Protein AF-A0A1Y5EQ06-F1 (afdb_monomer_lite)

Radius of gyration: 48.81 Å; chains: 1; bounding box: 118×101×149 Å

Sequence (541 aa):
AAESRFKEKPVDKTNSYAGARTILDEEYASEPEFDPIKEAAKSNFEREAEKQRKQDERLRAEEARKLAQRKEQDDIVRAKERAEKELQAARDLAEKQRLKAAAKLQAEREKQEIEHYAAQAQLKMEQEQADQVLRESKLKAKGLERAGIEVVEDAQEMNVEVVKLMDDGVNQAAQFSADNVINATNAFRPEGFVFSKRLREQYASSNPAIPFEDDEYWQKIQTQLNGFDEAKVQLSIESFERQLLLSKESLLQKRQLRLEAEREELSERSERARIELSFEEAIERAFQARAKAYEAWEKQRSEIRVECLRSEQEAQHGFEELTQDLERVKVDYQQHSKRKEDFHAAKIMHELRCHLALAVSVGGEGKDSFNKVVDIMSEAGLTLKDLEFSDIKNKSLFIRLLERETALIEDVVARESHTEEMLSKFLSSTLTKREPAKTENPLQHIEKLLSAASAGSQFEAQKSIEQAFHLMELHGIGVRDIDLTKVTKYSVFVRLLNWEAEKISSLSEREKFTASILEEYVTSSIHGDVSSRDKAGKNKA

pLDDT: mean 71.01, std 18.66, range [27.75, 92.12]

Secondary structure (DSSP, 8-state):
-------PPPPPTT-TTTT---TT-----PPP---HHHHHHHHHHHHHHHHHHHHHHHHHHHHHHHHHHHHHHHHHHHHHHHHHHHHHHHHHHHHHHHHHHHHHHHHHHHHHHHHHHHHHHHHHHHHHHHHHHHHHHHHTS--------------------------------PPPP------GGGTTS-------HHHHHHHTT--TTS-GGG-HHHHHHHHHHHT--HHHHHHHHHHHHHHHHHHHHHHHHHHHHHHHHHHHHHHHHHHHTT---S-SSHHHHHHHHHHHHHHHHHHHHHHHHHHHHHHHHHHHHHHHHHHHHHHHHHHHHHHHHHHHHHHHHHHHHHHHHHHHHHTTSSSHHHHHHHHHHHHHHHHTT--TTTS-TTT---HHHHHHHHHHHHTT---HHHHHHHHHHHHHHHHHHHHS---------HHHHHHHHHHHHHHS-HHHHHHHHHHHHHHHHHHT--GGGS-GGG---HHHHHHHHHHHHHT---HHHHHHHHHHHHHHHHHHHHSTTTGGGTGGGSS--

Foldseek 3Di:
DDDDDDDDDPDDPPDPPPDDDDPPPPDDPDDPPPPVVVVVVVVVVVVVVVVVVVVVVVVVVVVVVVVVVVVVVVVVVVVVVVVVVVVVVVVVVVVVVVVVVVVVVVVVVVVVVVVVVVVVVVVVVVVVVVVVVVVVVCVVPDDDDDDDDDDDDDDDDDDDDDDDDDDDDDDDDDDDDDDDDDPCVVVPDDDQPPCDPVLLLQLLQDDLVDPCCPPPLLVVLVVVLVPDDPPVLVVVLVVLVVVLVVLVVVLVVLVVVVVVVVVVVVVVVVVVVVPPDDDDVVPVVCVVVVVVVVVVVVVVVVVVVVVSVVVNVVSVVVSVVSVVVSVVSVVVSVLSVVSVVSSVSSNLLSLLLNLLVQLVDPDPSVVVSLVVNVVSCVVSVHALVSDDLVSNPDPVSLVVRLVVVLVVDPDPVVSVVSSCVSVVNNVVSVVPPDPSPNSANLQRQLLVLLLCLLVDDPVSVVVSLVVSVVSCVSSVPAPVNHDLLSNNDPVSVVVSLVSVLVVDPDPVVSVVSSVVVVVVNVCPNVVPPDPPVPPVPPPPD

Structure (mmCIF, N/CA/C/O backbone):
data_AF-A0A1Y5EQ06-F1
#
_entry.id   AF-A0A1Y5EQ06-F1
#
loop_
_atom_site.group_PDB
_atom_site.id
_atom_site.type_symbol
_atom_site.label_atom_id
_atom_site.label_alt_id
_atom_site.label_comp_id
_atom_site.label_asym_id
_atom_site.label_entity_id
_atom_site.label_seq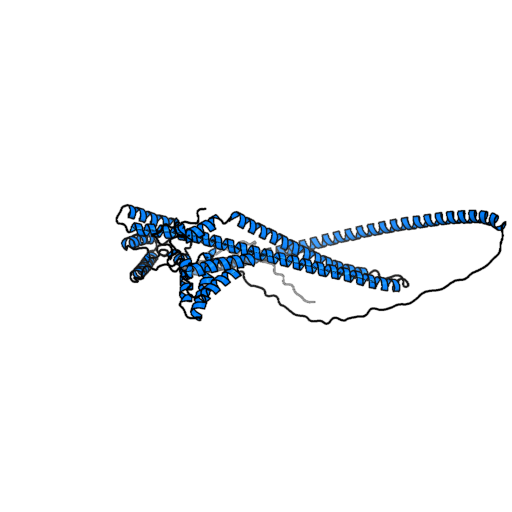_id
_atom_site.pdbx_PDB_ins_code
_atom_site.Cartn_x
_atom_site.Cartn_y
_atom_site.Cartn_z
_atom_site.occupancy
_atom_site.B_iso_or_equiv
_atom_site.auth_seq_id
_atom_site.auth_comp_id
_atom_site.auth_asym_id
_atom_site.auth_atom_id
_atom_site.pdbx_PDB_model_num
ATOM 1 N N . ALA A 1 1 ? 75.876 -43.554 8.278 1.00 37.09 1 ALA A N 1
ATOM 2 C CA . ALA A 1 1 ? 76.495 -44.449 9.280 1.00 37.09 1 ALA A CA 1
ATOM 3 C C . ALA A 1 1 ? 75.724 -44.296 10.586 1.00 37.09 1 ALA A C 1
ATOM 5 O O . ALA A 1 1 ? 75.260 -43.185 10.796 1.00 37.09 1 ALA A O 1
ATOM 6 N N . ALA A 1 2 ? 75.608 -45.363 11.395 1.00 40.09 2 ALA A N 1
ATOM 7 C CA . ALA A 1 2 ? 74.812 -45.458 12.639 1.00 40.09 2 ALA A CA 1
ATOM 8 C C . ALA A 1 2 ? 73.286 -45.222 12.434 1.00 40.09 2 ALA A C 1
ATOM 10 O O . ALA A 1 2 ? 72.877 -44.190 11.922 1.00 40.09 2 ALA A O 1
ATOM 11 N N . GLU A 1 3 ? 72.411 -46.231 12.545 1.00 41.50 3 GLU A N 1
ATOM 12 C CA . GLU A 1 3 ? 71.909 -46.901 13.773 1.00 41.50 3 GLU A CA 1
ATOM 13 C C . GLU A 1 3 ? 70.741 -46.138 14.441 1.00 41.50 3 GLU A C 1
ATOM 15 O O . GLU A 1 3 ? 70.708 -44.918 14.406 1.00 41.50 3 GLU A O 1
ATOM 20 N N . SER A 1 4 ? 69.723 -46.772 15.040 1.00 37.25 4 SER A N 1
ATOM 21 C CA . SER A 1 4 ? 69.375 -48.203 15.108 1.00 37.25 4 SER A CA 1
ATOM 22 C C . SER A 1 4 ? 67.848 -48.392 15.159 1.00 37.25 4 SER A C 1
ATOM 24 O O . SER A 1 4 ? 67.077 -47.450 15.325 1.00 37.25 4 SER A O 1
ATOM 26 N N . ARG A 1 5 ? 67.408 -49.640 14.992 1.00 48.16 5 ARG A N 1
ATOM 27 C CA . ARG A 1 5 ? 66.007 -50.074 15.019 1.00 48.16 5 ARG A CA 1
ATOM 28 C C . ARG A 1 5 ? 65.476 -50.103 16.455 1.00 48.16 5 ARG A C 1
ATOM 30 O O . ARG A 1 5 ? 66.120 -50.707 17.301 1.00 48.16 5 ARG A O 1
ATOM 37 N N . PHE A 1 6 ? 64.223 -49.701 16.656 1.00 39.47 6 PHE A N 1
ATOM 38 C CA . PHE A 1 6 ? 63.317 -50.473 17.513 1.00 39.47 6 PHE A CA 1
ATOM 39 C C . PHE A 1 6 ? 61.925 -50.537 16.873 1.00 39.47 6 PHE A C 1
ATOM 41 O O . PHE A 1 6 ? 61.282 -49.521 16.626 1.00 39.47 6 PHE A O 1
ATOM 48 N N . LYS A 1 7 ? 61.494 -51.757 16.540 1.00 49.03 7 LYS A N 1
ATOM 49 C CA . LYS A 1 7 ? 60.123 -52.087 16.138 1.00 49.03 7 LYS A CA 1
ATOM 50 C C . LYS A 1 7 ? 59.586 -53.035 17.196 1.00 49.03 7 LYS A C 1
ATOM 52 O O . LYS A 1 7 ? 59.949 -54.209 17.169 1.00 49.03 7 LYS A O 1
ATOM 57 N N . GLU A 1 8 ? 58.716 -52.553 18.070 1.00 46.09 8 GLU A N 1
ATOM 58 C CA . GLU A 1 8 ? 57.883 -53.433 18.885 1.00 46.09 8 GLU A CA 1
ATOM 59 C C . GLU A 1 8 ? 56.505 -53.577 18.237 1.00 46.09 8 GLU A C 1
ATOM 61 O O . GLU A 1 8 ? 55.966 -52.637 17.650 1.00 46.09 8 GLU A O 1
ATOM 66 N N . LYS A 1 9 ? 55.992 -54.809 18.228 1.00 51.00 9 LYS A N 1
ATOM 67 C CA . LYS A 1 9 ? 54.737 -55.162 17.556 1.00 51.00 9 LYS A CA 1
ATOM 68 C C . LYS A 1 9 ? 53.554 -54.877 18.489 1.00 51.00 9 LYS A C 1
ATOM 70 O O . LYS A 1 9 ? 53.713 -55.016 19.700 1.00 51.00 9 LYS A O 1
ATOM 75 N N . PRO A 1 10 ? 52.364 -54.541 17.959 1.00 51.38 10 PRO A N 1
ATOM 76 C CA . PRO A 1 10 ? 51.168 -54.446 18.786 1.00 51.38 10 PRO A CA 1
ATOM 77 C C . PRO A 1 10 ? 50.862 -55.800 19.439 1.00 51.38 10 PRO A C 1
ATOM 79 O O . PRO A 1 10 ? 50.955 -56.843 18.790 1.00 51.38 10 PRO A O 1
ATOM 82 N N . VAL A 1 11 ? 50.490 -55.758 20.719 1.00 48.72 11 VAL A N 1
ATOM 83 C CA . VAL A 1 11 ? 50.075 -56.928 21.502 1.00 48.72 11 VAL A CA 1
ATOM 84 C C . VAL A 1 11 ? 48.862 -57.587 20.849 1.00 48.72 11 VAL A C 1
ATOM 86 O O . VAL A 1 11 ? 47.869 -56.925 20.538 1.00 48.72 11 VAL A O 1
ATOM 89 N N . ASP A 1 12 ? 48.961 -58.898 20.652 1.00 44.56 12 ASP A N 1
ATOM 90 C CA . ASP A 1 12 ? 47.939 -59.705 20.000 1.00 44.56 12 ASP A CA 1
ATOM 91 C C . ASP A 1 12 ? 46.685 -59.812 20.887 1.00 44.56 12 ASP A C 1
ATOM 93 O O . ASP A 1 12 ? 46.735 -60.330 22.005 1.00 44.56 12 ASP A O 1
ATOM 97 N N . LYS A 1 13 ? 45.547 -59.300 20.404 1.00 55.31 13 LYS A N 1
ATOM 98 C CA . LYS A 1 13 ? 44.285 -59.228 21.168 1.00 55.31 13 LYS A CA 1
ATOM 99 C C . LYS A 1 13 ? 43.498 -60.546 21.190 1.00 55.31 13 LYS A C 1
ATOM 101 O O . LYS A 1 13 ? 42.339 -60.555 21.593 1.00 55.31 13 LYS A O 1
ATOM 106 N N . THR A 1 14 ? 44.100 -61.647 20.745 1.00 55.97 14 THR A N 1
ATOM 107 C CA . THR A 1 14 ? 43.434 -62.950 20.581 1.00 55.97 14 THR A CA 1
ATOM 108 C C . THR A 1 14 ? 43.653 -63.934 21.741 1.00 55.97 14 THR A C 1
ATOM 110 O O . THR A 1 14 ? 42.996 -64.971 21.787 1.00 55.97 14 THR A O 1
ATOM 113 N N . ASN A 1 15 ? 44.497 -63.607 22.729 1.00 46.38 15 ASN A N 1
ATOM 114 C CA . ASN A 1 15 ? 44.713 -64.449 23.913 1.00 46.38 15 ASN A CA 1
ATOM 115 C C . ASN A 1 15 ? 43.708 -64.156 25.044 1.00 46.38 15 ASN A C 1
ATOM 117 O O . ASN A 1 15 ? 43.951 -63.329 25.925 1.00 46.38 15 ASN A O 1
ATOM 121 N N . SER A 1 16 ? 42.601 -64.903 25.064 1.00 52.66 16 SER A N 1
ATOM 122 C CA . SER A 1 16 ? 41.522 -64.841 26.069 1.00 52.66 16 SER A CA 1
ATOM 123 C C . SER A 1 16 ? 41.881 -65.398 27.464 1.00 52.66 16 SER A C 1
ATOM 125 O O . SER A 1 16 ? 41.074 -66.094 28.070 1.00 52.66 16 SER A O 1
ATOM 127 N N . TYR A 1 17 ? 43.075 -65.099 27.992 1.00 51.91 17 TYR A N 1
ATOM 128 C CA . TYR A 1 17 ? 43.533 -65.583 29.310 1.00 51.91 17 TYR A CA 1
ATOM 129 C C . TYR A 1 17 ? 44.137 -64.507 30.233 1.00 51.91 17 TYR A C 1
ATOM 131 O O . TYR A 1 17 ? 44.446 -64.797 31.384 1.00 51.91 17 TYR A O 1
ATOM 139 N N . ALA A 1 18 ? 44.239 -63.249 29.793 1.00 52.47 18 ALA A N 1
ATOM 140 C CA . ALA A 1 18 ? 44.753 -62.130 30.599 1.00 52.47 18 ALA A CA 1
ATOM 141 C C . ALA A 1 18 ? 43.647 -61.372 31.376 1.00 52.47 18 ALA A C 1
ATOM 143 O O . ALA A 1 18 ? 43.647 -60.145 31.431 1.00 52.47 18 ALA A O 1
ATOM 144 N N . GLY A 1 19 ? 42.666 -62.096 31.927 1.00 48.06 19 GLY A N 1
ATOM 145 C CA . GLY A 1 19 ? 41.501 -61.500 32.602 1.00 48.06 19 GLY A CA 1
ATOM 146 C C . GLY A 1 19 ? 40.722 -62.446 33.520 1.00 48.06 19 GLY A C 1
ATOM 147 O O . GLY A 1 19 ? 39.569 -62.169 33.847 1.00 48.06 19 GLY A O 1
ATOM 148 N N . ALA A 1 20 ? 41.317 -63.573 33.917 1.00 51.72 20 ALA A N 1
ATOM 149 C CA . ALA A 1 20 ? 40.712 -64.471 34.892 1.00 51.72 20 ALA A CA 1
ATOM 150 C C . ALA A 1 20 ? 40.834 -63.859 36.297 1.00 51.72 20 ALA A C 1
ATOM 152 O O . ALA A 1 20 ? 41.915 -63.872 36.880 1.00 51.72 20 ALA A O 1
ATOM 153 N N . ARG A 1 21 ? 39.723 -63.330 36.830 1.00 50.22 21 ARG A N 1
ATOM 154 C CA . ARG A 1 21 ? 39.610 -62.966 38.251 1.00 50.22 21 ARG A CA 1
ATOM 155 C C . ARG A 1 21 ? 39.927 -64.188 39.105 1.00 50.22 21 ARG A C 1
ATOM 157 O O . ARG A 1 21 ? 39.302 -65.235 38.931 1.00 50.22 21 ARG A O 1
ATOM 164 N N . THR A 1 22 ? 40.873 -64.044 40.022 1.00 53.62 22 THR A N 1
ATOM 165 C CA . THR A 1 22 ? 41.192 -65.087 40.996 1.00 53.62 22 THR A CA 1
ATOM 166 C C . THR A 1 22 ? 40.359 -64.915 42.263 1.00 53.62 22 THR A C 1
ATOM 168 O O . THR A 1 22 ? 39.937 -63.812 42.596 1.00 53.62 22 THR A O 1
ATOM 171 N N . ILE A 1 23 ? 40.137 -66.009 43.000 1.00 52.41 23 ILE A N 1
ATOM 172 C CA . ILE A 1 23 ? 39.303 -66.071 44.224 1.00 52.41 23 ILE A CA 1
ATOM 173 C C . ILE A 1 23 ? 39.994 -65.407 45.445 1.00 52.41 23 ILE A C 1
ATOM 175 O O . ILE A 1 23 ? 39.822 -65.820 46.587 1.00 52.41 23 ILE A O 1
ATOM 179 N N . LEU A 1 24 ? 40.858 -64.426 45.185 1.00 48.91 24 LEU A N 1
ATOM 180 C CA . LEU A 1 24 ? 41.627 -63.642 46.152 1.00 48.91 24 LEU A CA 1
ATOM 181 C C . LEU A 1 24 ? 41.511 -62.130 45.891 1.00 48.91 24 LEU A C 1
ATOM 183 O O . LEU A 1 24 ? 41.949 -61.350 46.727 1.00 48.91 24 LEU A O 1
ATOM 187 N N . ASP A 1 25 ? 40.873 -61.721 44.785 1.00 47.41 25 ASP A N 1
ATOM 188 C CA . ASP A 1 25 ? 40.603 -60.315 44.449 1.00 47.41 25 ASP A CA 1
ATOM 189 C C . ASP A 1 25 ? 39.242 -59.828 45.010 1.00 47.41 25 ASP A C 1
ATOM 191 O O . ASP A 1 25 ? 38.722 -58.792 44.594 1.00 47.41 25 ASP A O 1
ATOM 195 N N . GLU A 1 26 ? 38.635 -60.576 45.944 1.00 48.31 26 GLU A N 1
ATOM 196 C CA . GLU A 1 26 ? 37.442 -60.165 46.703 1.00 48.31 26 GLU A CA 1
ATOM 197 C C . GLU A 1 26 ? 37.820 -59.208 47.848 1.00 48.31 26 GLU A C 1
ATOM 199 O O . GLU A 1 26 ? 37.580 -59.470 49.028 1.00 48.31 26 GLU A O 1
ATOM 204 N N . GLU A 1 27 ? 38.401 -58.059 47.499 1.00 51.31 27 GLU A N 1
ATOM 205 C CA . GLU A 1 27 ? 38.400 -56.919 48.413 1.00 51.31 27 GLU A CA 1
ATOM 206 C C . GLU A 1 27 ? 36.970 -56.379 48.549 1.00 51.31 27 GLU A C 1
ATOM 208 O O . GLU A 1 27 ? 36.253 -56.198 47.563 1.00 51.31 27 GLU A O 1
ATOM 213 N N . TYR A 1 28 ? 36.566 -56.140 49.800 1.00 46.31 28 TYR A N 1
ATOM 214 C CA . TYR A 1 28 ? 35.251 -55.654 50.222 1.00 46.31 28 TYR A CA 1
ATOM 215 C C . TYR A 1 28 ? 34.716 -54.525 49.320 1.00 46.31 28 TYR A C 1
ATOM 217 O O . TYR A 1 28 ? 35.035 -53.348 49.503 1.00 46.31 28 TYR A O 1
ATOM 225 N N . ALA A 1 29 ? 33.828 -54.869 48.386 1.00 45.78 29 ALA A N 1
ATOM 226 C CA . ALA A 1 29 ? 33.012 -53.889 47.688 1.00 45.78 29 ALA A CA 1
ATOM 227 C C . ALA A 1 29 ? 31.946 -53.368 48.662 1.00 45.78 29 ALA A C 1
ATOM 229 O O . ALA A 1 29 ? 30.847 -53.912 48.751 1.00 45.78 29 ALA A O 1
ATOM 230 N N . SER A 1 30 ? 32.294 -52.327 49.423 1.00 53.38 30 SER A N 1
ATOM 231 C CA . SER A 1 30 ? 31.327 -51.543 50.191 1.00 53.38 30 SER A CA 1
ATOM 232 C C . SER A 1 30 ? 30.185 -51.119 49.272 1.00 53.38 30 SER A C 1
ATOM 234 O O . SER A 1 30 ? 30.447 -50.505 48.231 1.00 53.38 30 SER A O 1
ATOM 236 N N . GLU A 1 31 ? 28.945 -51.435 49.652 1.00 52.47 31 GLU A N 1
ATOM 237 C CA . GLU A 1 31 ? 27.764 -50.979 48.920 1.00 52.47 31 GLU A CA 1
ATOM 238 C C . GLU A 1 31 ? 27.867 -49.460 48.715 1.00 52.47 31 GLU A C 1
ATOM 240 O O . GLU A 1 31 ? 28.155 -48.737 49.676 1.00 52.47 31 GLU A O 1
ATOM 245 N N . PRO A 1 32 ? 27.698 -48.946 47.484 1.00 55.38 32 PRO A N 1
ATOM 246 C CA . PRO A 1 32 ? 27.709 -47.511 47.281 1.00 55.38 32 PRO A CA 1
ATOM 247 C C . PRO A 1 32 ? 26.505 -46.930 48.020 1.00 55.38 32 PRO A C 1
ATOM 249 O O . PRO A 1 32 ? 25.368 -47.245 47.669 1.00 55.38 32 PRO A O 1
ATOM 252 N N . GLU A 1 33 ? 26.749 -46.082 49.026 1.00 58.56 33 GLU A N 1
ATOM 253 C CA . GLU A 1 33 ? 25.686 -45.307 49.669 1.00 58.56 33 GLU A CA 1
ATOM 254 C C . GLU A 1 33 ? 24.875 -44.602 48.578 1.00 58.56 33 GLU A C 1
ATOM 256 O O . GLU A 1 33 ? 25.375 -43.720 47.868 1.00 58.56 33 GLU A O 1
ATOM 261 N N . PHE A 1 34 ? 23.627 -45.042 48.420 1.00 51.16 34 PHE A N 1
ATOM 262 C CA . PHE A 1 34 ? 22.710 -44.547 47.408 1.00 51.16 34 PHE A CA 1
ATOM 263 C C . PHE A 1 34 ? 22.220 -43.159 47.829 1.00 51.16 34 PHE A C 1
ATOM 265 O O . PHE A 1 34 ? 21.152 -43.006 48.414 1.00 51.16 34 PHE A O 1
ATOM 272 N N . ASP A 1 35 ? 23.060 -42.153 47.592 1.00 60.53 35 ASP A N 1
ATOM 273 C CA . ASP A 1 35 ? 22.795 -40.747 47.875 1.00 60.53 35 ASP A CA 1
ATOM 274 C C . ASP A 1 35 ? 22.017 -40.132 46.693 1.00 60.53 35 ASP A C 1
ATOM 276 O O . ASP A 1 35 ? 22.628 -39.772 45.673 1.00 60.53 35 ASP A O 1
ATOM 280 N N . PRO A 1 36 ? 20.674 -40.002 46.782 1.00 64.38 36 PRO A N 1
ATOM 281 C CA . PRO A 1 36 ? 19.835 -39.723 45.613 1.00 64.38 36 PRO A CA 1
ATOM 282 C C . PRO A 1 36 ? 20.111 -38.339 45.015 1.00 64.38 36 PRO A C 1
ATOM 284 O O . PRO A 1 36 ? 19.853 -38.089 43.837 1.00 64.38 36 PRO A O 1
ATOM 287 N N . ILE A 1 37 ? 20.674 -37.434 45.821 1.00 63.88 37 ILE A N 1
ATOM 288 C CA . ILE A 1 37 ? 21.031 -36.071 45.429 1.00 63.88 37 ILE A CA 1
ATOM 289 C C . ILE A 1 37 ? 22.239 -36.092 44.479 1.00 63.88 37 ILE A C 1
ATOM 291 O O . ILE A 1 37 ? 22.254 -35.374 43.476 1.00 63.88 37 ILE A O 1
ATOM 295 N N . LYS A 1 38 ? 23.236 -36.949 44.744 1.00 69.00 38 LYS A N 1
ATOM 296 C CA . LYS A 1 38 ? 24.431 -37.085 43.893 1.00 69.00 38 LYS A CA 1
ATOM 297 C C . LYS A 1 38 ? 24.116 -37.773 42.565 1.00 69.00 38 LYS A C 1
ATOM 299 O O . LYS A 1 38 ? 24.705 -37.415 41.546 1.00 69.00 38 LYS A O 1
ATOM 304 N N . GLU A 1 39 ? 23.193 -38.732 42.553 1.00 71.88 39 GLU A N 1
ATOM 305 C CA . GLU A 1 39 ? 22.766 -39.396 41.316 1.00 71.88 39 GLU A CA 1
ATOM 306 C C . GLU A 1 39 ? 21.889 -38.481 40.447 1.00 71.88 39 GLU A C 1
ATOM 308 O O . GLU A 1 39 ? 22.140 -38.355 39.248 1.00 71.88 39 GLU A O 1
ATOM 313 N N . ALA A 1 40 ? 20.952 -37.735 41.045 1.00 68.44 40 ALA A N 1
ATOM 314 C CA . ALA A 1 40 ? 20.180 -36.714 40.335 1.00 68.44 40 ALA A CA 1
ATOM 315 C C . ALA A 1 40 ? 21.081 -35.625 39.715 1.00 68.44 40 ALA A C 1
ATOM 317 O O . ALA A 1 40 ? 20.862 -35.212 38.573 1.00 68.44 40 ALA A O 1
ATOM 318 N N . ALA A 1 41 ? 22.132 -35.196 40.426 1.00 72.00 41 ALA A N 1
ATOM 319 C CA . ALA A 1 41 ? 23.119 -34.253 39.900 1.00 72.00 41 ALA A CA 1
ATOM 320 C C . ALA A 1 41 ? 23.895 -34.823 38.694 1.00 72.00 41 ALA A C 1
ATOM 322 O O . ALA A 1 41 ? 24.027 -34.139 37.677 1.00 72.00 41 ALA A O 1
ATOM 323 N N . LYS A 1 42 ? 24.346 -36.086 38.763 1.00 72.81 42 LYS A N 1
ATOM 324 C CA . LYS A 1 42 ? 25.000 -36.774 37.633 1.00 72.81 42 LYS A CA 1
ATOM 325 C C . LYS A 1 42 ? 24.061 -36.926 36.433 1.00 72.81 42 LYS A C 1
ATOM 327 O O . LYS A 1 42 ? 24.450 -36.579 35.324 1.00 72.81 42 LYS A O 1
ATOM 332 N N . SER A 1 43 ? 22.817 -37.354 36.654 1.00 74.62 43 SER A N 1
ATOM 333 C CA . SER A 1 43 ? 21.816 -37.532 35.592 1.00 74.62 43 SER A CA 1
ATOM 334 C C . SER A 1 43 ? 21.485 -36.219 34.866 1.00 74.62 43 SER A C 1
ATOM 336 O O . SER A 1 43 ? 21.337 -36.197 33.642 1.00 74.62 43 SER A O 1
ATOM 338 N N . ASN A 1 44 ? 21.421 -35.097 35.591 1.00 75.62 44 ASN A N 1
ATOM 339 C CA . ASN A 1 44 ? 21.240 -33.782 34.975 1.00 75.62 44 ASN A CA 1
ATOM 340 C C . ASN A 1 44 ? 22.469 -33.353 34.158 1.00 75.62 44 ASN A C 1
ATOM 342 O O . ASN A 1 44 ? 22.305 -32.901 33.025 1.00 75.62 44 ASN A O 1
ATOM 346 N N . PHE A 1 45 ? 23.685 -33.569 34.671 1.00 76.88 45 PHE A N 1
ATOM 347 C CA . PHE A 1 45 ? 24.921 -33.266 33.942 1.00 76.88 45 PHE A CA 1
ATOM 348 C C . PHE A 1 45 ? 25.071 -34.116 32.666 1.00 76.88 45 PHE A C 1
ATOM 350 O O . PHE A 1 45 ? 25.446 -33.604 31.612 1.00 76.88 45 PHE A O 1
ATOM 357 N N . GLU A 1 46 ? 24.699 -35.398 32.715 1.00 79.56 46 GLU A N 1
ATOM 358 C CA . GLU A 1 46 ? 24.670 -36.278 31.539 1.00 79.56 46 GLU A CA 1
ATOM 359 C C . GLU A 1 46 ? 23.631 -35.827 30.503 1.00 79.56 46 GLU A C 1
ATOM 361 O O . GLU A 1 46 ? 23.942 -35.783 29.312 1.00 79.56 46 GLU A O 1
ATOM 366 N N . ARG A 1 47 ? 22.433 -35.398 30.929 1.00 78.12 47 ARG A N 1
ATOM 367 C CA . ARG A 1 47 ? 21.423 -34.807 30.028 1.00 78.12 47 ARG A CA 1
ATOM 368 C C . ARG A 1 47 ? 21.896 -33.510 29.374 1.00 78.12 47 ARG A C 1
ATOM 370 O O . ARG A 1 47 ? 21.546 -33.251 28.222 1.00 78.12 47 ARG A O 1
ATOM 377 N N . GLU A 1 48 ? 22.653 -32.676 30.079 1.00 81.31 48 GLU A N 1
ATOM 378 C CA . GLU A 1 48 ? 23.233 -31.453 29.511 1.00 81.31 48 GLU A CA 1
ATOM 379 C C . GLU A 1 48 ? 24.351 -31.770 28.512 1.00 81.31 48 GLU A C 1
ATOM 381 O O . GLU A 1 48 ? 24.338 -31.241 27.398 1.00 81.31 48 GLU A O 1
ATOM 386 N N . ALA A 1 49 ? 25.238 -32.714 28.836 1.00 82.38 49 ALA A N 1
ATOM 387 C CA . ALA A 1 49 ? 26.262 -33.202 27.915 1.00 82.38 49 ALA A CA 1
ATOM 388 C C . ALA A 1 49 ? 25.659 -33.865 26.657 1.00 82.38 49 ALA A C 1
ATOM 390 O O . ALA A 1 49 ? 26.168 -33.684 25.550 1.00 82.38 49 ALA A O 1
ATOM 391 N N . GLU A 1 50 ? 24.549 -34.599 26.786 1.00 83.94 50 GLU A N 1
ATOM 392 C CA . GLU A 1 50 ? 23.840 -35.191 25.647 1.00 83.94 50 GLU A CA 1
ATOM 393 C C . GLU A 1 50 ? 23.170 -34.122 24.764 1.00 83.94 50 GLU A C 1
ATOM 395 O O . GLU A 1 50 ? 23.220 -34.212 23.533 1.00 83.94 50 GLU A O 1
ATOM 400 N N . LYS A 1 51 ? 22.593 -33.070 25.367 1.00 84.81 51 LYS A N 1
ATOM 401 C CA . LYS A 1 51 ? 22.060 -31.909 24.631 1.00 84.81 51 LYS A CA 1
ATOM 402 C C . LYS A 1 51 ? 23.156 -31.181 23.852 1.00 84.81 51 LYS A C 1
ATOM 404 O O . LYS A 1 51 ? 22.935 -30.881 22.681 1.00 84.81 51 LYS A O 1
ATOM 409 N N . GLN A 1 52 ? 24.322 -30.950 24.460 1.00 83.62 52 GLN A N 1
ATOM 410 C CA . GLN A 1 52 ? 25.471 -30.329 23.789 1.00 83.62 52 GLN A CA 1
ATOM 411 C C . GLN A 1 52 ? 25.953 -31.180 22.607 1.00 83.62 52 GLN A C 1
ATOM 413 O O . GLN A 1 52 ? 26.034 -30.677 21.490 1.00 83.62 52 GLN A O 1
ATOM 418 N N . ARG A 1 53 ? 26.131 -32.497 22.789 1.00 85.56 53 ARG A N 1
ATOM 419 C CA . ARG A 1 53 ? 26.497 -33.412 21.688 1.00 85.56 53 ARG A CA 1
ATOM 420 C C . ARG A 1 53 ? 25.496 -33.375 20.528 1.00 85.56 53 ARG A C 1
ATOM 422 O O . ARG A 1 53 ? 25.908 -33.334 19.373 1.00 85.56 53 ARG A O 1
ATOM 429 N N . LYS A 1 54 ? 24.190 -33.333 20.822 1.00 88.38 54 LYS A N 1
ATOM 430 C CA . LYS A 1 54 ? 23.128 -33.202 19.806 1.00 88.38 54 LYS A CA 1
ATOM 431 C C . LYS A 1 54 ? 23.111 -31.831 19.119 1.00 88.38 54 LYS A C 1
ATOM 433 O O . LYS A 1 54 ? 22.646 -31.740 17.984 1.00 88.38 54 LYS A O 1
ATOM 438 N N . GLN A 1 55 ? 23.590 -30.770 19.769 1.00 83.62 55 GLN A N 1
ATOM 439 C CA . GLN A 1 55 ? 23.778 -29.456 19.143 1.00 83.62 55 GLN A CA 1
ATOM 440 C C . GLN A 1 55 ? 25.016 -29.449 18.233 1.00 83.62 55 GLN A C 1
ATOM 442 O O . GLN A 1 55 ? 24.894 -29.064 17.072 1.00 83.62 55 GLN A O 1
ATOM 447 N N . ASP A 1 56 ? 26.152 -29.972 18.696 1.00 87.12 56 ASP A N 1
ATOM 448 C CA . ASP A 1 56 ? 27.384 -30.094 17.902 1.00 87.12 56 ASP A CA 1
ATOM 449 C C . ASP A 1 56 ? 27.190 -30.963 16.649 1.00 87.12 56 ASP A C 1
ATOM 451 O O . ASP A 1 56 ? 27.671 -30.631 15.564 1.00 87.12 56 ASP A O 1
ATOM 455 N N . GLU A 1 57 ? 26.456 -32.072 16.770 1.00 90.00 57 GLU A N 1
ATOM 456 C CA . GLU A 1 57 ? 26.122 -32.947 15.643 1.00 90.00 57 GLU A CA 1
ATOM 457 C C . GLU A 1 57 ? 25.231 -32.236 14.611 1.00 90.00 57 GLU A C 1
ATOM 459 O O . GLU A 1 57 ? 25.465 -32.356 13.406 1.00 90.00 57 GLU A O 1
ATOM 464 N N . ARG A 1 58 ? 24.260 -31.427 15.063 1.00 89.44 58 ARG A N 1
ATOM 465 C CA . ARG A 1 58 ? 23.423 -30.599 14.178 1.00 89.44 58 ARG A CA 1
ATOM 466 C C . ARG A 1 58 ? 24.235 -29.529 13.456 1.00 89.44 58 ARG A C 1
ATOM 468 O O . ARG A 1 58 ? 24.061 -29.380 12.249 1.00 89.44 58 ARG A O 1
ATOM 475 N N . LEU A 1 59 ? 25.136 -28.836 14.156 1.00 89.06 59 LEU A N 1
ATOM 476 C CA . LEU A 1 59 ? 26.016 -27.829 13.556 1.00 89.06 59 LEU A CA 1
ATOM 477 C C . LEU A 1 59 ? 26.918 -28.454 12.482 1.00 89.06 59 LEU A C 1
ATOM 479 O O . LEU A 1 59 ? 26.942 -27.975 11.350 1.00 89.06 59 LEU A O 1
ATOM 483 N N . ARG A 1 60 ? 27.557 -29.596 12.773 1.00 91.25 60 ARG A N 1
ATOM 484 C CA . ARG A 1 60 ? 28.368 -30.335 11.785 1.00 91.25 60 ARG A CA 1
ATOM 485 C C . ARG A 1 60 ? 27.548 -30.827 10.590 1.00 91.25 60 ARG A C 1
ATOM 487 O O . ARG A 1 60 ? 28.029 -30.783 9.459 1.00 91.25 60 ARG A O 1
ATOM 494 N N . ALA 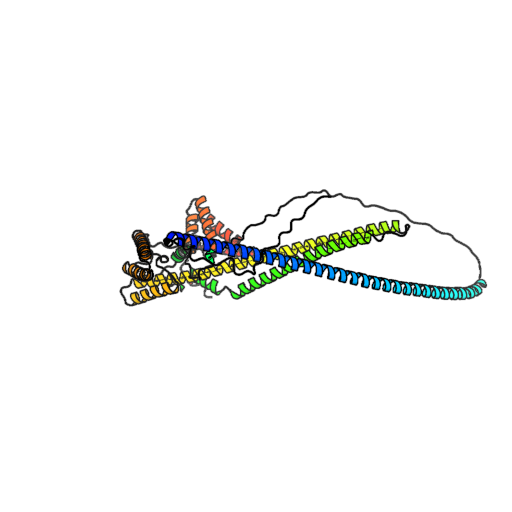A 1 61 ? 26.313 -31.281 10.809 1.00 88.06 61 ALA A N 1
ATOM 495 C CA . ALA A 1 61 ? 25.416 -31.685 9.727 1.00 88.06 61 ALA A CA 1
ATOM 496 C C . ALA A 1 61 ? 24.986 -30.494 8.847 1.00 88.06 61 ALA A C 1
ATOM 498 O O . ALA A 1 61 ? 24.850 -30.640 7.630 1.00 88.06 61 ALA A O 1
ATOM 499 N N . GLU A 1 62 ? 24.801 -29.309 9.432 1.00 88.12 62 GLU A N 1
ATOM 500 C CA . GLU A 1 62 ? 24.490 -28.079 8.700 1.00 88.12 62 GLU A CA 1
ATOM 501 C C . GLU A 1 62 ? 25.699 -27.567 7.897 1.00 88.12 62 GLU A C 1
ATOM 503 O O . GLU A 1 62 ? 25.559 -27.231 6.720 1.00 88.12 62 GLU A O 1
ATOM 508 N N . GLU A 1 63 ? 26.899 -27.583 8.482 1.00 90.06 63 GLU A N 1
ATOM 509 C CA . GLU A 1 63 ? 28.155 -27.269 7.786 1.00 90.06 63 GLU A CA 1
ATOM 510 C C . GLU A 1 63 ? 28.407 -28.220 6.609 1.00 90.06 63 GLU A C 1
ATOM 512 O O . GLU A 1 63 ? 28.726 -27.769 5.507 1.00 90.06 63 GLU A O 1
ATOM 517 N N . ALA A 1 64 ? 28.185 -29.526 6.796 1.00 91.38 64 ALA A N 1
ATOM 518 C CA . ALA A 1 64 ? 28.298 -30.518 5.728 1.00 91.38 64 ALA A CA 1
ATOM 519 C C . ALA A 1 64 ? 27.303 -30.258 4.579 1.00 91.38 64 ALA A C 1
ATOM 521 O O . ALA A 1 64 ? 27.675 -30.369 3.409 1.00 91.38 64 ALA A O 1
ATOM 522 N N . ARG A 1 65 ? 26.062 -29.850 4.889 1.00 88.88 65 ARG A N 1
ATOM 523 C CA . ARG A 1 65 ? 25.062 -29.451 3.879 1.00 88.88 65 ARG A CA 1
ATOM 524 C C . ARG A 1 65 ? 25.478 -28.188 3.124 1.00 88.88 65 ARG A C 1
ATOM 526 O O . ARG A 1 65 ? 25.406 -28.178 1.898 1.00 88.88 65 ARG A O 1
ATOM 533 N N . LYS A 1 66 ? 25.976 -27.159 3.819 1.00 90.00 66 LYS A N 1
ATOM 534 C CA . LYS A 1 66 ? 26.490 -25.927 3.187 1.00 90.00 66 LYS A CA 1
ATOM 535 C C . LYS A 1 66 ? 27.707 -26.206 2.296 1.00 90.00 66 LYS A C 1
ATOM 537 O O . LYS A 1 66 ? 27.824 -25.623 1.221 1.00 90.00 66 LYS A O 1
ATOM 542 N N . LEU A 1 67 ? 28.588 -27.126 2.698 1.00 91.56 67 LEU A N 1
ATOM 543 C CA . LEU A 1 67 ? 29.725 -27.560 1.880 1.00 91.56 67 LEU A CA 1
ATOM 544 C C . LEU A 1 67 ? 29.274 -28.324 0.623 1.00 91.56 67 LEU A C 1
ATOM 546 O O . LEU A 1 67 ? 29.843 -28.118 -0.447 1.00 91.56 67 LEU A O 1
ATOM 550 N N . ALA A 1 68 ? 28.256 -29.184 0.735 1.00 88.06 68 ALA A N 1
ATOM 551 C CA . ALA A 1 68 ? 27.686 -29.903 -0.405 1.00 88.06 68 ALA A CA 1
ATOM 552 C C . ALA A 1 68 ? 27.033 -28.944 -1.416 1.00 88.06 68 ALA A C 1
ATOM 554 O O . ALA A 1 68 ? 27.355 -29.007 -2.599 1.00 88.06 68 ALA A O 1
ATOM 555 N N . GLN A 1 69 ? 26.216 -27.995 -0.942 1.00 88.06 69 GLN A N 1
ATOM 556 C CA . GLN A 1 69 ? 25.580 -26.973 -1.786 1.00 88.06 69 GLN A CA 1
ATOM 557 C C . GLN A 1 69 ? 26.600 -26.105 -2.535 1.00 88.06 69 GLN A C 1
ATOM 559 O O . GLN A 1 69 ? 26.400 -25.805 -3.709 1.00 88.06 69 GLN A O 1
ATOM 564 N N . ARG A 1 70 ? 27.722 -25.736 -1.897 1.00 87.06 70 ARG A N 1
ATOM 565 C CA . ARG A 1 70 ? 28.808 -25.005 -2.576 1.00 87.06 70 ARG A CA 1
ATOM 566 C C . ARG A 1 70 ? 29.445 -25.821 -3.701 1.00 87.06 70 ARG A C 1
ATOM 568 O O . ARG A 1 70 ? 29.634 -25.288 -4.785 1.00 87.06 70 ARG A O 1
ATOM 575 N N . LYS A 1 71 ? 29.720 -27.111 -3.479 1.00 90.31 71 LYS A N 1
ATOM 576 C CA . LYS A 1 71 ? 30.269 -27.992 -4.528 1.00 90.31 71 LYS A CA 1
ATOM 577 C C . LYS A 1 71 ? 29.310 -28.152 -5.708 1.00 90.31 71 LYS A C 1
ATOM 579 O O . LYS A 1 71 ? 29.743 -28.091 -6.850 1.00 90.31 71 LYS A O 1
ATOM 584 N N . GLU A 1 72 ? 28.018 -28.311 -5.431 1.00 88.56 72 GLU A N 1
ATOM 585 C CA . GLU A 1 72 ? 26.983 -28.392 -6.465 1.00 88.56 72 GLU A CA 1
ATOM 586 C C . GLU A 1 72 ? 26.894 -27.089 -7.280 1.00 88.56 72 GLU A C 1
ATOM 588 O O . GLU A 1 72 ? 26.844 -27.132 -8.508 1.00 88.56 72 GLU A O 1
ATOM 593 N N . GLN A 1 73 ? 26.977 -25.925 -6.625 1.00 84.56 73 GLN A N 1
ATOM 594 C CA . GLN A 1 73 ? 27.061 -24.628 -7.306 1.00 84.56 73 GLN A CA 1
ATOM 595 C C . GLN A 1 73 ? 28.335 -24.490 -8.158 1.00 84.56 73 GLN A C 1
ATOM 597 O O . GLN A 1 73 ? 28.235 -24.084 -9.316 1.00 84.56 73 GLN A O 1
ATOM 602 N N . ASP A 1 74 ? 29.505 -24.873 -7.638 1.00 85.25 74 ASP A N 1
ATOM 603 C CA . ASP A 1 74 ? 30.776 -24.840 -8.378 1.00 85.25 74 ASP A CA 1
ATOM 604 C C . ASP A 1 74 ? 30.733 -25.733 -9.633 1.00 85.25 74 ASP A C 1
ATOM 606 O O . ASP A 1 74 ? 31.205 -25.340 -10.703 1.00 85.25 74 ASP A O 1
ATOM 610 N N . ASP A 1 75 ? 30.141 -26.927 -9.535 1.00 89.38 75 ASP A N 1
ATOM 611 C CA . ASP A 1 75 ? 30.011 -27.846 -10.667 1.00 89.38 75 ASP A CA 1
ATOM 612 C C . ASP A 1 75 ? 28.964 -27.364 -11.693 1.00 89.38 75 ASP A C 1
ATOM 614 O O . ASP A 1 75 ? 29.190 -27.499 -12.899 1.00 89.38 75 ASP A O 1
ATOM 618 N N . ILE A 1 76 ? 27.884 -26.694 -11.261 1.00 87.19 76 ILE A N 1
ATOM 619 C CA . ILE A 1 76 ? 26.942 -25.997 -12.160 1.00 87.19 76 ILE A CA 1
ATOM 620 C C . ILE A 1 76 ? 27.636 -24.845 -12.906 1.00 87.19 76 ILE A C 1
ATOM 622 O O . ILE A 1 76 ? 27.422 -24.683 -14.110 1.00 87.19 76 ILE A O 1
ATOM 626 N N . VAL A 1 77 ? 28.484 -24.055 -12.236 1.00 88.69 77 VAL A N 1
ATOM 627 C CA . VAL A 1 77 ? 29.255 -22.973 -12.880 1.00 88.69 77 VAL A CA 1
ATOM 628 C C . VAL A 1 77 ? 30.218 -23.548 -13.923 1.00 88.69 77 VAL A C 1
ATOM 630 O O . VAL A 1 77 ? 30.204 -23.113 -15.074 1.00 88.69 77 VAL A O 1
ATOM 633 N N . ARG A 1 78 ? 30.972 -24.600 -13.581 1.00 89.06 78 ARG A N 1
ATOM 634 C CA . ARG A 1 78 ? 31.869 -25.294 -14.527 1.00 89.06 78 ARG A CA 1
ATOM 635 C C . ARG A 1 78 ? 31.132 -25.906 -15.719 1.00 89.06 78 ARG A C 1
ATOM 637 O O . ARG A 1 78 ? 31.688 -25.945 -16.816 1.00 89.06 78 ARG A O 1
ATOM 644 N N . ALA A 1 79 ? 29.909 -26.400 -15.525 1.00 89.62 79 ALA A N 1
ATOM 645 C CA . ALA A 1 79 ? 29.078 -26.904 -16.615 1.00 89.62 79 ALA A CA 1
ATOM 646 C C . ALA A 1 79 ? 28.636 -25.771 -17.558 1.00 89.62 79 ALA A C 1
ATOM 648 O O . ALA A 1 79 ? 28.737 -25.921 -18.776 1.00 89.62 79 ALA A O 1
ATOM 649 N N . LYS A 1 80 ? 28.227 -24.617 -17.009 1.00 88.88 80 LYS A N 1
ATOM 650 C CA . LYS A 1 80 ? 27.873 -23.424 -17.797 1.00 88.88 80 LYS A CA 1
ATOM 651 C C . LYS A 1 80 ? 29.056 -22.889 -18.606 1.00 88.88 80 LYS A C 1
ATOM 653 O O . LYS A 1 80 ? 28.903 -22.689 -19.805 1.00 88.88 80 LYS A O 1
ATOM 658 N N . GLU A 1 81 ? 30.240 -22.761 -18.004 1.00 87.62 81 GLU A N 1
ATOM 659 C CA . GLU A 1 81 ? 31.448 -22.317 -18.721 1.00 87.62 81 GLU A CA 1
ATOM 660 C C . GLU A 1 81 ? 31.824 -23.226 -19.904 1.00 87.62 81 GLU A C 1
ATOM 662 O O . GLU A 1 81 ? 32.376 -22.755 -20.898 1.00 87.62 81 GLU A O 1
ATOM 667 N N . ARG A 1 82 ? 31.571 -24.539 -19.805 1.00 90.00 82 ARG A N 1
ATOM 668 C CA . ARG A 1 82 ? 31.808 -25.478 -20.915 1.00 90.00 82 ARG A CA 1
ATOM 669 C C . ARG A 1 82 ? 30.794 -25.272 -22.036 1.00 90.00 82 ARG A C 1
ATOM 671 O O . ARG A 1 82 ? 31.203 -25.131 -23.184 1.00 90.00 82 ARG A O 1
ATOM 678 N N . ALA A 1 83 ? 29.508 -25.179 -21.696 1.00 87.50 83 ALA A N 1
ATOM 679 C CA . ALA A 1 83 ? 28.444 -24.927 -22.666 1.00 87.50 83 ALA A CA 1
ATOM 680 C C . ALA A 1 83 ? 28.622 -23.580 -23.394 1.00 87.50 83 ALA A C 1
ATOM 682 O O . ALA A 1 83 ? 28.394 -23.493 -24.598 1.00 87.50 83 ALA A O 1
ATOM 683 N N . GLU A 1 84 ? 29.084 -22.542 -22.694 1.00 88.44 84 GLU A N 1
ATOM 684 C CA . GLU A 1 84 ? 29.383 -21.230 -23.279 1.00 88.44 84 GLU A CA 1
ATOM 685 C C . GLU A 1 84 ? 30.569 -21.291 -24.258 1.00 88.44 84 GLU A C 1
ATOM 687 O O . GLU A 1 84 ? 30.470 -20.791 -25.379 1.00 88.44 84 GLU A O 1
ATOM 692 N N . LYS A 1 85 ? 31.653 -21.995 -23.898 1.00 88.75 85 LYS A N 1
ATOM 693 C CA . LYS A 1 85 ? 32.806 -22.226 -24.792 1.00 88.75 85 LYS A CA 1
ATOM 694 C C . LYS A 1 85 ? 32.430 -23.041 -26.034 1.00 88.75 85 LYS A C 1
ATOM 696 O O . LYS A 1 85 ? 32.916 -22.743 -27.124 1.00 88.75 85 LYS A O 1
ATOM 701 N N . GLU A 1 86 ? 31.553 -24.035 -25.899 1.00 90.44 86 GLU A N 1
ATOM 702 C CA . GLU A 1 86 ? 31.024 -24.811 -27.031 1.00 90.44 86 GLU A CA 1
ATOM 703 C C . GLU A 1 86 ? 30.120 -23.959 -27.939 1.00 90.44 86 GLU A C 1
ATOM 705 O O . GLU A 1 86 ? 30.267 -23.998 -29.164 1.00 90.44 86 GLU A O 1
ATOM 710 N N . LEU A 1 87 ? 29.246 -23.125 -27.361 1.00 88.69 87 LEU A N 1
ATOM 711 C CA . LEU A 1 87 ? 28.413 -22.177 -28.107 1.00 88.69 87 LEU A CA 1
ATOM 712 C C . LEU A 1 87 ? 29.268 -21.165 -28.884 1.00 88.69 87 LEU A C 1
ATOM 714 O O . LEU A 1 87 ? 28.977 -20.876 -30.046 1.00 88.69 87 LEU A O 1
ATOM 718 N N . GLN A 1 88 ? 30.329 -20.641 -28.267 1.00 87.88 88 GLN A N 1
ATOM 719 C CA . GLN A 1 88 ? 31.225 -19.685 -28.913 1.00 87.88 88 GLN A CA 1
ATOM 720 C C . GLN A 1 88 ? 32.023 -20.339 -30.049 1.00 87.88 88 GLN A C 1
ATOM 722 O O . GLN A 1 88 ? 32.028 -19.818 -31.160 1.00 87.88 88 GLN A O 1
ATOM 727 N N . ALA A 1 89 ? 32.565 -21.545 -29.845 1.00 90.06 89 ALA A N 1
ATOM 728 C CA . ALA A 1 89 ? 33.213 -22.305 -30.917 1.00 90.06 89 ALA A CA 1
ATOM 729 C C . ALA A 1 89 ? 32.265 -22.600 -32.103 1.00 90.06 89 ALA A C 1
ATOM 731 O O . ALA A 1 89 ? 32.693 -22.584 -33.261 1.00 90.06 89 ALA A O 1
ATOM 732 N N . ALA A 1 90 ? 30.972 -22.830 -31.840 1.00 88.00 90 ALA A N 1
ATOM 733 C CA . ALA A 1 90 ? 29.960 -22.993 -32.882 1.00 88.00 90 ALA A CA 1
ATOM 734 C C . ALA A 1 90 ? 29.659 -21.680 -33.636 1.00 88.00 90 ALA A C 1
ATOM 736 O O . ALA A 1 90 ? 29.509 -21.705 -34.861 1.00 88.00 90 ALA A O 1
ATOM 737 N N . ARG A 1 91 ? 29.620 -20.534 -32.937 1.00 86.75 91 ARG A N 1
ATOM 738 C CA . ARG A 1 91 ? 29.475 -19.198 -33.549 1.00 86.75 91 ARG A CA 1
ATOM 739 C C . ARG A 1 91 ? 30.662 -18.871 -34.459 1.00 86.75 91 ARG A C 1
ATOM 741 O O . ARG A 1 91 ? 30.440 -18.570 -35.630 1.00 86.75 91 ARG A O 1
ATOM 748 N N . ASP A 1 92 ? 31.893 -19.054 -33.982 1.00 87.94 92 ASP A N 1
ATOM 749 C CA . ASP A 1 92 ? 33.125 -18.849 -34.760 1.00 87.94 92 ASP A CA 1
ATOM 750 C C . ASP A 1 92 ? 33.157 -19.703 -36.041 1.00 87.94 92 ASP A C 1
ATOM 752 O O . ASP A 1 92 ? 33.640 -19.274 -37.094 1.00 87.94 92 ASP A O 1
ATOM 756 N N . LEU A 1 93 ? 32.665 -20.946 -35.966 1.00 91.88 93 LEU A N 1
ATOM 757 C CA . LEU A 1 93 ? 32.582 -21.845 -37.117 1.00 91.88 93 LEU A CA 1
ATOM 758 C C . LEU A 1 93 ? 31.528 -21.369 -38.129 1.00 91.88 93 LEU A C 1
ATOM 760 O O . LEU A 1 93 ? 31.791 -21.372 -39.334 1.00 91.88 93 LEU A O 1
ATOM 764 N N . ALA A 1 94 ? 30.358 -20.935 -37.652 1.00 87.62 94 ALA A N 1
ATOM 765 C CA . ALA A 1 94 ? 29.298 -20.390 -38.495 1.00 87.62 94 ALA A CA 1
ATOM 766 C C . ALA A 1 94 ? 29.730 -19.083 -39.182 1.00 87.62 94 ALA A C 1
ATOM 768 O O . ALA A 1 94 ? 29.489 -18.905 -40.376 1.00 87.62 94 ALA A O 1
ATOM 769 N N . GLU A 1 95 ? 30.429 -18.193 -38.478 1.00 86.56 95 GLU A N 1
ATOM 770 C CA . GLU A 1 95 ? 30.947 -16.949 -39.051 1.00 86.56 95 GLU A CA 1
ATOM 771 C C . GLU A 1 95 ? 31.996 -17.216 -40.139 1.00 86.56 95 GLU A C 1
ATOM 773 O O . GLU A 1 95 ? 31.876 -16.696 -41.250 1.00 86.56 95 GLU A O 1
ATOM 778 N N . LYS A 1 96 ? 32.954 -18.123 -39.895 1.00 90.19 96 LYS A N 1
ATOM 779 C CA . LYS A 1 96 ? 33.919 -18.568 -40.921 1.00 90.19 96 LYS A CA 1
ATOM 780 C C . LYS A 1 96 ? 33.228 -19.127 -42.169 1.00 90.19 96 LYS A C 1
ATOM 782 O O . LYS A 1 96 ? 33.707 -18.904 -43.283 1.00 90.19 96 LYS A O 1
ATOM 787 N N . GLN A 1 97 ? 32.096 -19.819 -42.017 1.00 90.50 97 GLN A N 1
ATOM 788 C CA . GLN A 1 97 ? 31.290 -20.273 -43.154 1.00 90.50 97 GLN A CA 1
ATOM 789 C C . GLN A 1 97 ? 30.594 -19.110 -43.881 1.00 90.50 97 GLN A C 1
ATOM 791 O O . GLN A 1 97 ? 30.619 -19.081 -45.113 1.00 90.50 97 GLN A O 1
ATOM 796 N N . ARG A 1 98 ? 30.038 -18.124 -43.159 1.00 87.25 98 ARG A N 1
ATOM 797 C CA . ARG A 1 98 ? 29.427 -16.922 -43.764 1.00 87.25 98 ARG A CA 1
ATOM 798 C C . ARG A 1 98 ? 30.452 -16.079 -44.524 1.00 87.25 98 ARG A C 1
ATOM 800 O O . ARG A 1 98 ? 30.177 -15.704 -45.659 1.00 87.25 98 ARG A O 1
ATOM 807 N N . LEU A 1 99 ? 31.642 -15.857 -43.963 1.00 86.56 99 LEU A N 1
ATOM 808 C CA . LEU A 1 99 ? 32.739 -15.146 -44.632 1.00 86.56 99 LEU A CA 1
ATOM 809 C C . LEU A 1 99 ? 33.200 -15.881 -45.899 1.00 86.56 99 LEU A C 1
ATOM 811 O O . LEU A 1 99 ? 33.352 -15.263 -46.951 1.00 86.56 99 LEU A O 1
ATOM 815 N N . LYS A 1 100 ? 33.337 -17.213 -45.846 1.00 90.88 100 LYS A N 1
ATOM 816 C CA . LYS A 1 100 ? 33.680 -18.026 -47.025 1.00 90.88 100 LYS A CA 1
ATOM 817 C C . LYS A 1 100 ? 32.597 -17.976 -48.113 1.00 90.88 100 LYS A C 1
ATOM 819 O O . LYS A 1 100 ? 32.928 -17.969 -49.297 1.00 90.88 100 LYS A O 1
ATOM 824 N N . ALA A 1 101 ? 31.320 -17.924 -47.731 1.00 88.19 101 ALA A N 1
ATOM 825 C CA . ALA A 1 101 ? 30.211 -17.756 -48.669 1.00 88.19 101 ALA A CA 1
ATOM 826 C C . ALA A 1 101 ? 30.182 -16.344 -49.285 1.00 88.19 101 ALA A C 1
ATOM 828 O O . ALA A 1 101 ? 30.021 -16.218 -50.497 1.00 88.19 101 ALA A O 1
ATOM 829 N N . ALA A 1 102 ? 30.404 -15.299 -48.481 1.00 87.00 102 ALA A N 1
ATOM 830 C CA . ALA A 1 102 ? 30.470 -13.913 -48.941 1.00 87.00 102 ALA A CA 1
ATOM 831 C C . ALA A 1 102 ? 31.627 -13.691 -49.929 1.00 87.00 102 ALA A C 1
ATOM 833 O O . ALA A 1 102 ? 31.404 -13.152 -51.010 1.00 87.00 102 ALA A O 1
ATOM 834 N N . ALA A 1 103 ? 32.826 -14.198 -49.618 1.00 90.12 103 ALA A N 1
ATOM 835 C CA . ALA A 1 103 ? 33.984 -14.136 -50.513 1.00 90.12 103 ALA A CA 1
ATOM 836 C C . ALA A 1 103 ? 33.727 -14.844 -51.857 1.00 90.12 103 ALA A C 1
ATOM 838 O O . ALA A 1 103 ? 34.131 -14.348 -52.907 1.00 90.12 103 ALA A O 1
ATOM 839 N N . LYS A 1 104 ? 33.003 -15.975 -51.852 1.00 90.31 104 LYS A N 1
ATOM 840 C CA . LYS A 1 104 ? 32.604 -16.655 -53.093 1.00 90.31 104 LYS A CA 1
ATOM 841 C C . LYS A 1 104 ? 31.625 -15.811 -53.919 1.00 90.31 104 LYS A C 1
ATOM 843 O O . LYS A 1 104 ? 31.786 -15.715 -55.130 1.00 90.31 104 LYS A O 1
ATOM 848 N N . LEU A 1 105 ? 30.637 -15.191 -53.272 1.00 88.88 105 LEU A N 1
ATOM 849 C CA . LEU A 1 105 ? 29.641 -14.340 -53.931 1.00 88.88 105 LEU A CA 1
ATOM 850 C C . LEU A 1 105 ? 30.297 -13.076 -54.517 1.00 88.88 105 LEU A C 1
ATOM 852 O O . LEU A 1 105 ? 29.963 -12.665 -55.624 1.00 88.88 105 LEU A O 1
ATOM 856 N N . GLN A 1 106 ? 31.281 -12.499 -53.822 1.00 85.62 106 GLN A N 1
ATOM 857 C CA . GLN A 1 106 ? 32.077 -11.388 -54.344 1.00 85.62 106 GLN A CA 1
ATOM 858 C C . GLN A 1 106 ? 32.897 -11.801 -55.578 1.00 85.62 106 GLN A C 1
ATOM 860 O O . GLN A 1 106 ? 32.806 -11.131 -56.601 1.00 85.62 106 GLN A O 1
ATOM 865 N N . ALA A 1 107 ? 33.594 -12.942 -55.543 1.00 88.31 107 ALA A N 1
ATOM 866 C CA . ALA A 1 107 ? 34.322 -13.455 -56.709 1.00 88.31 107 ALA A CA 1
ATOM 867 C C . ALA A 1 107 ? 33.399 -13.774 -57.908 1.00 88.31 107 ALA A C 1
ATOM 869 O O . ALA A 1 107 ? 33.786 -13.600 -59.064 1.00 88.31 107 ALA A O 1
ATOM 870 N N . GLU A 1 108 ? 32.161 -14.219 -57.658 1.00 88.56 108 GLU A N 1
ATOM 871 C CA . GLU A 1 108 ? 31.146 -14.402 -58.706 1.00 88.56 108 GLU A CA 1
ATOM 872 C C . GLU A 1 108 ? 30.672 -13.058 -59.301 1.00 88.56 108 GLU A C 1
ATOM 874 O O . GLU A 1 108 ? 30.470 -12.985 -60.514 1.00 88.56 108 GLU A O 1
ATOM 879 N N . ARG A 1 109 ? 30.568 -11.985 -58.500 1.00 87.12 109 ARG A N 1
ATOM 880 C CA . ARG A 1 109 ? 30.270 -10.622 -58.989 1.00 87.12 109 ARG A CA 1
ATOM 881 C C . ARG A 1 109 ? 31.415 -10.026 -59.798 1.00 87.12 109 ARG A C 1
ATOM 883 O O . ARG A 1 109 ? 31.177 -9.569 -60.907 1.00 87.12 109 ARG A O 1
ATOM 890 N N . GLU A 1 110 ? 32.646 -10.095 -59.296 1.00 87.94 110 GLU A N 1
ATOM 891 C CA . GLU A 1 110 ? 33.838 -9.611 -60.007 1.00 87.94 110 GLU A CA 1
ATOM 892 C C . GLU A 1 110 ? 33.978 -10.304 -61.376 1.00 87.94 110 GLU A C 1
ATOM 894 O O . GLU A 1 110 ? 34.264 -9.656 -62.382 1.00 87.94 110 GLU A O 1
ATOM 899 N N . LYS A 1 111 ? 33.665 -11.607 -61.462 1.00 89.94 111 LYS A N 1
ATOM 900 C CA . LYS A 1 111 ? 33.604 -12.328 -62.743 1.00 89.94 111 LYS A CA 1
ATOM 901 C C . LYS A 1 111 ? 32.511 -11.794 -63.678 1.00 89.94 111 LYS A C 1
ATOM 903 O O . LYS A 1 111 ? 32.777 -11.628 -64.865 1.00 89.94 111 LYS A O 1
ATOM 908 N N . GLN A 1 112 ? 31.309 -11.521 -63.167 1.00 87.88 112 GLN A N 1
ATOM 909 C CA . GLN A 1 112 ? 30.211 -10.943 -63.958 1.00 87.88 112 GLN A CA 1
ATOM 910 C C . GLN A 1 112 ? 30.523 -9.518 -64.433 1.00 87.88 112 GLN A C 1
ATOM 912 O O . GLN A 1 112 ? 30.196 -9.171 -65.565 1.00 87.88 112 GLN A O 1
ATOM 917 N N . GLU A 1 113 ? 31.195 -8.708 -63.615 1.00 87.81 113 GLU A N 1
ATOM 918 C CA . GLU A 1 113 ? 31.656 -7.371 -63.998 1.00 87.81 113 GLU A CA 1
ATOM 919 C C . GLU A 1 113 ? 32.723 -7.448 -65.096 1.00 87.81 113 GLU A C 1
ATOM 921 O O . GLU A 1 113 ? 32.616 -6.736 -66.092 1.00 87.81 113 GLU A O 1
ATOM 926 N N . ILE A 1 114 ? 33.694 -8.364 -64.993 1.00 83.75 114 ILE A N 1
ATOM 927 C CA . ILE A 1 114 ? 34.688 -8.612 -66.053 1.00 83.75 114 ILE A CA 1
ATOM 928 C C . ILE A 1 114 ? 34.012 -9.081 -67.354 1.00 83.75 114 ILE A C 1
ATOM 930 O O . ILE A 1 114 ? 34.362 -8.598 -68.431 1.00 83.75 114 ILE A O 1
ATOM 934 N N . GLU A 1 115 ? 33.023 -9.977 -67.279 1.00 86.62 115 GLU A N 1
ATOM 935 C CA . GLU A 1 115 ? 32.237 -10.420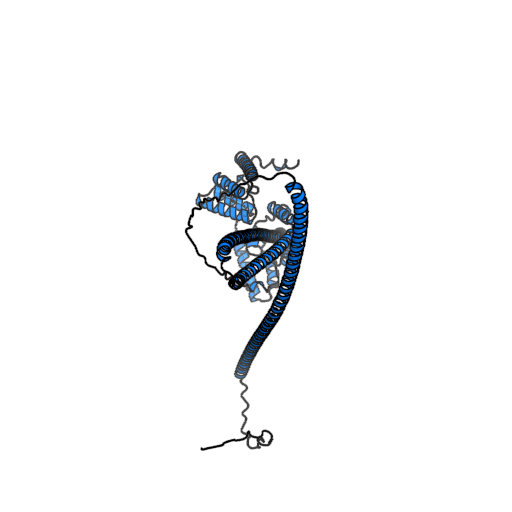 -68.442 1.00 86.62 115 GLU A CA 1
ATOM 936 C C . GLU A 1 115 ? 31.426 -9.265 -69.060 1.00 86.62 115 GLU A C 1
ATOM 938 O O . GLU A 1 115 ? 31.407 -9.112 -70.284 1.00 86.62 115 GLU A O 1
ATOM 943 N N . HIS A 1 116 ? 30.829 -8.397 -68.238 1.00 85.12 116 HIS A N 1
ATOM 944 C CA . HIS A 1 116 ? 30.108 -7.206 -68.691 1.00 85.12 116 HIS A CA 1
ATOM 945 C C 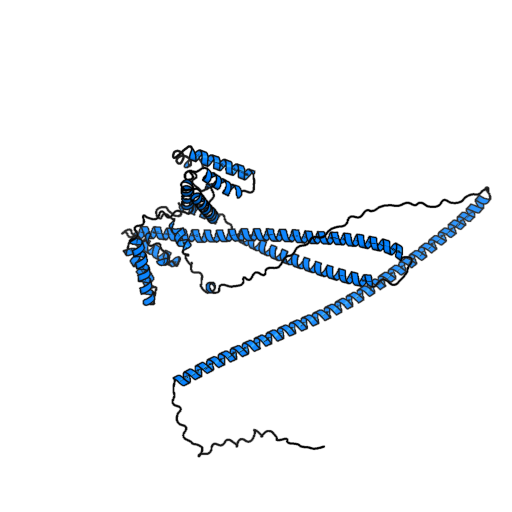. HIS A 1 116 ? 31.042 -6.174 -69.343 1.00 85.12 116 HIS A C 1
ATOM 947 O O . HIS A 1 116 ? 30.732 -5.661 -70.418 1.00 85.12 116 HIS A O 1
ATOM 953 N N . TYR A 1 117 ? 32.211 -5.903 -68.755 1.00 84.56 117 TYR A N 1
ATOM 954 C CA . TYR A 1 117 ? 33.234 -5.039 -69.354 1.00 84.56 117 TYR A CA 1
ATOM 955 C C . TYR A 1 117 ? 33.775 -5.613 -70.669 1.00 84.56 117 TYR A C 1
ATOM 957 O O . TYR A 1 117 ? 33.970 -4.859 -71.621 1.00 84.56 117 TYR A O 1
ATOM 965 N N . ALA A 1 118 ? 33.965 -6.932 -70.768 1.00 84.44 118 ALA A N 1
ATOM 966 C CA . ALA A 1 118 ? 34.372 -7.584 -72.011 1.00 84.44 118 ALA A CA 1
ATOM 967 C C . ALA A 1 118 ? 33.296 -7.455 -73.107 1.00 84.44 118 ALA A C 1
ATOM 969 O O . ALA A 1 118 ? 33.621 -7.107 -74.243 1.00 84.44 118 ALA A O 1
ATOM 970 N N . ALA A 1 119 ? 32.019 -7.658 -72.770 1.00 83.75 119 ALA A N 1
ATOM 971 C CA . ALA A 1 119 ? 30.900 -7.461 -73.694 1.00 83.75 119 ALA A CA 1
ATOM 972 C C . ALA A 1 119 ? 30.751 -5.987 -74.119 1.00 83.75 119 ALA A C 1
ATOM 974 O O . ALA A 1 119 ? 30.558 -5.692 -75.298 1.00 83.75 119 ALA A O 1
ATOM 975 N N . GLN A 1 120 ? 30.913 -5.043 -73.187 1.00 84.69 120 GLN A N 1
ATOM 976 C CA . GLN A 1 120 ? 30.881 -3.610 -73.485 1.00 84.69 120 GLN A CA 1
ATOM 977 C C . GLN A 1 120 ? 32.067 -3.180 -74.363 1.00 84.69 120 GLN A C 1
ATOM 979 O O . GLN A 1 12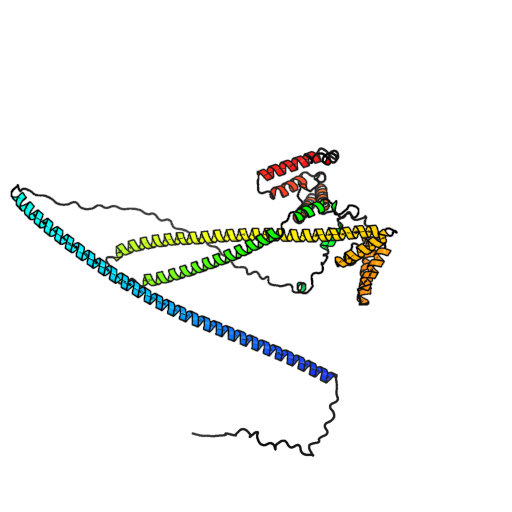0 ? 31.892 -2.362 -75.264 1.00 84.69 120 GLN A O 1
ATOM 984 N N . ALA A 1 121 ? 33.255 -3.757 -74.161 1.00 81.62 121 ALA A N 1
ATOM 985 C CA . ALA A 1 121 ? 34.415 -3.536 -75.022 1.00 81.62 121 ALA A CA 1
ATOM 986 C C . ALA A 1 121 ? 34.211 -4.115 -76.434 1.00 81.62 121 ALA A C 1
ATOM 988 O O . ALA A 1 121 ? 34.606 -3.477 -77.407 1.00 81.62 121 ALA A O 1
ATOM 989 N N . GLN A 1 122 ? 33.552 -5.273 -76.568 1.00 81.81 122 GLN A N 1
ATOM 990 C CA . GLN A 1 122 ? 33.166 -5.832 -77.871 1.00 81.81 122 GLN A CA 1
ATOM 991 C C . GLN A 1 122 ? 32.154 -4.937 -78.596 1.00 81.81 122 GLN A C 1
ATOM 993 O O . GLN A 1 122 ? 32.389 -4.582 -79.747 1.00 81.81 122 GLN A O 1
ATOM 998 N N . LEU A 1 123 ? 31.096 -4.488 -77.911 1.00 81.81 123 LEU A N 1
ATOM 999 C CA . LEU A 1 123 ? 30.134 -3.528 -78.467 1.00 81.81 123 LEU A CA 1
ATOM 1000 C C . LEU A 1 123 ? 30.802 -2.207 -78.859 1.00 81.81 123 LEU A C 1
ATOM 1002 O O . LEU A 1 123 ? 30.468 -1.637 -79.893 1.00 81.81 123 LEU A O 1
ATOM 1006 N N . LYS A 1 124 ? 31.769 -1.726 -78.071 1.00 85.12 124 LYS A N 1
ATOM 1007 C CA . LYS A 1 124 ? 32.528 -0.519 -78.406 1.00 85.12 124 LYS A CA 1
ATOM 1008 C C . LYS A 1 124 ? 33.430 -0.730 -79.623 1.00 85.12 124 LYS A C 1
ATOM 1010 O O . LYS A 1 124 ? 33.488 0.148 -80.469 1.00 85.12 124 LYS A O 1
ATOM 1015 N N . MET A 1 125 ? 34.080 -1.887 -79.756 1.00 77.06 125 MET A N 1
ATOM 1016 C CA . MET A 1 125 ? 34.847 -2.249 -80.956 1.00 77.06 125 MET A CA 1
ATOM 1017 C C . MET A 1 125 ? 33.951 -2.353 -82.198 1.00 77.06 125 MET A C 1
ATOM 1019 O O . MET A 1 125 ? 34.335 -1.887 -83.265 1.00 77.06 125 MET A O 1
ATOM 1023 N N . GLU A 1 126 ? 32.751 -2.922 -82.071 1.00 79.81 126 GLU A N 1
ATOM 1024 C CA . GLU A 1 126 ? 31.768 -3.015 -83.158 1.00 79.81 126 GLU A CA 1
ATOM 1025 C C . GLU A 1 126 ? 31.215 -1.630 -83.542 1.00 79.81 126 GLU A C 1
ATOM 1027 O O . GLU A 1 126 ? 31.117 -1.308 -84.725 1.00 79.81 126 GLU A O 1
ATOM 1032 N N . GLN A 1 127 ? 30.948 -0.764 -82.557 1.00 78.62 127 GLN A N 1
ATOM 1033 C CA . GLN A 1 127 ? 30.609 0.644 -82.783 1.00 78.62 127 GLN A CA 1
ATOM 1034 C C . GLN A 1 127 ? 31.762 1.416 -83.427 1.00 78.62 127 GLN A C 1
ATOM 1036 O O . GLN A 1 127 ? 31.521 2.147 -84.376 1.00 78.62 127 GLN A O 1
ATOM 1041 N N . GLU A 1 128 ? 33.008 1.235 -82.981 1.00 76.88 128 GLU A N 1
ATOM 1042 C CA . GLU A 1 128 ? 34.187 1.877 -83.573 1.00 76.88 128 GLU A CA 1
ATOM 1043 C C . GLU A 1 128 ? 34.453 1.376 -85.004 1.00 76.88 128 GLU A C 1
ATOM 1045 O O . GLU A 1 128 ? 34.872 2.169 -85.845 1.00 76.88 128 GLU A O 1
ATOM 1050 N N . GLN A 1 129 ? 34.134 0.114 -85.327 1.00 75.62 129 GLN A N 1
ATOM 1051 C CA . GLN A 1 129 ? 34.140 -0.418 -86.698 1.00 75.62 129 GLN A CA 1
ATOM 1052 C C . GLN A 1 129 ? 33.010 0.175 -87.553 1.00 75.62 129 GLN A C 1
ATOM 1054 O O . GLN A 1 129 ? 33.255 0.617 -88.677 1.00 75.62 129 GLN A O 1
ATOM 1059 N N . ALA A 1 130 ? 31.785 0.255 -87.025 1.00 72.88 130 ALA A N 1
ATOM 1060 C CA . ALA A 1 130 ? 30.660 0.901 -87.701 1.00 72.88 130 ALA A CA 1
ATOM 1061 C C . ALA A 1 130 ? 30.918 2.403 -87.931 1.00 72.88 130 ALA A C 1
ATOM 1063 O O . ALA A 1 130 ? 30.649 2.919 -89.016 1.00 72.88 130 ALA A O 1
ATOM 1064 N N . ASP A 1 131 ? 31.524 3.087 -86.958 1.00 70.44 131 ASP A N 1
ATOM 1065 C CA . ASP A 1 131 ? 31.983 4.471 -87.060 1.00 70.44 131 ASP A CA 1
ATOM 1066 C C . ASP A 1 131 ? 33.223 4.618 -87.944 1.00 70.44 131 ASP A C 1
ATOM 1068 O O . ASP A 1 131 ? 33.424 5.696 -88.499 1.00 70.44 131 ASP A O 1
ATOM 1072 N N . GLN A 1 132 ? 34.037 3.575 -88.143 1.00 68.88 132 GLN A N 1
ATOM 1073 C CA . GLN A 1 132 ? 35.084 3.555 -89.168 1.00 68.88 132 GLN A CA 1
ATOM 1074 C C . GLN A 1 132 ? 34.471 3.501 -90.564 1.00 68.88 132 GLN A C 1
ATOM 1076 O O . GLN A 1 132 ? 34.815 4.340 -91.389 1.00 68.88 132 GLN A O 1
ATOM 1081 N N . VAL A 1 133 ? 33.493 2.625 -90.811 1.00 67.94 133 VAL A N 1
ATOM 1082 C CA . VAL A 1 133 ? 32.731 2.593 -92.076 1.00 67.94 133 VAL A CA 1
ATOM 1083 C C . VAL A 1 133 ? 31.996 3.925 -92.300 1.00 67.94 133 VAL A C 1
ATOM 1085 O O . VAL A 1 133 ? 32.032 4.501 -93.394 1.00 67.94 133 VAL A O 1
ATOM 1088 N N . LEU A 1 134 ? 31.394 4.491 -91.249 1.00 61.47 134 LEU A N 1
ATOM 1089 C CA . LEU A 1 134 ? 30.758 5.805 -91.303 1.00 61.47 134 LEU A CA 1
ATOM 1090 C C . LEU A 1 134 ? 31.787 6.927 -91.518 1.00 61.47 134 LEU A C 1
ATOM 1092 O O . LEU A 1 134 ? 31.508 7.857 -92.274 1.00 61.47 134 LEU A O 1
ATOM 1096 N N . ARG A 1 135 ? 32.988 6.849 -90.933 1.00 59.91 135 ARG A N 1
ATOM 1097 C CA . ARG A 1 135 ? 34.093 7.789 -91.181 1.00 59.91 135 ARG A CA 1
ATOM 1098 C C . ARG A 1 135 ? 34.679 7.640 -92.573 1.00 59.91 135 ARG A C 1
ATOM 1100 O O . ARG A 1 135 ? 34.976 8.664 -93.160 1.00 59.91 135 ARG A O 1
ATOM 1107 N N . GLU A 1 136 ? 34.779 6.452 -93.154 1.00 60.28 136 GLU A N 1
ATOM 1108 C CA . GLU A 1 136 ? 35.184 6.274 -94.553 1.00 60.28 136 GLU A CA 1
ATOM 1109 C C . GLU A 1 136 ? 34.150 6.883 -95.514 1.00 60.28 136 GLU A C 1
ATOM 1111 O O . GLU A 1 136 ? 34.516 7.508 -96.513 1.00 60.28 136 GLU A O 1
ATOM 1116 N N . SER A 1 137 ? 32.855 6.801 -95.179 1.00 54.44 137 SER A N 1
ATOM 1117 C CA . SER A 1 137 ? 31.806 7.523 -95.914 1.00 54.44 137 SER A CA 1
ATOM 1118 C C . SER A 1 137 ? 31.853 9.047 -95.709 1.00 54.44 137 SER A C 1
ATOM 1120 O O . SER A 1 137 ? 31.639 9.795 -96.663 1.00 54.44 137 SER A O 1
ATOM 1122 N N . LYS A 1 138 ? 32.194 9.529 -94.503 1.00 47.41 138 LYS A N 1
ATOM 1123 C CA . LYS A 1 138 ? 32.265 10.964 -94.161 1.00 47.41 138 LYS A CA 1
ATOM 1124 C C . LYS A 1 138 ? 33.595 11.630 -94.539 1.00 47.41 138 LYS A C 1
ATOM 1126 O O . LYS A 1 138 ? 33.600 12.816 -94.832 1.00 47.41 138 LYS A O 1
ATOM 1131 N N . LEU A 1 139 ? 34.704 10.898 -94.640 1.00 47.88 139 LEU A N 1
ATOM 1132 C CA . LEU A 1 139 ? 36.005 11.397 -95.118 1.00 47.88 139 LEU A CA 1
ATOM 1133 C C . LEU A 1 139 ? 36.013 11.631 -96.637 1.00 47.88 139 LEU A C 1
ATOM 1135 O O . LEU A 1 139 ? 36.841 12.389 -97.137 1.00 47.88 139 LEU A O 1
ATOM 1139 N N . LYS A 1 140 ? 35.033 11.081 -97.367 1.00 49.53 140 LYS A N 1
ATOM 1140 C CA . LYS A 1 140 ? 34.681 11.524 -98.729 1.00 49.53 140 LYS A CA 1
ATOM 1141 C C . LYS A 1 140 ? 33.918 12.860 -98.752 1.00 49.53 140 LYS A C 1
ATOM 1143 O O . LYS A 1 140 ? 33.715 13.418 -99.827 1.00 49.53 140 LYS A O 1
ATOM 1148 N N . ALA A 1 141 ? 33.500 13.384 -97.598 1.00 45.19 141 ALA A N 1
ATOM 1149 C CA . ALA A 1 141 ? 32.626 14.545 -97.454 1.00 45.19 141 ALA A CA 1
ATOM 1150 C C . ALA A 1 141 ? 33.171 15.576 -96.440 1.00 45.19 141 ALA A C 1
ATOM 1152 O O . ALA A 1 141 ? 32.573 15.813 -95.394 1.00 45.19 141 ALA A O 1
ATOM 1153 N N . LYS A 1 142 ? 34.236 16.276 -96.865 1.00 38.72 142 LYS A N 1
ATOM 1154 C CA . LYS A 1 142 ? 34.844 17.489 -96.266 1.00 38.72 142 LYS A CA 1
ATOM 1155 C C . LYS A 1 142 ? 35.695 17.286 -95.002 1.00 38.72 142 LYS A C 1
ATOM 1157 O O . LYS A 1 142 ? 35.258 16.733 -94.002 1.00 38.72 142 LYS A O 1
ATOM 1162 N N . GLY A 1 143 ? 36.909 17.837 -95.056 1.00 31.78 143 GLY A N 1
ATOM 1163 C CA . GLY A 1 143 ? 37.747 18.120 -93.888 1.00 31.78 143 GLY A CA 1
ATOM 1164 C C . GLY A 1 143 ? 37.734 19.608 -93.506 1.00 31.78 143 GLY A C 1
ATOM 1165 O O . GLY A 1 143 ? 36.930 20.370 -94.043 1.00 31.78 143 GLY A O 1
ATOM 1166 N N . LEU A 1 144 ? 38.711 19.985 -92.666 1.00 33.19 144 LEU A N 1
ATOM 1167 C CA . LEU A 1 144 ? 38.936 21.296 -92.020 1.00 33.19 144 LEU A CA 1
ATOM 1168 C C . LEU A 1 144 ? 37.907 21.665 -90.918 1.00 33.19 144 LEU A C 1
ATOM 1170 O O . LEU A 1 144 ? 36.710 21.534 -91.134 1.00 33.19 144 LEU A O 1
ATOM 1174 N N . GLU A 1 145 ? 38.286 22.146 -89.722 1.00 31.44 145 GLU A N 1
ATOM 1175 C CA . GLU A 1 145 ? 39.612 22.217 -89.069 1.00 31.44 145 GLU A CA 1
ATOM 1176 C C . GLU A 1 145 ? 39.496 22.358 -87.518 1.00 31.44 145 GLU A C 1
ATOM 1178 O O . GLU A 1 145 ? 38.404 22.510 -86.980 1.00 31.44 145 GLU A O 1
ATOM 1183 N N . ARG A 1 146 ? 40.654 22.270 -86.837 1.00 32.69 146 ARG A N 1
ATOM 1184 C CA . ARG A 1 146 ? 41.042 22.595 -85.426 1.00 32.69 146 ARG A CA 1
ATOM 1185 C C . ARG A 1 146 ? 40.334 23.820 -84.775 1.00 32.69 146 ARG A C 1
ATOM 1187 O O . ARG A 1 146 ? 39.852 24.661 -85.515 1.00 32.69 146 ARG A O 1
ATOM 1194 N N . ALA A 1 147 ? 40.358 24.140 -83.464 1.00 29.94 147 ALA A N 1
ATOM 1195 C CA . ALA A 1 147 ? 40.697 23.553 -82.132 1.00 29.94 147 ALA A CA 1
ATOM 1196 C C . ALA A 1 147 ? 40.380 24.659 -81.053 1.00 29.94 147 ALA A C 1
ATOM 1198 O O . ALA A 1 147 ? 40.034 25.763 -81.463 1.00 29.94 147 ALA A O 1
ATOM 1199 N N . GLY A 1 148 ? 40.479 24.546 -79.711 1.00 28.61 148 GLY A N 1
ATOM 1200 C CA . GLY A 1 148 ? 40.785 23.468 -78.743 1.00 28.61 148 GLY A CA 1
ATOM 1201 C C . GLY A 1 148 ? 41.253 24.031 -77.363 1.00 28.61 148 GLY A C 1
ATOM 1202 O O . GLY A 1 148 ? 41.564 25.212 -77.285 1.00 28.61 148 GLY A O 1
ATOM 1203 N N . ILE A 1 149 ? 41.379 23.164 -76.337 1.00 29.41 149 ILE A N 1
ATOM 1204 C CA . ILE A 1 149 ? 42.018 23.353 -74.993 1.00 29.41 149 ILE A CA 1
ATOM 1205 C C . ILE A 1 149 ? 41.236 24.112 -73.874 1.00 29.41 149 ILE A C 1
ATOM 1207 O O . ILE A 1 149 ? 41.162 25.333 -73.858 1.00 29.41 149 ILE A O 1
ATOM 1211 N N . GLU A 1 150 ? 40.717 23.298 -72.937 1.00 30.38 150 GLU A N 1
ATOM 1212 C CA . GLU A 1 150 ? 40.668 23.332 -71.443 1.00 30.38 150 GLU A CA 1
ATOM 1213 C C . GLU A 1 150 ? 40.459 24.604 -70.576 1.00 30.38 150 GLU A C 1
ATOM 1215 O O . GLU A 1 150 ? 40.960 25.693 -70.837 1.00 30.38 150 GLU A O 1
ATOM 1220 N N . VAL A 1 151 ? 39.771 24.381 -69.439 1.00 29.66 151 VAL A N 1
ATOM 1221 C CA . VAL A 1 151 ? 39.549 25.282 -68.283 1.00 29.66 151 VAL A CA 1
ATOM 1222 C C . VAL A 1 151 ? 39.721 24.466 -66.984 1.00 29.66 151 VAL A C 1
ATOM 1224 O O . VAL A 1 151 ? 39.395 23.280 -66.977 1.00 29.66 151 VAL A O 1
ATOM 1227 N N . VAL A 1 152 ? 40.214 25.087 -65.902 1.00 30.62 152 VAL A N 1
ATOM 1228 C CA . VAL A 1 152 ? 40.579 24.443 -64.619 1.00 30.62 152 VAL A CA 1
ATOM 1229 C C . VAL A 1 152 ? 39.926 25.140 -63.406 1.00 30.62 152 VAL A C 1
ATOM 1231 O O . VAL A 1 152 ? 39.977 26.361 -63.316 1.00 30.62 152 VAL A O 1
ATOM 1234 N N . GLU A 1 153 ? 39.362 24.303 -62.522 1.00 32.00 153 GLU A N 1
ATOM 1235 C CA . GLU A 1 153 ? 39.080 24.376 -61.061 1.00 32.00 153 GLU A CA 1
ATOM 1236 C C . GLU A 1 153 ? 38.442 25.591 -60.333 1.00 32.00 153 GLU A C 1
ATOM 1238 O O . GLU A 1 153 ? 38.735 26.761 -60.564 1.00 32.00 153 GLU A O 1
ATOM 1243 N N . ASP A 1 154 ? 37.615 25.224 -59.338 1.00 32.50 154 ASP A N 1
ATOM 1244 C CA . ASP A 1 154 ? 37.017 26.032 -58.262 1.00 32.50 154 ASP A CA 1
ATOM 1245 C C . ASP A 1 154 ? 37.824 25.936 -56.949 1.00 32.50 154 ASP A C 1
ATOM 1247 O O . ASP A 1 154 ? 38.422 24.897 -56.671 1.00 32.50 154 ASP A O 1
ATOM 1251 N N . ALA A 1 155 ? 37.688 26.933 -56.061 1.00 32.97 155 ALA A N 1
ATOM 1252 C CA . ALA A 1 155 ? 37.746 26.745 -54.600 1.00 32.97 155 ALA A CA 1
ATOM 1253 C C . ALA A 1 155 ? 37.220 27.976 -53.830 1.00 32.97 155 ALA A C 1
ATOM 1255 O O . ALA A 1 155 ? 37.622 29.091 -54.156 1.00 32.97 155 ALA A O 1
ATOM 1256 N N . GLN A 1 156 ? 36.431 27.777 -52.757 1.00 30.12 156 GLN A N 1
ATOM 1257 C CA . GLN A 1 156 ? 36.647 28.428 -51.444 1.00 30.12 156 GLN A CA 1
ATOM 1258 C C . GLN A 1 156 ? 35.711 27.928 -50.320 1.00 30.12 156 GLN A C 1
ATOM 1260 O O . GLN A 1 156 ? 34.651 27.354 -50.560 1.00 30.12 156 GLN A O 1
ATOM 1265 N N . GLU A 1 157 ? 36.161 28.130 -49.079 1.00 29.86 157 GLU A N 1
ATOM 1266 C CA . GLU A 1 157 ? 35.639 27.576 -47.818 1.00 29.86 157 GLU A CA 1
ATOM 1267 C C . GLU A 1 157 ? 34.920 28.643 -46.955 1.00 29.86 157 GLU A C 1
ATOM 1269 O O . GLU A 1 157 ? 35.121 29.836 -47.173 1.00 29.86 157 GLU A O 1
ATOM 1274 N N . MET A 1 158 ? 34.180 28.237 -45.904 1.00 30.14 158 MET A N 1
ATOM 1275 C CA . MET A 1 158 ? 34.591 28.442 -44.487 1.00 30.14 158 MET A CA 1
ATOM 1276 C C . MET A 1 158 ? 33.464 28.420 -43.424 1.00 30.14 158 MET A C 1
ATOM 1278 O O . MET A 1 158 ? 32.332 28.836 -43.655 1.00 30.14 158 MET A O 1
ATOM 1282 N N . ASN A 1 159 ? 33.920 28.079 -42.207 1.00 27.81 159 ASN A N 1
ATOM 1283 C CA . ASN A 1 159 ? 33.465 28.463 -40.858 1.00 27.81 159 ASN A CA 1
ATOM 1284 C C . ASN A 1 159 ? 32.513 27.566 -40.038 1.00 27.81 159 ASN A C 1
ATOM 1286 O O . ASN A 1 159 ? 31.368 27.294 -40.383 1.00 27.81 159 ASN A O 1
ATOM 1290 N N . VAL A 1 160 ? 33.028 27.234 -38.847 1.00 28.95 160 VAL A N 1
ATOM 1291 C CA . VAL A 1 160 ? 32.374 26.694 -37.647 1.00 28.95 160 VAL A CA 1
ATOM 1292 C C . VAL A 1 160 ? 32.961 27.468 -36.460 1.00 28.95 160 VAL A C 1
ATOM 1294 O O . VAL A 1 160 ? 34.164 27.727 -36.448 1.00 28.95 160 VAL A O 1
ATOM 1297 N N . GLU A 1 161 ? 32.150 27.814 -35.460 1.00 28.05 161 GLU A N 1
ATOM 1298 C CA . GLU A 1 161 ? 32.610 28.461 -34.223 1.00 28.05 161 GLU A CA 1
ATOM 1299 C C . GLU A 1 161 ? 32.193 27.636 -32.991 1.00 28.05 161 GLU A C 1
ATOM 1301 O O . GLU A 1 161 ? 31.197 26.913 -33.016 1.00 28.05 161 GLU A O 1
ATOM 1306 N N . VAL A 1 162 ? 33.007 27.685 -31.932 1.00 32.47 162 VAL A N 1
ATOM 1307 C CA . VAL A 1 162 ? 33.003 26.730 -30.808 1.00 32.47 162 VAL A CA 1
ATOM 1308 C C . VAL A 1 162 ? 32.565 27.407 -29.510 1.00 32.47 162 VAL A C 1
ATOM 1310 O O . VAL A 1 162 ? 33.051 28.486 -29.184 1.00 32.47 162 VAL A O 1
ATOM 1313 N N . VAL A 1 163 ? 31.753 26.721 -28.697 1.00 28.75 163 VAL A N 1
ATOM 1314 C CA . VAL A 1 163 ? 31.476 27.108 -27.300 1.00 28.75 163 VAL A CA 1
ATOM 1315 C C . VAL A 1 163 ? 31.777 25.937 -26.358 1.00 28.75 163 VAL A C 1
ATOM 1317 O O . VAL A 1 163 ? 31.416 24.795 -26.632 1.00 28.75 163 VAL A O 1
ATOM 1320 N N . LYS A 1 164 ? 32.469 26.226 -25.248 1.00 29.00 164 LYS A N 1
ATOM 1321 C CA . LYS A 1 164 ? 32.822 25.265 -24.188 1.00 29.00 164 LYS A CA 1
ATOM 1322 C C . LYS A 1 164 ? 31.764 25.221 -23.084 1.00 29.00 164 LYS A C 1
ATOM 1324 O O . LYS A 1 164 ? 31.202 26.250 -22.723 1.00 29.00 164 LYS A O 1
ATOM 1329 N N . LEU A 1 165 ? 31.593 24.039 -22.497 1.00 30.61 165 LEU A N 1
ATOM 1330 C CA . LEU A 1 165 ? 30.828 23.809 -21.269 1.00 30.61 165 LEU A CA 1
ATOM 1331 C C . LEU A 1 165 ? 31.689 24.048 -20.016 1.00 30.61 165 LEU A C 1
ATOM 1333 O O . LEU A 1 165 ? 32.912 23.890 -20.055 1.00 30.61 165 LEU A O 1
ATOM 1337 N N . MET A 1 166 ? 31.026 24.381 -18.907 1.00 31.47 166 MET A N 1
ATOM 1338 C CA . MET A 1 166 ? 31.565 24.290 -17.547 1.00 31.47 166 MET A CA 1
ATOM 1339 C C . MET A 1 166 ? 30.794 23.235 -16.744 1.00 31.47 166 MET A C 1
ATOM 1341 O O . MET A 1 166 ? 29.672 22.874 -17.092 1.00 31.47 166 MET A O 1
ATOM 1345 N N . ASP A 1 167 ? 31.468 22.731 -15.717 1.00 31.22 167 ASP A N 1
ATOM 1346 C CA . ASP A 1 167 ? 31.123 21.584 -14.876 1.00 31.22 167 ASP A CA 1
ATOM 1347 C C . ASP A 1 167 ? 30.508 22.042 -13.541 1.00 31.22 167 ASP A C 1
ATOM 1349 O O . ASP A 1 167 ? 30.880 23.102 -13.039 1.00 31.22 167 ASP A O 1
ATOM 1353 N N . ASP A 1 168 ? 29.604 21.239 -12.974 1.00 27.75 168 ASP A N 1
ATOM 1354 C CA . ASP A 1 168 ? 29.166 21.328 -11.573 1.00 27.75 168 ASP A CA 1
ATOM 1355 C C . ASP A 1 168 ? 28.517 19.989 -11.150 1.00 27.75 168 ASP A C 1
ATOM 1357 O O . ASP A 1 168 ? 27.723 19.405 -11.892 1.00 27.75 168 ASP A O 1
ATOM 1361 N N . GLY A 1 169 ? 28.880 19.464 -9.973 1.00 30.12 169 GLY A N 1
ATOM 1362 C CA . GLY A 1 169 ? 28.499 18.110 -9.517 1.00 30.12 169 GLY A CA 1
ATOM 1363 C C . GLY A 1 169 ? 27.399 18.074 -8.444 1.00 30.12 169 GLY A C 1
ATOM 1364 O O . GLY A 1 169 ? 26.752 19.084 -8.203 1.00 30.12 169 GLY A O 1
ATOM 1365 N N . VAL A 1 170 ? 27.211 16.916 -7.772 1.00 30.31 170 VAL A N 1
ATOM 1366 C CA . VAL A 1 170 ? 26.866 16.741 -6.326 1.00 30.31 170 VAL A CA 1
ATOM 1367 C C . VAL A 1 170 ? 26.558 15.263 -5.961 1.00 30.31 170 VAL A C 1
ATOM 1369 O O . VAL A 1 170 ? 26.155 14.456 -6.792 1.00 30.31 170 VAL A O 1
ATOM 1372 N N . ASN A 1 171 ? 26.801 14.916 -4.688 1.00 29.97 171 ASN A N 1
ATOM 1373 C CA . ASN A 1 171 ? 26.638 13.604 -4.027 1.00 29.97 171 ASN A CA 1
ATOM 1374 C C . ASN A 1 171 ? 25.181 13.136 -3.789 1.00 29.97 171 ASN A C 1
ATOM 1376 O O . ASN A 1 171 ? 24.311 13.980 -3.599 1.00 29.97 171 ASN A O 1
ATOM 1380 N N . GLN A 1 172 ? 24.986 11.823 -3.544 1.00 33.28 172 GLN A N 1
ATOM 1381 C CA . GLN A 1 172 ? 24.490 11.216 -2.269 1.00 33.28 172 GLN A CA 1
ATOM 1382 C C . GLN A 1 172 ? 24.314 9.680 -2.433 1.00 33.28 172 GLN A C 1
ATOM 1384 O O . GLN A 1 172 ? 23.842 9.217 -3.461 1.00 33.28 172 GLN A O 1
ATOM 1389 N N . ALA A 1 173 ? 24.913 8.816 -1.601 1.00 29.34 173 ALA A N 1
ATOM 1390 C CA . ALA A 1 173 ? 24.582 8.451 -0.209 1.00 29.34 173 ALA A CA 1
ATOM 1391 C C . ALA A 1 173 ? 23.345 7.528 -0.084 1.00 29.34 173 ALA A C 1
ATOM 1393 O O . ALA A 1 173 ? 22.208 7.980 -0.141 1.00 29.34 173 ALA A O 1
ATOM 1394 N N . ALA A 1 174 ? 23.578 6.224 0.128 1.00 31.19 174 ALA A N 1
ATOM 1395 C CA . ALA A 1 174 ? 22.528 5.218 0.307 1.00 31.19 174 ALA A CA 1
ATOM 1396 C C . ALA A 1 174 ? 22.266 4.925 1.796 1.00 31.19 174 ALA A C 1
ATOM 1398 O O . ALA A 1 174 ? 23.168 4.493 2.517 1.00 31.19 174 ALA A O 1
ATOM 1399 N N . GLN A 1 175 ? 21.022 5.109 2.246 1.00 31.78 175 GLN A N 1
ATOM 1400 C CA . GLN A 1 175 ? 20.553 4.665 3.562 1.00 31.78 175 GLN A CA 1
ATOM 1401 C C . GLN A 1 175 ? 19.962 3.255 3.460 1.00 31.78 175 GLN A C 1
ATOM 1403 O O . GLN A 1 175 ? 19.008 3.027 2.721 1.00 31.78 175 GLN A O 1
ATOM 1408 N N . PHE A 1 176 ? 20.494 2.312 4.239 1.00 31.28 176 PHE A N 1
ATOM 1409 C CA . PHE A 1 176 ? 19.864 1.007 4.436 1.00 31.2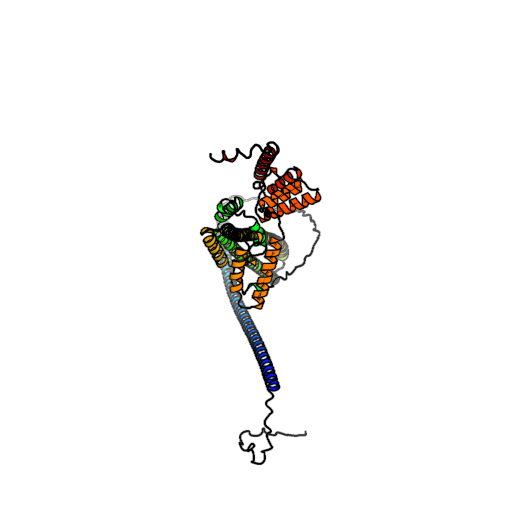8 176 PHE A CA 1
ATOM 1410 C C . PHE A 1 176 ? 18.894 1.081 5.617 1.00 31.28 176 PHE A C 1
ATOM 1412 O O . PHE A 1 176 ? 19.313 1.315 6.751 1.00 31.28 176 PHE A O 1
ATOM 1419 N N . SER A 1 177 ? 17.605 0.867 5.348 1.00 31.89 177 SER A N 1
ATOM 1420 C CA . SER A 1 177 ? 16.599 0.683 6.396 1.00 31.89 177 SER A CA 1
ATOM 1421 C C . SER A 1 177 ? 16.756 -0.695 7.042 1.00 31.89 177 SER A C 1
ATOM 1423 O O . SER A 1 177 ? 16.919 -1.700 6.347 1.00 31.89 177 SER A O 1
ATOM 1425 N N . ALA A 1 178 ? 16.696 -0.738 8.370 1.00 37.72 178 ALA A N 1
ATOM 1426 C CA . ALA A 1 178 ? 16.714 -1.963 9.153 1.00 37.72 178 ALA A CA 1
ATOM 1427 C C . ALA A 1 178 ? 15.344 -2.156 9.808 1.00 37.72 178 ALA A C 1
ATOM 1429 O O . ALA A 1 178 ? 15.118 -1.664 10.910 1.00 37.72 178 ALA A O 1
ATOM 1430 N N . ASP A 1 179 ? 14.445 -2.877 9.136 1.00 38.09 179 ASP A N 1
ATOM 1431 C CA . ASP A 1 179 ? 13.144 -3.234 9.704 1.00 38.09 179 ASP A CA 1
ATOM 1432 C C . ASP A 1 179 ? 12.746 -4.662 9.297 1.00 38.09 179 ASP A C 1
ATOM 1434 O O . ASP A 1 179 ? 12.308 -4.924 8.180 1.00 38.09 179 ASP A O 1
ATOM 1438 N N . ASN A 1 180 ? 13.032 -5.617 10.185 1.00 42.53 180 ASN A N 1
ATOM 1439 C CA . ASN A 1 180 ? 12.751 -7.051 10.027 1.00 42.53 180 ASN A CA 1
ATOM 1440 C C . ASN A 1 180 ? 12.634 -7.717 11.414 1.00 42.53 180 ASN A C 1
ATOM 1442 O O . ASN A 1 180 ? 13.309 -8.702 11.718 1.00 42.53 180 ASN A O 1
ATOM 1446 N N . VAL A 1 181 ? 11.792 -7.159 12.291 1.00 43.03 181 VAL A N 1
ATOM 1447 C CA . VAL A 1 181 ? 11.471 -7.761 13.597 1.00 43.03 181 VAL A CA 1
ATOM 1448 C C . VAL A 1 181 ? 10.036 -8.283 13.576 1.00 43.03 181 VAL A C 1
ATOM 1450 O O . VAL A 1 181 ? 9.079 -7.559 13.837 1.00 43.03 181 VAL A O 1
ATOM 1453 N N . ILE A 1 182 ? 9.886 -9.574 13.277 1.00 39.19 182 ILE A N 1
ATOM 1454 C CA . ILE A 1 182 ? 8.593 -10.264 13.353 1.00 39.19 182 ILE A CA 1
ATOM 1455 C C . ILE A 1 182 ? 8.198 -10.391 14.830 1.00 39.19 182 ILE A C 1
ATOM 1457 O O . ILE A 1 182 ? 8.848 -11.097 15.604 1.00 39.19 182 ILE A O 1
ATOM 1461 N N . ASN A 1 183 ? 7.122 -9.709 15.224 1.00 40.06 183 ASN A N 1
ATOM 1462 C CA . ASN A 1 183 ? 6.639 -9.686 16.602 1.00 40.06 183 ASN A CA 1
ATOM 1463 C C . ASN A 1 183 ? 5.923 -11.004 16.967 1.00 40.06 183 ASN A C 1
ATOM 1465 O O . ASN A 1 183 ? 4.710 -11.150 16.808 1.00 40.06 183 ASN A O 1
ATOM 1469 N N . ALA A 1 184 ? 6.697 -11.990 17.429 1.00 42.34 184 ALA A N 1
ATOM 1470 C CA . ALA A 1 184 ? 6.263 -13.379 17.611 1.00 42.34 184 ALA A CA 1
ATOM 1471 C C . ALA A 1 184 ? 5.135 -13.601 18.645 1.00 42.34 184 ALA A C 1
ATOM 1473 O O . ALA A 1 184 ? 4.545 -14.680 18.682 1.00 42.34 184 ALA A O 1
ATOM 1474 N N . THR A 1 185 ? 4.798 -12.606 19.471 1.00 43.41 185 THR A N 1
ATOM 1475 C CA . THR A 1 185 ? 3.707 -12.686 20.461 1.00 43.41 185 THR A CA 1
ATOM 1476 C C . THR A 1 185 ? 2.307 -12.741 19.847 1.00 43.41 185 THR A C 1
ATOM 1478 O O . THR A 1 185 ? 1.400 -13.253 20.500 1.00 43.41 185 THR A O 1
ATOM 1481 N N . ASN A 1 186 ? 2.126 -12.298 18.597 1.00 43.81 186 ASN A N 1
ATOM 1482 C CA . ASN A 1 186 ? 0.830 -12.366 17.907 1.00 43.81 186 ASN A CA 1
ATOM 1483 C C . ASN A 1 186 ? 0.578 -13.707 17.187 1.00 43.81 186 ASN A C 1
ATOM 1485 O O . ASN A 1 186 ? -0.538 -13.957 16.751 1.00 43.81 186 ASN A O 1
ATOM 1489 N N . ALA A 1 187 ? 1.577 -14.589 17.065 1.00 41.59 187 ALA A N 1
ATOM 1490 C CA . ALA A 1 187 ? 1.492 -15.777 16.203 1.00 41.59 187 ALA A CA 1
ATOM 1491 C C . ALA A 1 187 ? 0.786 -17.005 16.825 1.00 41.59 187 ALA A C 1
ATOM 1493 O O . ALA A 1 187 ? 0.602 -18.010 16.141 1.00 41.59 187 ALA A O 1
ATOM 1494 N N . PHE A 1 188 ? 0.428 -16.965 18.116 1.00 33.16 188 PHE A N 1
ATOM 1495 C CA . PHE A 1 188 ? 0.018 -18.155 18.886 1.00 33.16 188 PHE A CA 1
ATOM 1496 C C . PHE A 1 188 ? -1.271 -17.989 19.707 1.00 33.16 188 PHE A C 1
ATOM 1498 O O . PHE A 1 188 ? -1.461 -18.674 20.714 1.00 33.16 188 PHE A O 1
ATOM 1505 N N . ARG A 1 189 ? -2.186 -17.109 19.287 1.00 39.69 189 ARG A N 1
ATOM 1506 C CA . ARG A 1 189 ? -3.571 -17.120 19.783 1.00 39.69 189 ARG A CA 1
ATOM 1507 C C . ARG A 1 189 ? -4.529 -17.315 18.608 1.00 39.69 189 ARG A C 1
ATOM 1509 O O . ARG A 1 189 ? -4.376 -16.598 17.625 1.00 39.69 189 ARG A O 1
ATOM 1516 N N . PRO A 1 190 ? -5.505 -18.241 18.683 1.00 37.81 190 PRO A N 1
ATOM 1517 C CA . PRO A 1 190 ? -6.649 -18.176 17.783 1.00 37.81 190 PRO A CA 1
ATOM 1518 C C . PRO A 1 190 ? -7.375 -16.850 18.039 1.00 37.81 190 PRO A C 1
ATOM 1520 O O . PRO A 1 190 ? -7.474 -16.421 19.193 1.00 37.81 190 PRO A O 1
ATOM 1523 N N . GLU A 1 191 ? -7.849 -16.194 16.981 1.00 34.50 191 GLU A N 1
ATOM 1524 C CA . GLU A 1 191 ? -8.498 -14.883 17.071 1.00 34.50 191 GLU A CA 1
ATOM 1525 C C . GLU A 1 191 ? -9.886 -14.981 17.722 1.00 34.50 191 GLU A C 1
ATOM 1527 O O . GLU A 1 191 ? -10.922 -14.978 17.065 1.00 34.50 191 GLU A O 1
ATOM 1532 N N . GLY A 1 192 ? -9.907 -15.049 19.053 1.00 36.88 192 GLY A N 1
ATOM 1533 C CA . GLY A 1 192 ? -11.020 -14.505 19.819 1.00 36.88 192 GLY A CA 1
ATOM 1534 C C . GLY A 1 192 ? -10.949 -12.981 19.753 1.00 36.88 192 GLY A C 1
ATOM 1535 O O . GLY A 1 192 ? -9.871 -12.420 19.965 1.00 36.88 192 GLY A O 1
ATOM 1536 N N . PHE A 1 193 ? -12.077 -12.327 19.461 1.00 45.50 193 PHE A N 1
ATOM 1537 C CA . PHE A 1 193 ? -12.208 -10.869 19.394 1.00 45.50 193 PHE A CA 1
ATOM 1538 C C . PHE A 1 193 ? -11.579 -10.198 20.627 1.00 45.50 193 PHE A C 1
ATOM 1540 O O . PHE A 1 193 ? -12.153 -10.191 21.716 1.00 45.50 193 PHE A O 1
ATOM 1547 N N . VAL A 1 194 ? -10.394 -9.599 20.471 1.00 43.78 194 VAL A N 1
ATOM 1548 C CA . VAL A 1 194 ? -9.782 -8.806 21.543 1.00 43.78 194 VAL A CA 1
ATOM 1549 C C . VAL A 1 194 ? -10.427 -7.429 21.520 1.00 43.78 194 VAL A C 1
ATOM 1551 O O . VAL A 1 194 ? -9.973 -6.528 20.814 1.00 43.78 194 VAL A O 1
ATOM 1554 N N . PHE A 1 195 ? -11.495 -7.271 22.302 1.00 46.50 195 PHE A N 1
ATOM 1555 C CA . PHE A 1 195 ? -12.220 -6.013 22.443 1.00 46.50 195 PHE A CA 1
ATOM 1556 C C . PHE A 1 195 ? -11.290 -4.923 23.003 1.00 46.50 195 PHE A C 1
ATOM 1558 O O . PHE A 1 195 ? -11.040 -4.818 24.206 1.00 46.50 195 PHE A O 1
ATOM 1565 N N . SER A 1 196 ? -10.681 -4.142 22.108 1.00 51.00 196 SER A N 1
ATOM 1566 C CA . SER A 1 196 ? -9.651 -3.180 22.488 1.00 51.00 196 SER A CA 1
ATOM 1567 C C . SER A 1 196 ? -10.229 -2.075 23.382 1.00 51.00 196 SER A C 1
ATOM 1569 O O . SER A 1 196 ? -11.397 -1.704 23.283 1.00 51.00 196 SER A O 1
ATOM 1571 N N . LYS A 1 197 ? -9.406 -1.478 24.253 1.00 48.09 197 LYS A N 1
ATOM 1572 C CA . LYS A 1 197 ? -9.880 -0.378 25.116 1.00 48.09 197 LYS A CA 1
ATOM 1573 C C . LYS A 1 197 ? -10.415 0.830 24.328 1.00 48.09 197 LYS A C 1
ATOM 1575 O O . LYS A 1 197 ? -11.282 1.521 24.844 1.00 48.09 197 LYS A O 1
ATOM 1580 N N . ARG A 1 198 ? -9.949 1.048 23.087 1.00 45.66 198 ARG A N 1
ATOM 1581 C CA . ARG A 1 198 ? -10.465 2.103 22.192 1.00 45.66 198 ARG A CA 1
ATOM 1582 C C . ARG A 1 198 ? -11.906 1.836 21.761 1.00 45.66 198 ARG A C 1
ATOM 1584 O O . ARG A 1 198 ? -12.731 2.734 21.868 1.00 45.66 198 ARG A O 1
ATOM 1591 N N . LEU A 1 199 ? -12.202 0.591 21.379 1.00 47.00 199 LEU A N 1
ATOM 1592 C CA . LEU A 1 199 ? -13.553 0.133 21.040 1.00 47.00 199 LEU A CA 1
ATOM 1593 C C . LEU A 1 199 ? -14.522 0.446 22.194 1.00 47.00 199 LEU A C 1
ATOM 1595 O O . LEU A 1 199 ? -15.559 1.073 21.999 1.00 47.00 199 LEU A O 1
ATOM 1599 N N . ARG A 1 200 ? -14.129 0.121 23.431 1.00 49.38 200 ARG A N 1
ATOM 1600 C CA . ARG A 1 200 ? -14.929 0.394 24.637 1.00 49.38 200 ARG A CA 1
ATOM 1601 C C . ARG A 1 200 ? -15.291 1.872 24.821 1.00 49.38 200 ARG A C 1
ATOM 1603 O O . ARG A 1 200 ? -16.442 2.177 25.108 1.00 49.38 200 ARG A O 1
ATOM 1610 N N . GLU A 1 201 ? -14.332 2.775 24.628 1.00 49.72 201 GLU A N 1
ATOM 1611 C CA . GLU A 1 201 ? -14.546 4.225 24.753 1.00 49.72 201 GLU A CA 1
ATOM 1612 C C . GLU A 1 201 ? -15.392 4.794 23.597 1.00 49.72 201 GLU A C 1
ATOM 1614 O O . GLU A 1 201 ? -16.173 5.721 23.805 1.00 49.72 201 GLU A O 1
ATOM 1619 N N . GLN A 1 202 ? -15.292 4.223 22.392 1.00 48.19 202 GLN A N 1
ATOM 1620 C CA . GLN A 1 202 ? -16.059 4.655 21.217 1.00 48.19 202 GLN A CA 1
ATOM 1621 C C . GLN A 1 202 ? -17.523 4.180 21.259 1.00 48.19 202 GLN A C 1
ATOM 1623 O O . GLN A 1 202 ? -18.427 4.948 20.914 1.00 48.19 202 GLN A O 1
ATOM 1628 N N . TYR A 1 203 ? -17.795 2.963 21.748 1.00 50.50 203 TYR A N 1
ATOM 1629 C CA . TYR A 1 203 ? -19.169 2.443 21.860 1.00 50.50 203 TYR A CA 1
ATOM 1630 C C . TYR A 1 203 ? -19.948 2.958 23.046 1.00 50.50 203 TYR A C 1
ATOM 1632 O O . TYR A 1 203 ? -21.163 2.787 23.065 1.00 50.50 203 TYR A O 1
ATOM 1640 N N . ALA A 1 204 ? -19.315 3.686 23.963 1.00 48.38 204 ALA A N 1
ATOM 1641 C CA . ALA A 1 204 ? -20.004 4.468 24.980 1.00 48.38 204 ALA A CA 1
ATOM 1642 C C . ALA A 1 204 ? -21.125 5.363 24.393 1.00 48.38 204 ALA A C 1
ATOM 1644 O O . ALA A 1 204 ? -22.098 5.649 25.082 1.00 48.38 204 ALA A O 1
ATOM 1645 N N . SER A 1 205 ? -21.029 5.747 23.114 1.00 45.84 205 SER A N 1
ATOM 1646 C CA . SER A 1 205 ? -21.870 6.739 22.427 1.00 45.84 205 SER A CA 1
ATOM 1647 C C . SER A 1 205 ? -23.306 6.348 22.029 1.00 45.84 205 SER A C 1
ATOM 1649 O O . SER A 1 205 ? -24.115 7.248 21.797 1.00 45.84 205 SER A O 1
ATOM 1651 N N . SER A 1 206 ? -23.675 5.062 21.939 1.00 48.56 206 SER A N 1
ATOM 1652 C CA . SER A 1 206 ? -25.031 4.690 21.488 1.00 48.56 206 SER A CA 1
ATOM 1653 C C . SER A 1 206 ? -26.066 4.803 22.619 1.00 48.56 206 SER A C 1
ATOM 1655 O O . SER A 1 206 ? -25.955 4.153 23.662 1.00 48.56 206 SER A O 1
ATOM 1657 N N . ASN A 1 207 ? -27.095 5.636 22.420 1.00 56.28 207 ASN A N 1
ATOM 1658 C CA . ASN A 1 207 ? -28.160 5.861 23.403 1.00 56.28 207 ASN A CA 1
ATOM 1659 C C . ASN A 1 207 ? -29.101 4.637 23.479 1.00 56.28 207 ASN A C 1
ATOM 1661 O O . ASN A 1 207 ? -29.829 4.404 22.517 1.00 56.28 207 ASN A O 1
ATOM 1665 N N . PRO A 1 208 ? -29.199 3.905 24.609 1.00 59.31 208 PRO A N 1
ATOM 1666 C CA . PRO A 1 208 ? -30.001 2.673 24.698 1.00 59.31 208 PRO A CA 1
ATOM 1667 C C . PRO A 1 208 ? -31.521 2.865 24.580 1.00 59.31 208 PRO A C 1
ATOM 1669 O O . PRO A 1 208 ? -32.266 1.889 24.642 1.00 59.31 208 PRO A O 1
ATOM 1672 N N . ALA A 1 209 ? -31.992 4.115 24.508 1.00 59.94 209 ALA A N 1
ATOM 1673 C CA . ALA A 1 209 ? -33.404 4.469 24.366 1.00 59.94 209 ALA A CA 1
ATOM 1674 C C . ALA A 1 209 ? -33.860 4.655 22.904 1.00 59.94 209 ALA A C 1
ATOM 1676 O O . ALA A 1 209 ? -35.058 4.803 22.672 1.00 59.94 209 ALA A O 1
ATOM 1677 N N . ILE A 1 210 ? -32.931 4.679 21.944 1.00 63.34 210 ILE A N 1
ATOM 1678 C CA . ILE A 1 210 ? -33.201 4.792 20.503 1.00 63.34 210 ILE A CA 1
ATOM 1679 C C . ILE A 1 210 ? -32.743 3.472 19.869 1.00 63.34 210 ILE A C 1
ATOM 1681 O O . ILE A 1 210 ? -31.624 3.067 20.169 1.00 63.34 210 ILE A O 1
ATOM 1685 N N . PRO A 1 211 ? -33.544 2.783 19.036 1.00 68.56 211 PRO A N 1
ATOM 1686 C CA . PRO A 1 211 ? -33.089 1.577 18.345 1.00 68.56 211 PRO A CA 1
ATOM 1687 C C . PRO A 1 211 ? -31.821 1.840 17.523 1.00 68.56 211 PRO A C 1
ATOM 1689 O O . PRO A 1 211 ? -31.726 2.865 16.854 1.00 68.56 211 PRO A O 1
ATOM 1692 N N . PHE A 1 212 ? -30.865 0.905 17.519 1.00 66.88 212 PHE A N 1
ATOM 1693 C CA . PHE A 1 212 ? -29.616 1.033 16.745 1.00 66.88 212 PHE A CA 1
ATOM 1694 C C . PHE A 1 212 ? -29.844 1.352 15.259 1.00 66.88 212 PHE A C 1
ATOM 1696 O O . PHE A 1 212 ? -29.065 2.074 14.645 1.00 66.88 212 PHE A O 1
ATOM 1703 N N . GLU A 1 213 ? -30.927 0.815 14.693 1.00 68.00 213 GLU A N 1
ATOM 1704 C CA . GLU A 1 213 ? -31.321 1.015 13.297 1.00 68.00 213 GLU A CA 1
ATOM 1705 C C . GLU A 1 213 ? -31.830 2.438 13.009 1.00 68.00 213 GLU A C 1
ATOM 1707 O O . GLU A 1 213 ? -31.840 2.829 11.848 1.00 68.00 213 GLU A O 1
ATOM 1712 N N . ASP A 1 214 ? -32.197 3.221 14.032 1.00 70.06 214 ASP A N 1
ATOM 1713 C CA . ASP A 1 214 ? -32.677 4.609 13.929 1.00 70.06 214 ASP A CA 1
ATOM 1714 C C . ASP A 1 214 ? -31.574 5.659 14.215 1.00 70.06 214 ASP A C 1
ATOM 1716 O O . ASP A 1 214 ? -31.832 6.862 14.157 1.00 70.06 214 ASP A O 1
ATOM 1720 N N . ASP A 1 215 ? -30.340 5.242 14.529 1.00 70.81 215 ASP A N 1
ATOM 1721 C CA . ASP A 1 215 ? -29.208 6.159 14.733 1.00 70.81 215 ASP A CA 1
ATOM 1722 C C . ASP A 1 215 ? -28.643 6.629 13.378 1.00 70.81 215 ASP A C 1
ATOM 1724 O O . ASP A 1 215 ? -28.052 5.850 12.625 1.00 70.81 215 ASP A O 1
ATOM 1728 N N . GLU A 1 216 ? -28.801 7.921 13.071 1.00 71.44 216 GLU A N 1
ATOM 1729 C CA . GLU A 1 216 ? -28.377 8.541 11.804 1.00 71.44 216 GLU A CA 1
ATOM 1730 C C . GLU A 1 216 ? -26.894 8.297 11.462 1.00 71.44 216 GLU A C 1
ATOM 1732 O O . GLU A 1 216 ? -26.531 8.209 10.285 1.00 71.44 216 GLU A O 1
ATOM 1737 N N . TYR A 1 217 ? -26.021 8.166 12.468 1.00 71.31 217 TYR A N 1
ATOM 1738 C CA . TYR A 1 217 ? -24.597 7.898 12.259 1.00 71.31 217 TYR A CA 1
ATOM 1739 C C . TYR A 1 217 ? -24.356 6.440 11.852 1.00 71.31 217 TYR A C 1
ATOM 1741 O O . TYR A 1 217 ? -23.651 6.172 10.873 1.00 71.31 217 TYR A O 1
ATOM 1749 N N . TRP A 1 218 ? -24.986 5.490 12.548 1.00 74.69 218 TRP A N 1
ATOM 1750 C CA . TRP A 1 218 ? -24.843 4.068 12.229 1.00 74.69 218 TRP A CA 1
ATOM 1751 C C . TRP A 1 218 ? -25.569 3.686 10.933 1.00 74.69 218 TRP A C 1
ATOM 1753 O O . TRP A 1 218 ? -25.025 2.887 10.171 1.00 74.69 218 TRP A O 1
ATOM 1763 N N . GLN A 1 219 ? -26.692 4.331 10.592 1.00 77.56 219 GLN A N 1
ATOM 1764 C CA . GLN A 1 219 ? -27.314 4.224 9.263 1.00 77.56 219 GLN A CA 1
ATOM 1765 C C . GLN A 1 219 ? -26.369 4.683 8.137 1.00 77.56 219 GLN A C 1
ATOM 1767 O O . GLN A 1 219 ? -26.221 3.993 7.121 1.00 77.56 219 GLN A O 1
ATOM 1772 N N . LYS A 1 220 ? -25.687 5.829 8.298 1.00 76.50 220 LYS A N 1
ATOM 1773 C CA . LYS A 1 220 ? -24.695 6.309 7.317 1.00 76.50 220 LYS A CA 1
ATOM 1774 C C . LYS A 1 220 ? -23.539 5.318 7.163 1.00 76.50 220 LYS A C 1
ATOM 1776 O O . LYS A 1 220 ? -23.187 4.976 6.037 1.00 76.50 220 LYS A O 1
ATOM 1781 N N . ILE A 1 221 ? -22.997 4.788 8.261 1.00 74.88 221 ILE A N 1
ATOM 1782 C CA . ILE A 1 221 ? -21.953 3.753 8.192 1.00 74.88 221 ILE A CA 1
ATOM 1783 C C . ILE A 1 221 ? -22.478 2.492 7.498 1.00 74.88 221 ILE A C 1
ATOM 1785 O O . ILE A 1 221 ? -21.814 1.981 6.603 1.00 74.88 221 ILE A O 1
ATOM 1789 N N . GLN A 1 222 ? -23.685 2.025 7.816 1.00 78.56 222 GLN A N 1
ATOM 1790 C CA . GLN A 1 222 ? -24.263 0.837 7.185 1.00 78.56 222 GLN A CA 1
ATOM 1791 C C . GLN A 1 222 ? -24.479 1.014 5.674 1.00 78.56 222 GLN A C 1
ATOM 1793 O O . GLN A 1 222 ? -24.230 0.085 4.908 1.00 78.56 222 GLN A O 1
ATOM 1798 N N . THR A 1 223 ? -24.886 2.202 5.216 1.00 80.19 223 THR A N 1
ATOM 1799 C CA . THR A 1 223 ? -24.996 2.490 3.774 1.00 80.19 223 THR A CA 1
ATOM 1800 C C . THR A 1 223 ? -23.628 2.584 3.088 1.00 80.19 223 THR A C 1
ATOM 1802 O O . THR A 1 223 ? -23.497 2.097 1.967 1.00 80.19 223 THR A O 1
ATOM 1805 N N . GLN A 1 224 ? -22.595 3.111 3.759 1.00 76.19 224 GLN A N 1
ATOM 1806 C CA . GLN A 1 224 ? -21.213 3.093 3.254 1.00 76.19 224 GLN A CA 1
ATOM 1807 C C . GLN A 1 224 ? -20.638 1.669 3.167 1.00 76.19 224 GLN A C 1
ATOM 1809 O O . GLN A 1 224 ? -20.056 1.324 2.142 1.00 76.19 224 GLN A O 1
ATOM 1814 N N . LEU A 1 225 ? -20.844 0.833 4.194 1.00 77.56 225 LEU A N 1
ATOM 1815 C CA . LEU A 1 225 ? -20.417 -0.573 4.213 1.00 77.56 225 LEU A CA 1
ATOM 1816 C C . LEU A 1 225 ? -21.107 -1.381 3.102 1.00 77.56 225 LEU A C 1
ATOM 1818 O O . LEU A 1 225 ? -20.453 -2.091 2.346 1.00 77.56 225 LEU A O 1
ATOM 1822 N N . ASN A 1 226 ? -22.426 -1.229 2.947 1.00 79.31 226 ASN A N 1
ATOM 1823 C CA . ASN A 1 226 ? -23.189 -1.912 1.896 1.00 79.31 226 ASN A CA 1
ATOM 1824 C C . ASN A 1 226 ? -22.840 -1.424 0.476 1.00 79.31 226 ASN A C 1
ATOM 1826 O O . ASN A 1 226 ? -23.086 -2.140 -0.493 1.00 79.31 226 ASN A O 1
ATOM 1830 N N . GLY A 1 227 ? -22.310 -0.204 0.340 1.00 77.00 227 GLY A N 1
ATOM 1831 C CA . GLY A 1 227 ? -21.864 0.367 -0.933 1.00 77.00 227 GLY A CA 1
ATOM 1832 C C . GLY A 1 227 ? -20.436 -0.017 -1.340 1.00 77.00 227 GLY A C 1
ATOM 1833 O O . GLY A 1 227 ? -20.035 0.283 -2.465 1.00 77.00 227 GLY A O 1
ATOM 1834 N N . PHE A 1 228 ? -19.664 -0.657 -0.456 1.00 76.44 228 PHE A N 1
ATOM 1835 C CA . PHE A 1 228 ? -18.267 -1.005 -0.700 1.00 76.44 228 PHE A CA 1
ATOM 1836 C C . PHE A 1 228 ? -18.125 -2.441 -1.224 1.00 76.44 228 PHE A C 1
ATOM 1838 O O . PHE A 1 228 ? -18.388 -3.423 -0.533 1.00 76.44 228 PHE A O 1
ATOM 1845 N N . ASP A 1 229 ? -17.671 -2.570 -2.469 1.00 80.75 229 ASP A N 1
ATOM 1846 C CA . ASP A 1 229 ? -17.458 -3.862 -3.124 1.00 80.75 229 ASP A CA 1
ATOM 1847 C C . ASP A 1 229 ? -16.086 -4.449 -2.739 1.00 80.75 229 ASP A C 1
ATOM 1849 O O . ASP A 1 229 ? -15.080 -4.248 -3.428 1.00 80.75 229 ASP A O 1
ATOM 1853 N N . GLU A 1 230 ? -16.049 -5.170 -1.610 1.00 79.44 230 GLU A N 1
ATOM 1854 C CA . GLU A 1 230 ? -14.843 -5.839 -1.092 1.00 79.44 230 GLU A CA 1
ATOM 1855 C C . GLU A 1 230 ? -14.179 -6.741 -2.145 1.00 79.44 230 GLU A C 1
ATOM 1857 O O . GLU A 1 230 ? -12.952 -6.755 -2.255 1.00 79.44 230 GLU A O 1
ATOM 1862 N N . ALA A 1 231 ? -14.970 -7.452 -2.956 1.00 76.81 231 ALA A N 1
ATOM 1863 C CA . ALA A 1 231 ? -14.461 -8.374 -3.967 1.00 76.81 231 ALA A CA 1
ATOM 1864 C C . ALA A 1 231 ? -13.784 -7.627 -5.125 1.00 76.81 231 ALA A C 1
ATOM 1866 O O . ALA A 1 231 ? -12.687 -7.993 -5.548 1.00 76.81 231 ALA A O 1
ATOM 1867 N N . LYS A 1 232 ? -14.389 -6.540 -5.615 1.00 82.38 232 LYS A N 1
ATOM 1868 C CA . LYS A 1 232 ? -13.789 -5.687 -6.651 1.00 82.38 232 LYS A CA 1
ATOM 1869 C C . LYS A 1 232 ? -12.521 -4.984 -6.167 1.00 82.38 232 LYS A C 1
ATOM 1871 O O . LYS A 1 232 ? -11.591 -4.830 -6.957 1.00 82.38 232 LYS A O 1
ATOM 1876 N N . VAL A 1 233 ? -12.465 -4.581 -4.896 1.00 74.75 233 VAL A N 1
ATOM 1877 C CA . VAL A 1 233 ? -11.273 -3.957 -4.297 1.00 74.75 233 VAL A CA 1
ATOM 1878 C C . VAL A 1 233 ? -10.150 -4.975 -4.073 1.00 74.75 233 VAL A C 1
ATOM 1880 O O . VAL A 1 233 ? -8.995 -4.683 -4.367 1.00 74.75 233 VAL A O 1
ATOM 1883 N N . GLN A 1 234 ? -10.456 -6.201 -3.645 1.00 76.25 234 GLN A N 1
ATOM 1884 C CA . GLN A 1 234 ? -9.453 -7.273 -3.579 1.00 76.25 234 GLN A CA 1
ATOM 1885 C C . GLN A 1 234 ? -8.922 -7.631 -4.978 1.00 76.25 234 GLN A C 1
ATOM 1887 O O . GLN A 1 234 ? -7.710 -7.719 -5.173 1.00 76.25 234 GLN A O 1
ATOM 1892 N N . LEU A 1 235 ? -9.801 -7.734 -5.982 1.00 81.56 235 LEU A N 1
ATOM 1893 C CA . LEU A 1 235 ? -9.401 -7.964 -7.374 1.00 81.56 235 LEU A CA 1
ATOM 1894 C C . LEU A 1 235 ? -8.555 -6.819 -7.951 1.00 81.56 235 LEU A C 1
ATOM 1896 O O . LEU A 1 235 ? -7.643 -7.089 -8.737 1.00 81.56 235 LEU A O 1
ATOM 1900 N N . SER A 1 236 ? -8.810 -5.557 -7.577 1.00 77.88 236 SER A N 1
ATOM 1901 C CA . SER A 1 236 ? -7.964 -4.441 -8.012 1.00 77.88 236 SER A CA 1
ATOM 1902 C C . SER A 1 236 ? -6.590 -4.483 -7.339 1.00 77.88 236 SER A C 1
ATOM 1904 O O . SER A 1 236 ? -5.593 -4.374 -8.052 1.00 77.88 236 SER A O 1
ATOM 1906 N N . ILE A 1 237 ? -6.512 -4.758 -6.028 1.00 80.50 237 ILE A N 1
ATOM 1907 C CA . ILE A 1 237 ? -5.243 -4.979 -5.307 1.00 80.50 237 ILE A CA 1
ATOM 1908 C C . ILE A 1 237 ? -4.429 -6.092 -5.978 1.00 80.50 237 ILE A C 1
ATOM 1910 O O . ILE A 1 237 ? -3.274 -5.864 -6.333 1.00 80.50 237 ILE A O 1
ATOM 1914 N N . GLU A 1 238 ? -5.028 -7.258 -6.237 1.00 83.31 238 GLU A N 1
ATOM 1915 C CA . GLU A 1 238 ? -4.348 -8.349 -6.947 1.00 83.31 238 GLU A CA 1
ATOM 1916 C C . GLU A 1 238 ? -3.898 -7.944 -8.359 1.00 83.31 238 GLU A C 1
ATOM 1918 O O . GLU A 1 238 ? -2.838 -8.371 -8.821 1.00 83.31 238 GLU A O 1
ATOM 1923 N N . SER A 1 239 ? -4.690 -7.134 -9.071 1.00 87.06 239 SER A N 1
ATOM 1924 C CA . SER A 1 239 ? -4.324 -6.660 -10.408 1.00 87.06 239 SER A CA 1
ATOM 1925 C C . SER A 1 239 ? -3.126 -5.708 -10.371 1.00 87.06 239 SER A C 1
ATOM 1927 O O . SER A 1 239 ? -2.211 -5.867 -11.182 1.00 87.06 239 SER A O 1
ATOM 1929 N N . PHE A 1 240 ? -3.074 -4.798 -9.392 1.00 80.38 240 PHE A N 1
ATOM 1930 C CA . PHE A 1 240 ? -1.946 -3.895 -9.181 1.00 80.38 240 PHE A CA 1
ATOM 1931 C C . PHE A 1 240 ? -0.699 -4.658 -8.734 1.00 80.38 240 PHE A C 1
ATOM 1933 O O . PHE A 1 240 ? 0.375 -4.421 -9.274 1.00 80.38 240 PHE A O 1
ATOM 1940 N N . GLU A 1 241 ? -0.819 -5.632 -7.830 1.00 83.94 241 GLU A N 1
ATOM 1941 C CA . GLU A 1 241 ? 0.317 -6.460 -7.407 1.00 83.94 241 GLU A CA 1
ATOM 1942 C C . GLU A 1 241 ? 0.895 -7.285 -8.568 1.00 83.94 241 GLU A C 1
ATOM 1944 O O . GLU A 1 241 ? 2.116 -7.353 -8.725 1.00 83.94 241 GLU A O 1
ATOM 1949 N N . ARG A 1 242 ? 0.047 -7.827 -9.457 1.00 87.19 242 ARG A N 1
ATOM 1950 C CA . ARG A 1 242 ? 0.500 -8.478 -10.701 1.00 87.19 242 ARG A CA 1
ATOM 1951 C C . ARG A 1 242 ? 1.169 -7.492 -11.665 1.00 87.19 242 ARG A C 1
ATOM 1953 O O . ARG A 1 242 ? 2.220 -7.812 -12.213 1.00 87.19 242 ARG A O 1
ATOM 1960 N N . GLN A 1 243 ? 0.607 -6.298 -11.865 1.00 84.56 243 GLN A N 1
ATOM 1961 C CA . GLN A 1 243 ? 1.218 -5.258 -12.708 1.00 84.56 243 GLN A CA 1
ATOM 1962 C C . GLN A 1 243 ? 2.570 -4.782 -12.154 1.00 84.56 243 GLN A C 1
ATOM 1964 O O . GLN A 1 243 ? 3.506 -4.569 -12.921 1.00 84.56 243 GLN A O 1
ATOM 1969 N N . LEU A 1 244 ? 2.697 -4.681 -10.830 1.00 82.56 244 LEU A N 1
ATOM 1970 C CA . LEU A 1 244 ? 3.908 -4.264 -10.123 1.00 82.56 244 LEU A CA 1
ATOM 1971 C C . LEU A 1 244 ? 5.005 -5.345 -10.179 1.00 82.56 244 LEU A C 1
ATOM 1973 O O . LEU A 1 244 ? 6.191 -5.024 -10.266 1.00 82.56 244 LEU A O 1
ATOM 1977 N N . LEU A 1 245 ? 4.635 -6.630 -10.195 1.00 88.94 245 LEU A N 1
ATOM 1978 C CA . LEU A 1 245 ? 5.567 -7.721 -10.506 1.00 88.94 245 LEU A CA 1
ATOM 1979 C C . LEU A 1 245 ? 6.049 -7.651 -11.964 1.00 88.94 245 LEU A C 1
ATOM 1981 O O . LEU A 1 245 ? 7.255 -7.655 -12.202 1.00 88.94 245 LEU A O 1
ATOM 1985 N N . LEU A 1 246 ? 5.134 -7.496 -12.926 1.00 86.50 246 LEU A N 1
ATOM 1986 C CA . LEU A 1 246 ? 5.473 -7.388 -14.351 1.00 86.50 246 LEU A CA 1
ATOM 1987 C C . LEU A 1 246 ? 6.350 -6.161 -14.661 1.00 86.50 246 LEU A C 1
ATOM 1989 O O . LEU A 1 246 ? 7.270 -6.250 -15.476 1.00 86.50 246 LEU A O 1
ATOM 1993 N N . SER A 1 247 ? 6.119 -5.020 -14.001 1.00 80.00 247 SER A N 1
ATOM 1994 C CA . SER A 1 247 ? 6.953 -3.823 -14.171 1.00 80.00 247 SER A CA 1
ATOM 1995 C C . SER A 1 247 ? 8.346 -3.997 -13.558 1.00 80.00 247 SER A C 1
ATOM 1997 O O . SER A 1 247 ? 9.332 -3.611 -14.188 1.00 80.00 247 SER A O 1
ATOM 1999 N N . LYS A 1 248 ? 8.467 -4.665 -12.400 1.00 87.44 248 LYS A N 1
ATOM 2000 C CA . LYS A 1 248 ? 9.765 -5.063 -11.821 1.00 87.44 248 LYS A CA 1
ATOM 2001 C C . LYS A 1 248 ? 10.541 -6.013 -12.735 1.00 87.44 248 LYS A C 1
ATOM 2003 O O . LYS A 1 248 ? 11.739 -5.814 -12.931 1.00 87.44 248 LYS A O 1
ATOM 2008 N N . GLU A 1 249 ? 9.883 -7.016 -13.313 1.00 87.25 249 GLU A N 1
ATOM 2009 C CA . GLU A 1 249 ? 10.506 -7.944 -14.265 1.00 87.25 249 GLU A CA 1
ATOM 2010 C C . GLU A 1 249 ? 10.967 -7.223 -15.541 1.00 87.25 249 GLU A C 1
ATOM 2012 O O . GLU A 1 249 ? 12.113 -7.396 -15.960 1.00 87.25 249 GLU A O 1
ATOM 2017 N N . SER A 1 250 ? 10.128 -6.347 -16.103 1.00 84.38 250 SER A N 1
ATOM 2018 C CA . SER A 1 250 ? 10.476 -5.492 -17.246 1.00 84.38 250 SER A CA 1
ATOM 2019 C C . SER A 1 250 ? 11.691 -4.600 -16.949 1.00 84.38 250 SER A C 1
ATOM 2021 O O . SER A 1 250 ? 12.648 -4.566 -17.723 1.00 84.38 250 SER A O 1
ATOM 2023 N N . LEU A 1 251 ? 11.717 -3.939 -15.788 1.00 84.44 251 LEU A N 1
ATOM 2024 C CA . LEU A 1 251 ? 12.829 -3.089 -15.353 1.00 84.44 251 LEU A CA 1
ATOM 2025 C C . LEU A 1 251 ? 14.135 -3.886 -15.192 1.00 84.44 251 LEU A C 1
ATOM 2027 O O . LEU A 1 251 ? 15.198 -3.423 -15.613 1.00 84.44 251 LEU A O 1
ATOM 2031 N N . LEU A 1 252 ? 14.075 -5.102 -14.638 1.00 87.75 252 LEU A N 1
ATOM 2032 C CA . LEU A 1 252 ? 15.240 -5.990 -14.544 1.00 87.75 252 LEU A CA 1
ATOM 2033 C C . LEU A 1 252 ? 15.746 -6.423 -15.927 1.00 87.75 252 LEU A C 1
ATOM 2035 O O . LEU A 1 252 ? 16.953 -6.364 -16.165 1.00 87.75 252 LEU A O 1
ATOM 2039 N N . GLN A 1 253 ? 14.850 -6.777 -16.855 1.00 87.06 253 GLN A N 1
ATOM 2040 C CA . GLN A 1 253 ? 15.213 -7.104 -18.240 1.00 87.06 253 GLN A CA 1
ATOM 2041 C C . GLN A 1 253 ? 15.864 -5.908 -18.951 1.00 87.06 253 GLN A C 1
ATOM 2043 O O . GLN A 1 253 ? 16.901 -6.061 -19.590 1.00 87.06 253 GLN A O 1
ATOM 2048 N N . LYS A 1 254 ? 15.321 -4.692 -18.797 1.00 84.00 254 LYS A N 1
ATOM 2049 C CA . LYS A 1 254 ? 15.908 -3.466 -19.372 1.00 84.00 254 LYS A CA 1
ATOM 2050 C C . LYS A 1 254 ? 17.306 -3.179 -18.818 1.00 84.00 254 LYS A C 1
ATOM 2052 O O . LYS A 1 254 ? 18.199 -2.821 -19.584 1.00 84.00 254 LYS A O 1
ATOM 2057 N N . ARG A 1 255 ? 17.533 -3.399 -17.517 1.00 86.38 255 ARG A N 1
ATOM 2058 C CA . ARG A 1 255 ? 18.868 -3.279 -16.900 1.00 86.38 255 ARG A CA 1
ATOM 2059 C C . ARG A 1 255 ? 19.849 -4.341 -17.396 1.00 86.38 255 ARG A C 1
ATOM 2061 O O . ARG A 1 255 ? 21.012 -4.014 -17.613 1.00 86.38 255 ARG A O 1
ATOM 2068 N N . GLN A 1 256 ? 19.398 -5.577 -17.611 1.00 85.62 256 GLN A N 1
ATOM 2069 C CA . GLN A 1 256 ? 20.221 -6.636 -18.208 1.00 85.62 256 GLN A CA 1
ATOM 2070 C C . GLN A 1 256 ? 20.611 -6.293 -19.650 1.00 85.62 256 GLN A C 1
ATOM 2072 O O . GLN A 1 256 ? 21.800 -6.276 -19.952 1.00 85.62 256 GLN A O 1
ATOM 2077 N N . LEU A 1 257 ? 19.650 -5.886 -20.485 1.00 85.31 257 LEU A N 1
ATOM 2078 C CA . LEU A 1 257 ? 19.901 -5.442 -21.862 1.00 85.31 257 LEU A CA 1
ATOM 2079 C C . LEU A 1 257 ? 20.879 -4.257 -21.933 1.00 85.31 257 LEU A C 1
ATOM 2081 O O . LEU A 1 257 ? 21.706 -4.203 -22.839 1.00 85.31 257 LEU A O 1
ATOM 2085 N N . ARG A 1 258 ? 20.833 -3.324 -20.968 1.00 80.81 258 ARG A N 1
ATOM 2086 C CA . ARG A 1 258 ? 21.815 -2.230 -20.880 1.00 80.81 258 ARG A CA 1
ATOM 2087 C C . ARG A 1 258 ? 23.227 -2.755 -20.602 1.00 80.81 258 ARG A C 1
ATOM 2089 O O . ARG A 1 258 ? 24.158 -2.372 -21.299 1.00 80.81 258 ARG A O 1
ATOM 2096 N N . LEU A 1 259 ? 23.382 -3.660 -19.632 1.00 84.62 259 LEU A N 1
ATOM 2097 C CA . LEU A 1 259 ? 24.674 -4.274 -19.294 1.00 84.62 259 LEU A CA 1
ATOM 2098 C C . LEU A 1 259 ? 25.220 -5.169 -20.420 1.00 84.62 259 LEU A C 1
ATOM 2100 O O . LEU A 1 259 ? 26.433 -5.279 -20.582 1.00 84.62 259 LEU A O 1
ATOM 2104 N N . GLU A 1 260 ? 24.346 -5.815 -21.190 1.00 82.94 260 GLU A N 1
ATOM 2105 C CA . GLU A 1 260 ? 24.717 -6.587 -22.380 1.00 82.94 260 GLU A CA 1
ATOM 2106 C C . GLU A 1 260 ? 25.199 -5.656 -23.500 1.00 82.94 260 GLU A C 1
ATOM 2108 O O . GLU A 1 260 ? 26.303 -5.849 -24.005 1.00 82.94 260 GLU A O 1
ATOM 2113 N N . ALA A 1 261 ? 24.470 -4.574 -23.791 1.00 79.00 261 ALA A N 1
ATOM 2114 C CA . ALA A 1 261 ? 24.887 -3.563 -24.764 1.00 79.00 261 ALA A CA 1
ATOM 2115 C C . ALA A 1 261 ? 26.204 -2.855 -24.375 1.00 79.00 261 ALA A C 1
ATOM 2117 O O . ALA A 1 261 ? 27.053 -2.631 -25.234 1.00 79.00 261 ALA A O 1
ATOM 2118 N N . GLU A 1 262 ? 26.417 -2.549 -23.088 1.00 80.12 262 GLU A N 1
ATOM 2119 C CA . GLU A 1 262 ? 27.682 -1.998 -22.567 1.00 80.12 262 GLU A CA 1
ATOM 2120 C C . GLU A 1 262 ? 28.863 -2.977 -22.769 1.00 80.12 262 GLU A C 1
ATOM 2122 O O . GLU A 1 262 ? 29.991 -2.555 -23.033 1.00 80.12 262 GLU A O 1
ATOM 2127 N N . ARG A 1 263 ? 28.622 -4.294 -22.682 1.00 76.00 263 ARG A N 1
ATOM 2128 C CA . ARG A 1 263 ? 29.639 -5.330 -22.946 1.00 76.00 263 ARG A CA 1
ATOM 2129 C C . ARG A 1 263 ? 29.924 -5.490 -24.436 1.00 76.00 263 ARG A C 1
ATOM 2131 O O . ARG A 1 263 ? 31.093 -5.573 -24.804 1.00 76.00 263 ARG A O 1
ATOM 2138 N N . GLU A 1 264 ? 28.888 -5.482 -25.272 1.00 80.19 264 GLU A N 1
ATOM 2139 C CA . GLU A 1 264 ? 29.026 -5.511 -26.732 1.00 80.19 264 GLU A CA 1
ATOM 2140 C C . GLU A 1 264 ? 29.773 -4.267 -27.251 1.00 80.19 264 GLU A C 1
ATOM 2142 O O . GLU A 1 264 ? 30.661 -4.385 -28.095 1.00 80.19 264 GLU A O 1
ATOM 2147 N N . GLU A 1 265 ? 29.518 -3.084 -26.677 1.00 70.38 265 GLU A N 1
ATOM 2148 C CA . GLU A 1 265 ? 30.259 -1.847 -26.967 1.00 70.38 265 GLU A CA 1
ATOM 2149 C C . GLU A 1 265 ? 31.761 -1.983 -26.653 1.00 70.38 265 GLU A C 1
ATOM 2151 O O . GLU A 1 265 ? 32.609 -1.512 -27.418 1.00 70.38 265 GLU A O 1
ATOM 2156 N N . LEU A 1 266 ? 32.114 -2.647 -25.547 1.00 71.44 266 LEU A N 1
ATOM 2157 C CA . LEU A 1 266 ? 33.508 -2.907 -25.182 1.00 71.44 266 LEU A CA 1
ATOM 2158 C C . LEU A 1 266 ? 34.174 -3.936 -26.110 1.00 71.44 266 LEU A C 1
ATOM 2160 O O . LEU A 1 266 ? 35.332 -3.732 -26.490 1.00 71.44 266 LEU A O 1
ATOM 2164 N N . SER A 1 267 ? 33.469 -4.993 -26.533 1.00 70.50 267 SER A N 1
ATOM 2165 C CA . SER A 1 267 ? 34.011 -5.937 -27.521 1.00 70.50 267 SER A CA 1
ATOM 2166 C C . SER A 1 267 ? 34.178 -5.292 -28.897 1.00 70.50 267 SER A C 1
ATOM 2168 O O . SER A 1 267 ? 35.265 -5.396 -29.462 1.00 70.50 267 SER A O 1
ATOM 2170 N N . GLU A 1 268 ? 33.200 -4.523 -29.390 1.00 71.81 268 GLU A N 1
ATOM 2171 C CA . GLU A 1 268 ? 33.316 -3.803 -30.668 1.00 71.81 268 GLU A CA 1
ATOM 2172 C C . GLU A 1 268 ? 34.485 -2.804 -30.668 1.00 71.81 268 GLU A C 1
ATOM 2174 O O . GLU A 1 268 ? 35.190 -2.670 -31.671 1.00 71.81 268 GLU A O 1
ATOM 2179 N N . ARG A 1 269 ? 34.731 -2.113 -29.544 1.00 64.62 269 ARG A N 1
ATOM 2180 C CA . ARG A 1 269 ? 35.922 -1.259 -29.371 1.00 64.62 269 ARG A CA 1
ATOM 2181 C C . ARG A 1 269 ? 37.217 -2.061 -29.502 1.00 64.62 269 ARG A C 1
ATOM 2183 O O . ARG A 1 269 ? 38.146 -1.598 -30.162 1.00 64.62 269 ARG A O 1
ATOM 2190 N N . SER A 1 270 ? 37.272 -3.253 -28.908 1.00 56.88 270 SER A N 1
ATOM 2191 C CA . SER A 1 270 ? 38.450 -4.130 -28.963 1.00 56.88 270 SER A CA 1
ATOM 2192 C C . SER A 1 270 ? 38.679 -4.753 -30.349 1.00 56.88 270 SER A C 1
ATOM 2194 O O . SER A 1 270 ? 39.821 -4.926 -30.771 1.00 56.88 270 SER A O 1
ATOM 2196 N N . GLU A 1 271 ? 37.606 -5.032 -31.091 1.00 55.34 271 GLU A N 1
ATOM 2197 C CA . GLU A 1 271 ? 37.668 -5.622 -32.428 1.00 55.34 271 GLU A CA 1
ATOM 2198 C C . GLU A 1 271 ? 38.002 -4.581 -33.497 1.00 55.34 271 GLU A C 1
ATOM 2200 O O . GLU A 1 271 ? 38.834 -4.842 -34.364 1.00 55.34 271 GLU A O 1
ATOM 2205 N N . ARG A 1 272 ? 37.452 -3.362 -33.412 1.00 58.34 272 ARG A N 1
ATOM 2206 C CA . ARG A 1 272 ? 37.808 -2.276 -34.345 1.00 58.34 272 ARG A CA 1
ATOM 2207 C C . ARG A 1 272 ? 39.264 -1.825 -34.189 1.00 58.34 272 ARG A C 1
ATOM 2209 O O . ARG A 1 272 ? 39.883 -1.482 -35.188 1.00 58.34 272 ARG A O 1
ATOM 2216 N N . ALA A 1 273 ? 39.841 -1.927 -32.989 1.00 55.31 273 ALA A N 1
ATOM 2217 C CA . ALA A 1 273 ? 41.274 -1.715 -32.750 1.00 55.31 273 ALA A CA 1
ATOM 2218 C C . ALA A 1 273 ? 42.187 -2.817 -33.343 1.00 55.31 273 ALA A C 1
ATOM 2220 O O . ALA A 1 273 ? 43.409 -2.714 -33.268 1.00 55.31 273 ALA A O 1
ATOM 2221 N N . ARG A 1 274 ? 41.617 -3.889 -33.914 1.00 54.69 274 ARG A N 1
ATOM 2222 C CA . ARG A 1 274 ? 42.351 -5.033 -34.480 1.00 54.69 274 ARG A CA 1
ATOM 2223 C C . ARG A 1 274 ? 42.432 -5.018 -36.013 1.00 54.69 274 ARG A C 1
ATOM 2225 O O . ARG A 1 274 ? 43.246 -5.747 -36.576 1.00 54.69 274 ARG A O 1
ATOM 2232 N N . ILE A 1 275 ? 41.611 -4.213 -36.692 1.00 55.50 275 ILE A N 1
ATOM 2233 C CA . ILE A 1 275 ? 41.481 -4.182 -38.164 1.00 55.50 275 ILE A CA 1
ATOM 2234 C C . ILE A 1 275 ? 42.217 -2.951 -38.739 1.00 55.50 275 ILE A C 1
ATOM 2236 O O . ILE A 1 275 ? 41.665 -2.174 -39.511 1.00 55.50 275 ILE A O 1
ATOM 2240 N N . GLU A 1 276 ? 43.478 -2.749 -38.343 1.00 54.31 276 GLU A N 1
ATOM 2241 C CA . GLU A 1 276 ? 44.304 -1.592 -38.745 1.00 54.31 276 GLU A CA 1
ATOM 2242 C C . GLU A 1 276 ? 45.691 -2.029 -39.256 1.00 54.31 276 GLU A C 1
ATOM 2244 O O . GLU A 1 276 ? 46.711 -1.759 -38.627 1.00 54.31 276 GLU A O 1
ATOM 2249 N N . LEU A 1 277 ? 45.758 -2.735 -40.397 1.00 47.62 277 LEU A N 1
ATOM 2250 C CA . LEU A 1 277 ? 47.050 -3.092 -41.012 1.00 47.62 277 LEU A CA 1
ATOM 2251 C C . LEU A 1 277 ? 47.022 -3.259 -42.550 1.00 47.62 277 LEU A C 1
ATOM 2253 O O . LEU A 1 277 ? 47.549 -4.242 -43.065 1.00 47.62 277 LEU A O 1
ATOM 2257 N N . SER A 1 278 ? 46.457 -2.293 -43.298 1.00 51.12 278 SER A N 1
ATOM 2258 C CA . SER A 1 278 ? 46.855 -2.057 -44.708 1.00 51.12 278 SER A CA 1
ATOM 2259 C C . SER A 1 278 ? 46.330 -0.751 -45.353 1.00 51.12 278 SER A C 1
ATOM 2261 O O . SER A 1 278 ? 45.119 -0.554 -45.432 1.00 51.12 278 SER A O 1
ATOM 2263 N N . PHE A 1 279 ? 47.262 -0.002 -45.967 1.00 46.34 279 PHE A N 1
ATOM 2264 C CA . PHE A 1 279 ? 47.135 1.009 -47.048 1.00 46.34 279 PHE A CA 1
ATOM 2265 C C . PHE A 1 279 ? 46.869 2.492 -46.717 1.00 46.34 279 PHE A C 1
ATOM 2267 O O . PHE A 1 279 ? 45.874 2.862 -46.103 1.00 46.34 279 PHE A O 1
ATOM 2274 N N . GLU A 1 280 ? 47.777 3.348 -47.216 1.00 51.31 280 GLU A N 1
ATOM 2275 C CA . GLU A 1 280 ? 48.051 4.686 -46.668 1.00 51.31 280 GLU A CA 1
ATOM 2276 C C . GLU A 1 280 ? 47.428 5.880 -47.420 1.00 51.31 280 GLU A C 1
ATOM 2278 O O . GLU A 1 280 ? 47.212 6.914 -46.805 1.00 51.31 280 GLU A O 1
ATOM 2283 N N . GLU A 1 281 ? 47.022 5.770 -48.689 1.00 47.34 281 GLU A N 1
ATOM 2284 C CA . GLU A 1 281 ? 46.284 6.866 -49.369 1.00 47.34 281 GLU A CA 1
ATOM 2285 C C . GLU A 1 281 ? 44.772 6.838 -49.099 1.00 47.34 281 GLU A C 1
ATOM 2287 O O . GLU A 1 281 ? 44.065 7.833 -49.275 1.00 47.34 281 GLU A O 1
ATOM 2292 N N . ALA A 1 282 ? 44.262 5.713 -48.593 1.00 54.44 282 ALA A N 1
ATOM 2293 C CA . ALA A 1 282 ? 42.935 5.680 -47.998 1.00 54.44 282 ALA A CA 1
ATOM 2294 C C . ALA A 1 282 ? 42.883 6.519 -46.710 1.00 54.44 282 ALA A C 1
ATOM 2296 O O . ALA A 1 282 ? 41.805 6.980 -46.354 1.00 54.44 282 ALA A O 1
ATOM 2297 N N . ILE A 1 283 ? 44.015 6.741 -46.025 1.00 52.50 283 ILE A N 1
ATOM 2298 C CA . ILE A 1 283 ? 44.056 7.199 -44.631 1.00 52.50 283 ILE A CA 1
ATOM 2299 C C . ILE A 1 283 ? 43.470 8.597 -44.420 1.00 52.50 283 ILE A C 1
ATOM 2301 O O . ILE A 1 283 ? 42.730 8.763 -43.460 1.00 52.50 283 ILE A O 1
ATOM 2305 N N . GLU A 1 284 ? 43.691 9.592 -45.284 1.00 57.66 284 GLU A N 1
ATOM 2306 C CA . GLU A 1 284 ? 43.128 10.936 -45.040 1.00 57.66 284 GLU A CA 1
ATOM 2307 C C . GLU A 1 284 ? 41.615 11.009 -45.298 1.00 57.66 284 GLU A C 1
ATOM 2309 O O . GLU A 1 284 ? 40.865 11.510 -44.453 1.00 57.66 284 GLU A O 1
ATOM 2314 N N . ARG A 1 285 ? 41.123 10.431 -46.407 1.00 59.75 285 ARG A N 1
ATOM 2315 C CA . ARG A 1 285 ? 39.668 10.302 -46.621 1.00 59.75 285 ARG A CA 1
ATOM 2316 C C . ARG A 1 285 ? 39.034 9.381 -45.584 1.00 59.75 285 ARG A C 1
ATOM 2318 O O . ARG A 1 285 ? 37.924 9.663 -45.142 1.00 59.75 285 ARG A O 1
ATOM 2325 N N . ALA A 1 286 ? 39.726 8.324 -45.163 1.00 60.78 286 ALA A N 1
ATOM 2326 C CA . ALA A 1 286 ? 39.282 7.453 -44.088 1.00 60.78 286 ALA A CA 1
ATOM 2327 C C . ALA A 1 286 ? 39.301 8.171 -42.740 1.00 60.78 286 ALA A C 1
ATOM 2329 O O . ALA A 1 286 ? 38.382 7.939 -41.980 1.00 60.78 286 ALA A O 1
ATOM 2330 N N . PHE A 1 287 ? 40.237 9.076 -42.437 1.00 63.94 287 PHE A N 1
ATOM 2331 C CA . PHE A 1 287 ? 40.217 9.866 -41.202 1.00 63.94 287 PHE A CA 1
ATOM 2332 C C . PHE A 1 287 ? 39.060 10.864 -41.192 1.00 63.94 287 PHE A C 1
ATOM 2334 O O . PHE A 1 287 ? 38.359 10.953 -40.188 1.00 63.94 287 PHE A O 1
ATOM 2341 N N . GLN A 1 288 ? 38.785 11.552 -42.304 1.00 71.06 288 GLN A N 1
ATOM 2342 C CA . GLN A 1 288 ? 37.616 12.435 -42.400 1.00 71.06 288 GLN A CA 1
ATOM 2343 C C . GLN A 1 288 ? 36.292 11.652 -42.364 1.00 71.06 288 GLN A C 1
ATOM 2345 O O . GLN A 1 288 ? 35.348 12.062 -41.688 1.00 71.06 288 GLN A O 1
ATOM 2350 N N . ALA A 1 289 ? 36.218 10.500 -43.038 1.00 73.44 289 ALA A N 1
ATOM 2351 C CA . ALA A 1 289 ? 35.059 9.610 -42.977 1.00 73.44 289 ALA A CA 1
ATOM 2352 C C . ALA A 1 289 ? 34.902 8.957 -41.593 1.00 73.44 289 ALA A C 1
ATOM 2354 O O . ALA A 1 289 ? 33.780 8.816 -41.126 1.00 73.44 289 ALA A O 1
ATOM 2355 N N . ARG A 1 290 ? 36.002 8.621 -40.909 1.00 67.38 290 ARG A N 1
ATOM 2356 C CA . ARG A 1 290 ? 36.058 8.079 -39.540 1.00 67.38 290 ARG A CA 1
ATOM 2357 C C . ARG A 1 290 ? 35.636 9.125 -38.520 1.00 67.38 290 ARG A C 1
ATOM 2359 O O . ARG A 1 290 ? 34.855 8.792 -37.644 1.00 67.38 290 ARG A O 1
ATOM 2366 N N . ALA A 1 291 ? 36.067 10.378 -38.662 1.00 76.62 291 ALA A N 1
ATOM 2367 C CA . ALA A 1 291 ? 35.599 11.486 -37.833 1.00 76.62 291 ALA A CA 1
ATOM 2368 C C . ALA A 1 291 ? 34.082 11.685 -37.985 1.00 76.62 291 ALA A C 1
ATOM 2370 O O . ALA A 1 291 ? 33.367 11.658 -36.990 1.00 76.62 291 ALA A O 1
ATOM 2371 N N . LYS A 1 292 ? 33.572 11.759 -39.224 1.00 76.94 292 LYS A N 1
ATOM 2372 C CA . LYS A 1 292 ? 32.125 11.872 -39.494 1.00 76.94 292 LYS A CA 1
ATOM 2373 C C . LYS A 1 292 ? 31.331 10.636 -39.054 1.00 76.94 292 LYS A C 1
ATOM 2375 O O . LYS A 1 292 ? 30.209 10.769 -38.578 1.00 76.94 292 LYS A O 1
ATOM 2380 N N . ALA A 1 293 ? 31.898 9.437 -39.184 1.00 73.50 293 ALA A N 1
ATOM 2381 C CA . ALA A 1 293 ? 31.282 8.199 -38.711 1.00 73.50 293 ALA A CA 1
ATOM 2382 C C . ALA A 1 293 ? 31.270 8.114 -37.179 1.00 73.50 293 ALA A C 1
ATOM 2384 O O . ALA A 1 293 ? 30.277 7.655 -36.624 1.00 73.50 293 ALA A O 1
ATOM 2385 N N . TYR A 1 294 ? 32.318 8.584 -36.493 1.00 78.56 294 TYR A N 1
ATOM 2386 C CA . TYR A 1 294 ? 32.327 8.705 -35.035 1.00 78.56 294 TYR A CA 1
ATOM 2387 C C . TYR A 1 294 ? 31.340 9.763 -34.555 1.00 78.56 294 TYR A C 1
ATOM 2389 O O . TYR A 1 294 ? 30.590 9.468 -33.640 1.00 78.56 294 TYR A O 1
ATOM 2397 N N . GLU A 1 295 ? 31.270 10.935 -35.187 1.00 78.12 295 GLU A N 1
ATOM 2398 C CA . GLU A 1 295 ? 30.299 11.981 -34.843 1.00 78.12 295 GLU A CA 1
ATOM 2399 C C . GLU A 1 295 ? 28.854 11.485 -35.034 1.00 78.12 295 GLU A C 1
ATOM 2401 O O . GLU A 1 295 ? 28.014 11.634 -34.147 1.00 78.12 295 GLU A O 1
ATOM 2406 N N . ALA A 1 296 ? 28.566 10.806 -36.151 1.00 79.62 296 ALA A N 1
ATOM 2407 C CA . ALA A 1 296 ? 27.262 10.193 -36.398 1.00 79.62 296 ALA A CA 1
ATOM 2408 C C . ALA A 1 296 ? 26.943 9.056 -35.408 1.00 79.62 296 ALA A C 1
ATOM 2410 O O . ALA A 1 296 ? 25.815 8.967 -34.925 1.00 79.62 296 ALA A O 1
ATOM 2411 N N . TRP A 1 297 ? 27.921 8.207 -35.075 1.00 84.94 297 TRP A N 1
ATOM 2412 C CA . TRP A 1 297 ? 27.769 7.125 -34.097 1.00 84.94 297 TRP A CA 1
ATOM 2413 C C . TRP A 1 297 ? 27.589 7.657 -32.671 1.00 84.94 297 TRP A C 1
ATOM 2415 O O . TRP A 1 297 ? 26.731 7.175 -31.937 1.00 84.94 297 TRP A O 1
ATOM 2425 N N . GLU A 1 298 ? 28.350 8.677 -32.281 1.00 84.50 298 GLU A N 1
ATOM 2426 C CA . GLU A 1 298 ? 28.266 9.326 -30.975 1.00 84.50 298 GLU A CA 1
ATOM 2427 C C . GLU A 1 298 ? 26.943 10.075 -30.822 1.00 84.50 298 GLU A C 1
ATOM 2429 O O . GLU A 1 298 ? 26.323 9.985 -29.763 1.00 84.50 298 GLU A O 1
ATOM 2434 N N . LYS A 1 299 ? 26.449 10.711 -31.892 1.00 87.88 299 LYS A N 1
ATOM 2435 C CA . LYS A 1 299 ? 25.103 11.287 -31.941 1.00 87.88 299 LYS A CA 1
ATOM 2436 C C . LYS A 1 299 ? 24.018 10.215 -31.804 1.00 87.88 299 LYS A C 1
ATOM 2438 O O . LYS A 1 299 ? 23.179 10.317 -30.918 1.00 87.88 299 LYS A O 1
ATOM 2443 N N . GLN A 1 300 ? 24.073 9.135 -32.584 1.00 82.94 300 GLN A N 1
ATOM 2444 C CA . GLN A 1 300 ? 23.132 8.014 -32.436 1.00 82.94 300 GLN A CA 1
ATOM 2445 C C . GLN A 1 300 ? 23.196 7.384 -31.031 1.00 82.94 300 GLN A C 1
ATOM 2447 O O . GLN A 1 300 ? 22.177 6.965 -30.484 1.00 82.94 300 GLN A O 1
ATOM 2452 N N . ARG A 1 301 ? 24.376 7.337 -30.397 1.00 78.38 301 ARG A N 1
ATOM 2453 C CA . ARG A 1 301 ? 24.546 6.838 -29.022 1.00 78.38 301 ARG A CA 1
ATOM 2454 C C . ARG A 1 301 ? 24.219 7.854 -27.931 1.00 78.38 301 ARG A C 1
ATOM 2456 O O . ARG A 1 301 ? 23.959 7.429 -26.806 1.00 78.38 301 ARG A O 1
ATOM 2463 N N . SER A 1 302 ? 24.205 9.156 -28.201 1.00 84.56 302 SER A N 1
ATOM 2464 C CA . SER A 1 302 ? 23.636 10.146 -27.283 1.00 84.56 302 SER A CA 1
ATOM 2465 C C . SER A 1 302 ? 22.110 10.111 -27.353 1.00 84.56 302 SER A C 1
ATOM 2467 O O . SER A 1 302 ? 21.478 10.017 -26.307 1.00 84.56 302 SER A O 1
ATOM 2469 N N . GLU A 1 303 ? 21.534 10.027 -28.555 1.00 90.75 303 GLU A N 1
ATOM 2470 C CA . GLU A 1 303 ? 20.096 9.836 -28.788 1.00 90.75 303 GLU A CA 1
ATOM 2471 C C . GLU A 1 303 ? 19.584 8.564 -28.089 1.00 90.75 303 GLU A C 1
ATOM 2473 O O . GLU A 1 303 ? 18.660 8.642 -27.283 1.00 90.75 303 GLU A O 1
ATOM 2478 N N . ILE A 1 304 ? 20.245 7.412 -28.277 1.00 86.44 304 ILE A N 1
ATOM 2479 C CA . ILE A 1 304 ? 19.870 6.161 -27.591 1.00 86.44 304 ILE A CA 1
ATOM 2480 C C . ILE A 1 304 ? 20.050 6.259 -26.066 1.00 86.44 304 ILE A C 1
ATOM 2482 O O . ILE A 1 304 ? 19.210 5.744 -25.333 1.00 86.44 304 ILE A O 1
ATOM 2486 N N . ARG A 1 305 ? 21.094 6.928 -25.550 1.00 88.00 305 ARG A N 1
ATOM 2487 C CA . ARG A 1 305 ? 21.255 7.119 -24.092 1.00 88.00 305 ARG A CA 1
ATOM 2488 C C . ARG A 1 305 ? 20.156 7.995 -23.497 1.00 88.00 305 ARG A C 1
ATOM 2490 O O . ARG A 1 305 ? 19.652 7.663 -22.428 1.00 88.00 305 ARG A O 1
ATOM 2497 N N . VAL A 1 306 ? 19.787 9.082 -24.173 1.00 89.00 306 VAL A N 1
ATOM 2498 C CA . VAL A 1 306 ? 18.709 9.984 -23.742 1.00 89.00 306 VAL A CA 1
ATOM 2499 C C . VAL A 1 306 ? 17.359 9.274 -23.807 1.00 89.00 306 VAL A C 1
ATOM 2501 O O . VAL A 1 306 ? 16.598 9.361 -22.850 1.00 89.00 306 VAL A O 1
ATOM 2504 N N . GLU A 1 307 ? 17.088 8.508 -24.865 1.00 90.88 307 GLU A N 1
ATOM 2505 C CA . GLU A 1 307 ? 15.855 7.724 -24.988 1.00 90.88 307 GLU A CA 1
ATOM 2506 C C . GLU A 1 307 ? 15.773 6.617 -23.925 1.00 90.88 307 GLU A C 1
ATOM 2508 O O . GLU A 1 307 ? 14.741 6.445 -23.280 1.00 90.88 307 GLU A O 1
ATOM 2513 N N . CYS A 1 308 ? 16.878 5.913 -23.649 1.00 81.56 308 CYS A N 1
ATOM 2514 C CA . CYS A 1 308 ? 16.939 4.952 -22.548 1.00 81.56 308 CYS A CA 1
ATOM 2515 C C . CYS A 1 308 ? 16.680 5.621 -21.190 1.00 81.56 308 CYS A C 1
ATOM 2517 O O . CYS A 1 308 ? 15.840 5.124 -20.441 1.00 81.56 308 CYS A O 1
ATOM 2519 N N . LEU A 1 309 ? 17.339 6.748 -20.892 1.00 89.25 309 LEU A N 1
ATOM 2520 C CA . LEU A 1 309 ? 17.140 7.507 -19.650 1.00 89.25 309 LEU A CA 1
ATOM 2521 C C . LEU A 1 309 ? 15.685 7.970 -19.506 1.00 89.25 309 LEU A C 1
ATOM 2523 O O . LEU A 1 309 ? 15.086 7.795 -18.448 1.00 89.25 309 LEU A O 1
ATOM 2527 N N . ARG A 1 310 ? 15.105 8.509 -20.582 1.00 92.12 310 ARG A N 1
ATOM 2528 C CA . ARG A 1 310 ? 13.704 8.924 -20.638 1.00 92.12 310 ARG A CA 1
ATOM 2529 C C . ARG A 1 310 ? 12.769 7.745 -20.369 1.00 92.12 310 ARG A C 1
ATOM 2531 O O . ARG A 1 310 ? 11.882 7.862 -19.534 1.00 92.12 310 ARG A O 1
ATOM 2538 N N . SER A 1 311 ? 12.996 6.602 -21.016 1.00 84.56 311 SER A N 1
ATOM 2539 C CA . SER A 1 311 ? 12.182 5.401 -20.803 1.00 84.56 311 SER A CA 1
ATOM 2540 C C . SER A 1 311 ? 12.324 4.818 -19.387 1.00 84.56 311 SER A C 1
ATOM 2542 O O . SER A 1 311 ? 11.356 4.277 -18.859 1.00 84.56 311 SER A O 1
ATOM 2544 N N . GLU A 1 312 ? 13.494 4.954 -18.743 1.00 85.31 312 GLU A N 1
ATOM 2545 C CA . GLU A 1 312 ? 13.694 4.580 -17.333 1.00 85.31 312 GLU A CA 1
ATOM 2546 C C . GLU A 1 312 ? 12.936 5.543 -16.403 1.00 85.31 312 GLU A C 1
ATOM 2548 O O . GLU A 1 312 ? 12.278 5.082 -15.475 1.00 85.31 312 GLU A O 1
ATOM 2553 N N . GLN A 1 313 ? 12.934 6.850 -16.692 1.00 89.56 313 GLN A N 1
ATOM 2554 C CA . GLN A 1 313 ? 12.169 7.855 -15.940 1.00 89.56 313 GLN A CA 1
ATOM 2555 C C . GLN A 1 313 ? 10.649 7.692 -16.096 1.00 89.56 313 GLN A C 1
ATOM 2557 O O . GLN A 1 313 ? 9.937 7.719 -15.096 1.00 89.56 313 GLN A O 1
ATOM 2562 N N . GLU A 1 314 ? 10.141 7.473 -17.312 1.00 88.31 314 GLU A N 1
ATOM 2563 C CA . GLU A 1 314 ? 8.713 7.216 -17.559 1.00 88.31 314 GLU A CA 1
ATOM 2564 C C . GLU A 1 314 ? 8.253 5.914 -16.875 1.00 88.31 314 GLU A C 1
ATOM 2566 O O . GLU A 1 314 ? 7.194 5.879 -16.247 1.00 88.31 314 GLU A O 1
ATOM 2571 N N . ALA A 1 315 ? 9.075 4.856 -16.910 1.00 85.44 315 ALA A N 1
ATOM 2572 C CA . ALA A 1 315 ? 8.791 3.607 -16.202 1.00 85.44 315 ALA A CA 1
ATOM 2573 C C . ALA A 1 315 ? 8.866 3.751 -14.670 1.00 85.44 315 ALA A C 1
ATOM 2575 O O . ALA A 1 315 ? 8.072 3.129 -13.962 1.00 85.44 315 ALA A O 1
ATOM 2576 N N . GLN A 1 316 ? 9.793 4.563 -14.153 1.00 86.06 316 GLN A N 1
ATOM 2577 C CA . GLN A 1 316 ? 9.889 4.864 -12.725 1.00 86.06 316 GLN A CA 1
ATOM 2578 C C . GLN A 1 316 ? 8.677 5.675 -12.247 1.00 86.06 316 GLN A C 1
ATOM 2580 O O . GLN A 1 316 ? 8.077 5.309 -11.241 1.00 86.06 316 GLN A O 1
ATOM 2585 N N . HIS A 1 317 ? 8.262 6.705 -12.989 1.00 87.62 317 HIS A N 1
ATOM 2586 C CA . HIS A 1 317 ? 7.075 7.500 -12.663 1.00 87.62 317 HIS A CA 1
ATOM 2587 C C . HIS A 1 317 ? 5.812 6.630 -12.620 1.00 87.62 317 HIS A C 1
ATOM 2589 O O . HIS A 1 317 ? 5.093 6.637 -11.625 1.00 87.62 317 HIS A O 1
ATOM 2595 N N . GLY A 1 318 ? 5.594 5.790 -13.641 1.00 87.81 318 GLY A N 1
ATOM 2596 C CA . GLY A 1 318 ? 4.463 4.857 -13.657 1.00 87.81 318 GLY A CA 1
ATOM 2597 C C . GLY A 1 318 ? 4.510 3.816 -12.529 1.00 87.81 318 GLY A C 1
ATOM 2598 O O . GLY A 1 318 ? 3.468 3.396 -12.028 1.00 87.81 318 GLY A O 1
ATOM 2599 N N . PHE A 1 319 ? 5.703 3.409 -12.080 1.00 88.12 319 PHE A N 1
ATOM 2600 C CA . PHE A 1 319 ? 5.858 2.560 -10.895 1.00 88.12 319 PHE A CA 1
ATOM 2601 C C . PHE A 1 319 ? 5.498 3.303 -9.597 1.00 88.12 319 PHE A C 1
ATOM 2603 O O . PHE A 1 319 ? 4.846 2.727 -8.723 1.00 88.12 319 PHE A O 1
ATOM 2610 N N . GLU A 1 320 ? 5.903 4.566 -9.462 1.00 91.62 320 GLU A N 1
ATOM 2611 C CA . GLU A 1 320 ? 5.595 5.413 -8.305 1.00 91.62 320 GLU A CA 1
ATOM 2612 C C . GLU A 1 320 ? 4.092 5.730 -8.221 1.00 91.62 320 GLU A C 1
ATOM 2614 O O . GLU A 1 320 ? 3.511 5.590 -7.145 1.00 91.62 320 GLU A O 1
ATOM 2619 N N . GLU A 1 321 ? 3.434 6.040 -9.344 1.00 90.69 321 GLU A N 1
ATOM 2620 C CA . GLU A 1 321 ? 1.975 6.222 -9.432 1.00 90.69 321 GLU A CA 1
ATOM 2621 C C . GLU A 1 321 ? 1.213 4.955 -9.016 1.00 90.69 321 GLU A C 1
ATOM 2623 O O . GLU A 1 321 ? 0.378 5.005 -8.111 1.00 90.69 321 GLU A O 1
ATOM 2628 N N . LEU A 1 322 ? 1.551 3.795 -9.597 1.00 86.31 322 LEU A N 1
ATOM 2629 C CA . LEU A 1 322 ? 0.928 2.514 -9.237 1.00 86.31 322 LEU A CA 1
ATOM 2630 C C . LEU A 1 322 ? 1.162 2.135 -7.768 1.00 86.31 322 LEU A C 1
ATOM 2632 O O . LEU A 1 322 ? 0.307 1.495 -7.156 1.00 86.31 322 LEU A O 1
ATOM 2636 N N . THR A 1 323 ? 2.303 2.521 -7.192 1.00 86.69 323 THR A N 1
ATOM 2637 C CA . THR A 1 323 ? 2.591 2.296 -5.769 1.00 86.69 323 THR A CA 1
ATOM 2638 C C . THR A 1 323 ? 1.714 3.187 -4.889 1.00 86.69 323 THR A C 1
ATOM 2640 O O . THR A 1 323 ? 1.103 2.681 -3.951 1.00 86.69 323 THR A O 1
ATOM 2643 N N . GLN A 1 324 ? 1.572 4.476 -5.221 1.00 91.44 324 GLN A N 1
ATOM 2644 C CA . GLN A 1 324 ? 0.695 5.402 -4.494 1.00 91.44 324 GLN A CA 1
ATOM 2645 C C . GLN A 1 324 ? -0.780 4.987 -4.568 1.00 91.44 324 GLN A C 1
ATOM 2647 O O . GLN A 1 324 ? -1.478 5.026 -3.555 1.00 91.44 324 GLN A O 1
ATOM 2652 N N . ASP A 1 325 ? -1.266 4.560 -5.735 1.00 86.81 325 ASP A N 1
ATOM 2653 C CA . ASP A 1 325 ? -2.651 4.105 -5.886 1.00 86.81 325 ASP A CA 1
ATOM 2654 C C . ASP A 1 325 ? -2.905 2.776 -5.159 1.00 86.81 325 ASP A C 1
ATOM 2656 O O . ASP A 1 325 ? -3.932 2.626 -4.494 1.00 86.81 325 ASP A O 1
ATOM 2660 N N . LEU A 1 326 ? -1.947 1.843 -5.176 1.00 82.56 326 LEU A N 1
ATOM 2661 C CA . LEU A 1 326 ? -2.006 0.627 -4.360 1.00 82.56 326 LEU A CA 1
ATOM 2662 C C . LEU A 1 326 ? -2.019 0.950 -2.857 1.00 82.56 326 LEU A C 1
ATOM 2664 O O . LEU A 1 326 ? -2.777 0.329 -2.110 1.00 82.56 326 LEU A O 1
ATOM 2668 N N . GLU A 1 327 ? -1.212 1.909 -2.397 1.00 88.88 327 GLU A N 1
ATOM 2669 C CA . GLU A 1 327 ? -1.203 2.350 -0.998 1.00 88.88 327 GLU A CA 1
ATOM 2670 C C . GLU A 1 327 ? -2.533 2.994 -0.595 1.00 88.88 327 GLU A C 1
ATOM 2672 O O . GLU A 1 327 ? -3.087 2.615 0.438 1.00 88.88 327 GLU A O 1
ATOM 2677 N N . ARG A 1 328 ? -3.101 3.879 -1.428 1.00 89.06 328 ARG A N 1
ATOM 2678 C CA . ARG A 1 328 ? -4.441 4.462 -1.220 1.00 89.06 328 ARG A CA 1
ATOM 2679 C C . ARG A 1 328 ? -5.504 3.377 -1.081 1.00 89.06 328 ARG A C 1
ATOM 2681 O O . ARG A 1 328 ? -6.187 3.325 -0.063 1.00 89.06 328 ARG A O 1
ATOM 2688 N N . VAL A 1 329 ? -5.578 2.448 -2.037 1.00 81.88 329 VAL A N 1
ATOM 2689 C CA . VAL A 1 329 ? -6.566 1.356 -2.018 1.00 81.88 329 VAL A CA 1
ATOM 2690 C C . VAL A 1 329 ? -6.380 0.440 -0.799 1.00 81.88 329 VAL A C 1
ATOM 2692 O O . VAL A 1 329 ? -7.366 -0.003 -0.207 1.00 81.88 329 VAL A O 1
ATOM 2695 N N . LYS A 1 330 ? -5.138 0.185 -0.358 1.00 83.00 330 LYS A N 1
ATOM 2696 C CA . LYS A 1 330 ? -4.877 -0.570 0.881 1.00 83.00 330 LYS A CA 1
ATOM 2697 C C . LYS A 1 330 ? -5.289 0.197 2.137 1.00 83.00 330 LYS A C 1
ATOM 2699 O O . LYS A 1 330 ? -5.828 -0.423 3.053 1.00 83.00 330 LYS A O 1
ATOM 2704 N N . VAL A 1 331 ? -5.079 1.513 2.191 1.00 85.19 331 VAL A N 1
ATOM 2705 C CA . VAL A 1 331 ? -5.557 2.364 3.292 1.00 85.19 331 VAL A CA 1
ATOM 2706 C C . VAL A 1 331 ? -7.086 2.379 3.334 1.00 85.19 331 VAL A C 1
ATOM 2708 O O . VAL A 1 331 ? -7.649 2.139 4.401 1.00 85.19 331 VAL A O 1
ATOM 2711 N N . ASP A 1 332 ? -7.756 2.563 2.197 1.00 76.69 332 ASP A N 1
ATOM 2712 C CA . ASP A 1 332 ? -9.220 2.568 2.101 1.00 76.69 332 ASP A CA 1
ATOM 2713 C C . ASP A 1 332 ? -9.820 1.219 2.524 1.00 76.69 332 ASP A C 1
ATOM 2715 O O . ASP A 1 332 ? -10.750 1.175 3.330 1.00 76.69 332 ASP A O 1
ATOM 2719 N N . TYR A 1 333 ? -9.236 0.102 2.075 1.00 78.38 333 TYR A N 1
ATOM 2720 C CA . TYR A 1 333 ? -9.645 -1.241 2.496 1.00 78.38 333 TYR A CA 1
ATOM 2721 C C . TYR A 1 333 ? -9.439 -1.473 4.005 1.00 78.38 333 TYR A C 1
ATOM 2723 O O . TYR A 1 333 ? -10.314 -2.020 4.678 1.00 78.38 333 TYR A O 1
ATOM 2731 N N . GLN A 1 334 ? -8.318 -1.017 4.577 1.00 80.69 334 GLN A N 1
ATOM 2732 C CA . GLN A 1 334 ? -8.086 -1.095 6.026 1.00 80.69 334 GLN A CA 1
ATOM 2733 C C . GLN A 1 334 ? -9.051 -0.212 6.826 1.00 80.69 334 GLN A C 1
ATOM 2735 O O . GLN A 1 334 ? -9.466 -0.600 7.918 1.00 80.69 334 GLN A O 1
ATOM 2740 N N . GLN A 1 335 ? -9.408 0.970 6.316 1.00 77.88 335 GLN A N 1
ATOM 2741 C CA . GLN A 1 335 ? -10.440 1.809 6.922 1.00 77.88 335 GLN A CA 1
ATOM 2742 C C . GLN A 1 335 ? -11.813 1.137 6.843 1.00 77.88 335 GLN A C 1
ATOM 2744 O O . GLN A 1 335 ? -12.545 1.166 7.829 1.00 77.88 335 GLN A O 1
ATOM 2749 N N . HIS A 1 336 ? -12.147 0.495 5.721 1.00 76.25 336 HIS A N 1
ATOM 2750 C CA . HIS A 1 336 ? -13.387 -0.260 5.571 1.00 76.25 336 HIS A CA 1
ATOM 2751 C C . HIS A 1 336 ? -13.476 -1.426 6.568 1.00 76.25 336 HIS A C 1
ATOM 2753 O O . HIS A 1 336 ? -14.477 -1.535 7.273 1.00 76.25 336 HIS A O 1
ATOM 2759 N N . SER A 1 337 ? -12.416 -2.239 6.699 1.00 76.88 337 SER A N 1
ATOM 2760 C CA . SER A 1 337 ? -12.357 -3.331 7.690 1.00 76.88 337 SER A CA 1
ATOM 2761 C C . SER A 1 337 ? -12.601 -2.810 9.105 1.00 76.88 337 SER A C 1
ATOM 2763 O O . SER A 1 337 ? -13.504 -3.289 9.785 1.00 76.88 337 SER A O 1
ATOM 2765 N N . LYS A 1 338 ? -11.903 -1.734 9.500 1.00 76.50 338 LYS A N 1
ATOM 2766 C CA . LYS A 1 338 ? -12.113 -1.080 10.801 1.00 76.50 338 LYS A CA 1
ATOM 2767 C C . LYS A 1 338 ? -13.553 -0.604 10.975 1.00 76.50 338 LYS A C 1
ATOM 2769 O O . LYS A 1 338 ? -14.170 -0.957 11.963 1.00 76.50 338 LYS A O 1
ATOM 2774 N N . ARG A 1 339 ? -14.144 0.103 10.001 1.00 76.81 339 ARG A N 1
ATOM 2775 C CA . ARG A 1 339 ? -15.555 0.544 10.079 1.00 76.81 339 ARG A CA 1
ATOM 2776 C C . ARG A 1 339 ? -16.539 -0.631 10.186 1.00 76.81 339 ARG A C 1
ATOM 2778 O O . ARG A 1 339 ? -17.574 -0.488 10.831 1.00 76.81 339 ARG A O 1
ATOM 2785 N N . LYS A 1 340 ? -16.232 -1.779 9.573 1.00 79.69 340 LYS A N 1
ATOM 2786 C CA . LYS A 1 340 ? -17.039 -3.012 9.610 1.00 79.69 340 LYS A CA 1
ATOM 2787 C C . LYS A 1 340 ? -16.951 -3.705 10.972 1.00 79.69 340 LYS A C 1
ATOM 2789 O O . LYS A 1 340 ? -17.982 -4.052 11.548 1.00 79.69 340 LYS A O 1
ATOM 2794 N N . GLU A 1 341 ? -15.736 -3.854 11.497 1.00 76.56 341 GLU A N 1
ATOM 2795 C CA . GLU A 1 341 ? -15.458 -4.304 12.866 1.00 76.56 341 GLU A CA 1
ATOM 2796 C C . GLU A 1 341 ? -16.142 -3.375 13.882 1.00 76.56 341 GLU A C 1
ATOM 2798 O O . GLU A 1 341 ? -16.832 -3.845 14.788 1.00 76.56 341 GLU A O 1
ATOM 2803 N N . ASP A 1 342 ? -16.037 -2.061 13.666 1.00 75.50 342 ASP A N 1
ATOM 2804 C CA . ASP A 1 342 ? -16.577 -1.040 14.552 1.00 75.50 342 ASP A CA 1
ATOM 2805 C C . ASP A 1 342 ? -18.111 -1.051 14.572 1.00 75.50 342 ASP A C 1
ATOM 2807 O O . ASP A 1 342 ? -18.719 -1.006 15.640 1.00 75.50 342 ASP A O 1
ATOM 2811 N N . PHE A 1 343 ? -18.752 -1.148 13.402 1.00 77.12 343 PHE A N 1
ATOM 2812 C CA . PHE A 1 343 ? -20.206 -1.280 13.274 1.00 77.12 343 PHE A CA 1
ATOM 2813 C C . PHE A 1 343 ? -20.725 -2.544 13.973 1.00 77.12 343 PHE A C 1
ATOM 2815 O O . PHE A 1 343 ? -21.743 -2.508 14.668 1.00 77.12 343 PHE A O 1
ATOM 2822 N N . HIS A 1 344 ? -20.017 -3.666 13.822 1.00 77.25 344 HIS A N 1
ATOM 2823 C CA . HIS A 1 344 ? -20.396 -4.927 14.452 1.00 77.25 344 HIS A CA 1
ATOM 2824 C C . HIS A 1 344 ? -20.274 -4.861 15.982 1.00 77.25 344 HIS A C 1
ATOM 2826 O O . HIS A 1 344 ? -21.215 -5.221 16.693 1.00 77.25 344 HIS A O 1
ATOM 2832 N N . ALA A 1 345 ? -19.161 -4.326 16.491 1.00 77.56 345 ALA A N 1
ATOM 2833 C CA . ALA A 1 345 ? -18.942 -4.125 17.919 1.00 77.56 345 ALA A CA 1
ATOM 2834 C C . ALA A 1 345 ? -19.945 -3.124 18.529 1.00 77.56 345 ALA A C 1
ATOM 2836 O O . ALA A 1 345 ? -20.483 -3.377 19.610 1.00 77.56 345 ALA A O 1
ATOM 2837 N N . ALA A 1 346 ? -20.269 -2.040 17.815 1.00 75.81 346 ALA A N 1
ATOM 2838 C CA . ALA A 1 346 ? -21.293 -1.075 18.213 1.00 75.81 346 ALA A CA 1
ATOM 2839 C C . ALA A 1 346 ? -22.673 -1.719 18.364 1.00 75.81 346 ALA A C 1
ATOM 2841 O O . ALA A 1 346 ? -23.349 -1.487 19.370 1.00 75.81 346 ALA A O 1
ATOM 2842 N N . LYS A 1 347 ? -23.071 -2.550 17.392 1.00 79.94 347 LYS A N 1
ATOM 2843 C CA . LYS A 1 347 ? -24.352 -3.258 17.407 1.00 79.94 347 LYS A CA 1
ATOM 2844 C C . LYS A 1 347 ? -24.452 -4.209 18.602 1.00 79.94 347 LYS A C 1
ATOM 2846 O O . LYS A 1 347 ? -25.419 -4.124 19.356 1.00 79.94 347 LYS A O 1
ATOM 2851 N N . ILE A 1 348 ? -23.425 -5.033 18.835 1.00 81.25 348 ILE A N 1
ATOM 2852 C CA . ILE A 1 348 ? -23.362 -5.954 19.985 1.00 81.25 348 ILE A CA 1
ATOM 2853 C C . ILE A 1 348 ? -23.469 -5.186 21.312 1.00 81.25 348 ILE A C 1
ATOM 2855 O O . ILE A 1 348 ? -24.278 -5.538 22.171 1.00 81.25 348 ILE A O 1
ATOM 2859 N N . MET A 1 349 ? -22.697 -4.107 21.485 1.00 76.56 349 MET A N 1
ATOM 2860 C CA . MET A 1 349 ? -22.736 -3.302 22.714 1.00 76.56 349 MET A CA 1
ATOM 2861 C C . MET A 1 349 ? -24.079 -2.594 22.915 1.00 76.56 349 MET A C 1
ATOM 2863 O O . MET A 1 349 ? -24.546 -2.472 24.049 1.00 76.56 349 MET A O 1
ATOM 2867 N N . HIS A 1 350 ? -24.727 -2.152 21.838 1.00 78.38 350 HIS A N 1
ATOM 2868 C CA . HIS A 1 350 ? -26.054 -1.554 21.909 1.00 78.38 350 HIS A CA 1
ATOM 2869 C C . HIS A 1 350 ? -27.122 -2.577 22.321 1.00 78.38 350 HIS A C 1
ATOM 2871 O O . HIS A 1 350 ? -27.874 -2.331 23.263 1.00 78.38 350 HIS A O 1
ATOM 2877 N N . GLU A 1 351 ? -27.153 -3.751 21.684 1.00 80.56 351 GLU A N 1
ATOM 2878 C CA . GLU A 1 351 ? -28.075 -4.841 22.029 1.00 80.56 351 GLU A CA 1
ATOM 2879 C C . GLU A 1 351 ? -27.881 -5.304 23.484 1.00 80.56 351 GLU A C 1
ATOM 2881 O O . GLU A 1 351 ? -28.859 -5.454 24.227 1.00 80.56 351 GLU A O 1
ATOM 2886 N N . LEU A 1 352 ? -26.625 -5.418 23.939 1.00 81.00 352 LEU A N 1
ATOM 2887 C CA . LEU A 1 352 ? -26.288 -5.661 25.345 1.00 81.00 352 LEU A CA 1
ATOM 2888 C C . LEU A 1 352 ? -26.858 -4.583 26.267 1.00 81.00 352 LEU A C 1
ATOM 2890 O O . LEU A 1 352 ? -27.457 -4.920 27.286 1.00 81.00 352 LEU A O 1
ATOM 2894 N N . ARG A 1 353 ? -26.724 -3.295 25.933 1.00 77.75 353 ARG A N 1
ATOM 2895 C CA . ARG A 1 353 ? -27.264 -2.193 26.750 1.00 77.75 353 ARG A CA 1
ATOM 2896 C C . ARG A 1 353 ? -28.778 -2.177 26.815 1.00 77.75 353 ARG A C 1
ATOM 2898 O O . ARG A 1 353 ? -29.325 -1.969 27.900 1.00 77.75 353 ARG A O 1
ATOM 2905 N N . CYS A 1 354 ? -29.458 -2.408 25.696 1.00 78.75 354 CYS A N 1
ATOM 2906 C CA . CYS A 1 354 ? -30.911 -2.516 25.670 1.00 78.75 354 CYS A CA 1
ATOM 2907 C C . CYS A 1 354 ? -31.376 -3.668 26.568 1.00 78.75 354 CYS A C 1
ATOM 2909 O O . CYS A 1 354 ? -32.230 -3.466 27.433 1.00 78.75 354 CYS A O 1
ATOM 2911 N N . HIS A 1 355 ? -30.762 -4.851 26.460 1.00 80.06 355 HIS A N 1
ATOM 2912 C CA . HIS A 1 355 ? -31.123 -5.983 27.311 1.00 80.06 355 HIS A CA 1
ATOM 2913 C C . HIS A 1 355 ? -30.692 -5.818 28.778 1.00 80.06 355 HIS A C 1
ATOM 2915 O O . HIS A 1 355 ? -31.460 -6.198 29.660 1.00 80.06 355 HIS A O 1
ATOM 2921 N N . LEU A 1 356 ? -29.560 -5.172 29.078 1.00 79.62 356 LEU A N 1
ATOM 2922 C CA . LEU A 1 356 ? -29.164 -4.793 30.443 1.00 79.62 356 LEU A CA 1
ATOM 2923 C C . LEU A 1 356 ? -30.156 -3.803 31.069 1.00 79.62 356 LEU A C 1
ATOM 2925 O O . LEU A 1 356 ? -30.504 -3.948 32.240 1.00 79.62 356 LEU A O 1
ATOM 2929 N N . ALA A 1 357 ? -30.651 -2.826 30.303 1.00 77.81 357 ALA A N 1
ATOM 2930 C CA . ALA A 1 357 ? -31.663 -1.878 30.763 1.00 77.81 357 ALA A CA 1
ATOM 2931 C C . ALA A 1 357 ? -33.024 -2.557 31.005 1.00 77.81 357 ALA A C 1
ATOM 2933 O O . ALA A 1 357 ? -33.662 -2.294 32.027 1.00 77.81 357 ALA A O 1
ATOM 2934 N N . LEU A 1 358 ? -33.449 -3.459 30.113 1.00 78.88 358 LEU A N 1
ATOM 2935 C CA . LEU A 1 358 ? -34.699 -4.220 30.238 1.00 78.88 358 LEU A CA 1
ATOM 2936 C C . LEU A 1 358 ? -34.648 -5.266 31.364 1.00 78.88 358 LEU A C 1
ATOM 2938 O O . LEU A 1 358 ? -35.640 -5.459 32.068 1.00 78.88 358 LEU A O 1
ATOM 2942 N N . ALA A 1 359 ? -33.490 -5.883 31.612 1.00 77.69 359 ALA A N 1
ATOM 2943 C CA . ALA A 1 359 ? -33.271 -6.863 32.680 1.00 77.69 359 ALA A CA 1
ATOM 2944 C C . ALA A 1 359 ? -33.335 -6.276 34.109 1.00 77.69 359 ALA A C 1
ATOM 2946 O O . ALA A 1 359 ? -33.330 -7.020 35.091 1.00 77.69 359 ALA A O 1
ATOM 2947 N N . VAL A 1 360 ? -33.441 -4.948 34.249 1.00 71.81 360 VAL A N 1
ATOM 2948 C CA . VAL A 1 360 ? -33.761 -4.276 35.523 1.00 71.81 360 VAL A CA 1
ATOM 2949 C C . VAL A 1 360 ? -35.260 -4.366 35.855 1.00 71.81 360 VAL A C 1
ATOM 2951 O O . VAL A 1 360 ? -35.635 -4.220 37.020 1.00 71.81 360 VAL A O 1
ATOM 2954 N N . SER A 1 361 ? -36.126 -4.620 34.865 1.00 70.69 361 SER A N 1
ATOM 2955 C CA . SER A 1 361 ? -37.569 -4.772 35.080 1.00 70.69 361 SER A CA 1
ATOM 2956 C C . SER A 1 361 ? -37.899 -6.052 35.863 1.00 70.69 361 SER A C 1
ATOM 2958 O O . SER A 1 361 ? -37.298 -7.106 35.672 1.00 70.69 361 SER A O 1
ATOM 2960 N N . VAL A 1 362 ? -38.886 -5.973 36.761 1.00 59.66 362 VAL A N 1
ATOM 2961 C CA . VAL A 1 362 ? -39.238 -7.056 37.709 1.00 59.66 362 VAL A CA 1
ATOM 2962 C C . VAL A 1 362 ? -40.217 -8.077 37.080 1.00 59.66 362 VAL A C 1
ATOM 2964 O O . VAL A 1 362 ? -40.973 -8.747 37.776 1.00 59.66 362 VAL A O 1
ATOM 2967 N N . GLY A 1 363 ? -40.242 -8.176 35.746 1.00 65.69 363 GLY A N 1
ATOM 2968 C CA . GLY A 1 363 ? -41.146 -9.040 34.975 1.00 65.69 363 GLY A CA 1
ATOM 2969 C C . GLY A 1 363 ? -40.464 -10.271 34.366 1.00 65.69 363 GLY A C 1
ATOM 2970 O O . GLY A 1 363 ? -39.247 -10.434 34.450 1.00 65.69 363 GLY A O 1
ATOM 2971 N N . GLY A 1 364 ? -41.250 -11.126 33.698 1.00 64.56 364 GLY A N 1
ATOM 2972 C CA . GLY A 1 364 ? -40.721 -12.261 32.922 1.00 64.56 364 GLY A CA 1
ATOM 2973 C C . GLY A 1 364 ? -39.746 -11.813 31.827 1.00 64.56 364 GLY A C 1
ATOM 2974 O O . GLY A 1 364 ? -38.645 -12.348 31.725 1.00 64.56 364 GLY A O 1
ATOM 2975 N N . GLU A 1 365 ? -40.087 -10.723 31.133 1.00 70.00 365 GLU A N 1
ATOM 2976 C CA . GLU A 1 365 ? -39.255 -10.059 30.118 1.00 70.00 365 GLU A CA 1
ATOM 2977 C C . GLU A 1 365 ? -37.863 -9.658 30.639 1.00 70.00 365 GLU A C 1
ATOM 2979 O O . GLU A 1 365 ? -36.890 -9.669 29.883 1.00 70.00 365 GLU A O 1
ATOM 2984 N N . GLY A 1 366 ? -37.737 -9.349 31.935 1.00 75.56 366 GLY A N 1
ATOM 2985 C CA . GLY A 1 366 ? -36.455 -9.040 32.568 1.00 75.56 366 GLY A CA 1
ATOM 2986 C C . GLY A 1 366 ? -35.563 -10.274 32.748 1.00 75.56 366 GLY A C 1
ATOM 2987 O O . GLY A 1 366 ? -34.345 -10.186 32.596 1.00 75.56 366 GLY A O 1
ATOM 2988 N N . LYS A 1 367 ? -36.157 -11.449 33.002 1.00 77.19 367 LYS A N 1
ATOM 2989 C CA . LYS A 1 367 ? -35.428 -12.726 33.072 1.00 77.19 367 LYS A CA 1
ATOM 2990 C C . LYS A 1 367 ? -34.985 -13.188 31.683 1.00 77.19 367 LYS A C 1
ATOM 2992 O O . LYS A 1 367 ? -33.845 -13.617 31.527 1.00 77.19 367 LYS A O 1
ATOM 2997 N N . ASP A 1 368 ? -35.848 -13.042 30.683 1.00 82.44 368 ASP A N 1
ATOM 2998 C CA . ASP A 1 368 ? -35.521 -13.398 29.300 1.00 82.44 368 ASP A CA 1
ATOM 2999 C C . ASP A 1 368 ? -34.473 -12.439 28.712 1.00 82.44 368 ASP A C 1
ATOM 3001 O O . ASP A 1 368 ? -33.543 -12.876 28.038 1.00 82.44 368 ASP A O 1
ATOM 3005 N N . SER A 1 369 ? -34.540 -11.144 29.049 1.00 82.94 369 SER A N 1
ATOM 3006 C CA . SER A 1 369 ? -33.491 -10.173 28.701 1.00 82.94 369 SER A CA 1
ATOM 3007 C C . SER A 1 369 ? -32.159 -10.480 29.391 1.00 82.94 369 SER A C 1
ATOM 3009 O O . SER A 1 369 ? -31.116 -10.348 28.761 1.00 82.94 369 SER A O 1
ATOM 3011 N N . PHE A 1 370 ? -32.164 -10.939 30.650 1.00 82.88 370 PHE A N 1
ATOM 3012 C CA . PHE A 1 370 ? -30.937 -11.381 31.323 1.00 82.88 370 PHE A CA 1
ATOM 3013 C C . PHE A 1 370 ? -30.296 -12.584 30.619 1.00 82.88 370 PHE A C 1
ATOM 3015 O O . PHE A 1 370 ? -29.083 -12.583 30.426 1.00 82.88 370 PHE A O 1
ATOM 3022 N N . ASN A 1 371 ? -31.095 -13.571 30.195 1.00 84.06 371 ASN A N 1
ATOM 3023 C CA . ASN A 1 371 ? -30.594 -14.703 29.413 1.00 84.06 371 ASN A CA 1
ATOM 3024 C C . ASN A 1 371 ? -29.983 -14.227 28.084 1.00 84.06 371 ASN A C 1
ATOM 3026 O O . ASN A 1 371 ? -28.866 -14.612 27.773 1.00 84.06 371 ASN A O 1
ATOM 3030 N N . LYS A 1 372 ? -30.624 -13.288 27.374 1.00 84.88 372 LYS A N 1
ATOM 3031 C CA . LYS A 1 372 ? -30.053 -12.698 26.150 1.00 84.88 372 LYS A CA 1
ATOM 3032 C C . LYS A 1 372 ? -28.728 -11.965 26.380 1.00 84.88 372 LYS A C 1
ATOM 3034 O O . LYS A 1 372 ? -27.817 -12.132 25.581 1.00 84.88 372 LYS A O 1
ATOM 3039 N N . VAL A 1 373 ? -28.573 -11.202 27.471 1.00 84.19 373 VAL A N 1
ATOM 3040 C CA . VAL A 1 373 ? -27.259 -10.627 27.850 1.00 84.19 373 VAL A CA 1
ATOM 3041 C C . VAL A 1 373 ? -26.231 -11.742 28.047 1.00 84.19 373 VAL A C 1
ATOM 3043 O O . VAL A 1 373 ? -25.111 -11.657 27.554 1.00 84.19 373 VAL A O 1
ATOM 3046 N N . VAL A 1 374 ? -26.628 -12.795 28.762 1.00 84.00 374 VAL A N 1
ATOM 3047 C CA . VAL A 1 374 ? -25.817 -13.982 29.043 1.00 84.00 374 VAL A CA 1
ATOM 3048 C C . VAL A 1 374 ? -25.370 -14.693 27.760 1.00 84.00 374 VAL A C 1
ATOM 3050 O O . VAL A 1 374 ? -24.197 -15.067 27.686 1.00 84.00 374 VAL A O 1
ATOM 3053 N N . ASP A 1 375 ? -26.254 -14.817 26.772 1.00 85.75 375 ASP A N 1
ATOM 3054 C CA . ASP A 1 375 ? -26.003 -15.463 25.483 1.00 85.75 375 ASP A CA 1
ATOM 3055 C C . ASP A 1 375 ? -25.082 -14.595 24.610 1.00 85.75 375 ASP A C 1
ATOM 3057 O O . ASP A 1 375 ? -23.996 -15.053 24.249 1.00 85.75 375 ASP A O 1
ATOM 3061 N N . ILE A 1 376 ? -25.428 -13.314 24.394 1.00 84.75 376 ILE A N 1
ATOM 3062 C CA . ILE A 1 376 ? -24.635 -12.355 23.598 1.00 84.75 376 ILE A CA 1
ATOM 3063 C C . ILE A 1 376 ? -23.213 -12.207 24.164 1.00 84.75 376 ILE A C 1
ATOM 3065 O O . ILE A 1 376 ? -22.246 -12.203 23.403 1.00 84.75 376 ILE A O 1
ATOM 3069 N N . MET A 1 377 ? -23.049 -12.139 25.494 1.00 81.12 377 MET A N 1
ATOM 3070 C CA . MET A 1 377 ? -21.716 -12.109 26.111 1.00 81.12 377 MET A CA 1
ATOM 3071 C C . MET A 1 377 ? -20.900 -13.369 25.794 1.00 81.12 377 MET A C 1
ATOM 3073 O O . MET A 1 377 ? -19.706 -13.259 25.532 1.00 81.12 377 MET A O 1
ATOM 3077 N N . SER A 1 378 ? -21.514 -14.559 25.794 1.00 83.50 378 SER A N 1
ATOM 3078 C CA . SER A 1 378 ? -20.799 -15.797 25.453 1.00 83.50 378 SER A CA 1
ATOM 3079 C C . SER A 1 378 ? -20.520 -15.957 23.958 1.00 83.50 378 SER A C 1
ATOM 3081 O O . SER A 1 378 ? -19.449 -16.447 23.614 1.00 83.50 378 SER A O 1
ATOM 3083 N N . GLU A 1 379 ? -21.427 -15.529 23.077 1.00 83.75 379 GLU A N 1
ATOM 3084 C CA . GLU A 1 379 ? -21.230 -15.585 21.620 1.00 83.75 379 GLU A CA 1
ATOM 3085 C C . GLU A 1 379 ? -20.143 -14.606 21.153 1.00 83.75 379 GLU A C 1
ATOM 3087 O O . GLU A 1 379 ? -19.305 -14.963 20.328 1.00 83.75 379 GLU A O 1
ATOM 3092 N N . ALA A 1 380 ? -20.101 -13.400 21.730 1.00 77.94 380 ALA A N 1
ATOM 3093 C CA . ALA A 1 380 ? -19.089 -12.386 21.429 1.00 77.94 380 ALA A CA 1
ATOM 3094 C C . ALA A 1 380 ? -17.777 -12.542 22.233 1.00 77.94 380 ALA A C 1
ATOM 3096 O O . ALA A 1 380 ? -16.838 -11.775 22.026 1.00 77.94 380 ALA A O 1
ATOM 3097 N N . GLY A 1 381 ? -17.697 -13.503 23.164 1.00 77.06 381 GLY A N 1
ATOM 3098 C CA . GLY A 1 381 ? -16.520 -13.722 24.018 1.00 77.06 381 GLY A CA 1
ATOM 3099 C C . GLY A 1 381 ? -16.231 -12.594 25.024 1.00 77.06 381 GLY A C 1
ATOM 3100 O O . GLY A 1 381 ? -15.086 -12.428 25.444 1.00 77.06 381 GLY A O 1
ATOM 3101 N N . LEU A 1 382 ? -17.247 -11.810 25.394 1.00 78.06 382 LEU A N 1
ATOM 3102 C CA . LEU A 1 382 ? -17.133 -10.627 26.250 1.00 78.06 382 LEU A CA 1
ATOM 3103 C C . LEU A 1 382 ? -17.166 -10.981 27.741 1.00 78.06 382 LEU A C 1
ATOM 3105 O O . LEU A 1 382 ? -17.930 -11.840 28.184 1.00 78.06 382 LEU A O 1
ATOM 3109 N N . THR A 1 383 ? -16.385 -10.247 28.534 1.00 80.31 383 THR A N 1
ATOM 3110 C CA . THR A 1 383 ? -16.296 -10.413 29.995 1.00 80.31 383 THR A CA 1
ATOM 3111 C C . THR A 1 383 ? -16.893 -9.219 30.747 1.00 80.31 383 THR A C 1
ATOM 3113 O O . THR A 1 383 ? -17.101 -8.147 30.173 1.00 80.31 383 THR A O 1
ATOM 3116 N N . LEU A 1 384 ? -17.102 -9.334 32.066 1.00 77.69 384 LEU A N 1
ATOM 3117 C CA . LEU A 1 384 ? -17.433 -8.200 32.942 1.00 77.69 384 LEU A CA 1
ATOM 3118 C C . LEU A 1 384 ? -16.428 -7.058 32.805 1.00 77.69 384 LEU A C 1
ATOM 3120 O O . LEU A 1 384 ? -16.776 -5.901 33.036 1.00 77.69 384 LEU A O 1
ATOM 3124 N N . LYS A 1 385 ? -15.175 -7.378 32.455 1.00 78.31 385 LYS A N 1
ATOM 3125 C CA . LYS A 1 385 ? -14.125 -6.382 32.255 1.00 78.31 385 LYS A CA 1
ATOM 3126 C C . LYS A 1 385 ? -14.408 -5.475 31.073 1.00 78.31 385 LYS A C 1
ATOM 3128 O O . LYS A 1 385 ? -13.829 -4.391 31.072 1.00 78.31 385 LYS A O 1
ATOM 3133 N N . ASP A 1 386 ? -15.223 -5.898 30.107 1.00 73.75 386 ASP A N 1
ATOM 3134 C CA . ASP A 1 386 ? -15.483 -5.205 28.839 1.00 73.75 386 ASP A CA 1
ATOM 3135 C C . ASP A 1 386 ? -16.742 -4.339 28.856 1.00 73.75 386 ASP A C 1
ATOM 3137 O O . ASP A 1 386 ? -16.820 -3.364 28.110 1.00 73.75 386 ASP A O 1
ATOM 3141 N N . LEU A 1 387 ? -17.667 -4.629 29.771 1.00 74.75 387 LEU A N 1
ATOM 3142 C CA . LEU A 1 387 ? -18.851 -3.817 30.030 1.00 74.75 387 LEU A CA 1
ATOM 3143 C C . LEU A 1 387 ? -18.503 -2.517 30.772 1.00 74.75 387 LEU A C 1
ATOM 3145 O O . LEU A 1 387 ? -17.618 -2.473 31.631 1.00 74.75 387 LEU A O 1
ATOM 3149 N N . GLU A 1 388 ? -19.260 -1.452 30.502 1.00 73.62 388 GLU A N 1
ATOM 3150 C CA . GLU A 1 388 ? -19.213 -0.242 31.320 1.00 73.62 388 GLU A CA 1
ATOM 3151 C C . GLU A 1 388 ? -20.114 -0.418 32.551 1.00 73.62 388 GLU A C 1
ATOM 3153 O O . GLU A 1 388 ? -21.329 -0.584 32.452 1.00 73.62 388 GLU A O 1
ATOM 3158 N N . PHE A 1 389 ? -19.533 -0.358 33.752 1.00 71.81 389 PHE A N 1
ATOM 3159 C CA . PHE A 1 389 ? -20.276 -0.558 35.007 1.00 71.81 389 PHE A CA 1
ATOM 3160 C C . PHE A 1 389 ? -21.371 0.497 35.270 1.00 71.81 389 PHE A C 1
ATOM 3162 O O . PHE A 1 389 ? -22.212 0.295 36.144 1.00 71.81 389 PHE A O 1
ATOM 3169 N N . SER A 1 390 ? -21.389 1.601 34.516 1.00 69.12 390 SER A N 1
ATOM 3170 C CA . SER A 1 390 ? -22.477 2.588 34.468 1.00 69.12 390 SER A CA 1
ATOM 3171 C C . SER A 1 390 ? -23.774 2.047 33.856 1.00 69.12 390 SER A C 1
ATOM 3173 O O . SER A 1 390 ? -24.856 2.494 34.241 1.00 69.12 390 SER A O 1
ATOM 3175 N N . ASP A 1 391 ? -23.687 1.076 32.944 1.00 68.94 391 ASP A N 1
ATOM 3176 C CA . ASP A 1 391 ? -24.850 0.491 32.266 1.00 68.94 391 ASP A CA 1
ATOM 3177 C C . ASP A 1 391 ? -25.600 -0.497 33.177 1.00 68.94 391 ASP A C 1
ATOM 3179 O O . ASP A 1 391 ? -26.814 -0.693 33.058 1.00 68.94 391 ASP A O 1
ATOM 3183 N N . ILE A 1 392 ? -24.896 -1.079 34.154 1.00 76.81 392 ILE A N 1
ATOM 3184 C CA . ILE A 1 392 ? -25.429 -2.071 35.092 1.00 76.81 392 ILE A CA 1
ATOM 3185 C C . ILE A 1 392 ? -26.121 -1.368 36.272 1.00 76.81 392 ILE A C 1
ATOM 3187 O O . ILE A 1 392 ? -25.613 -1.286 37.390 1.00 76.81 392 ILE A O 1
ATOM 3191 N N . LYS A 1 393 ? -27.340 -0.874 36.029 1.00 73.56 393 LYS A N 1
ATOM 3192 C CA . LYS A 1 393 ? -28.121 -0.073 36.997 1.00 73.56 393 LYS A CA 1
ATOM 3193 C C . LYS A 1 393 ? -28.529 -0.816 38.282 1.00 73.56 393 LYS A C 1
ATOM 3195 O O . LYS A 1 393 ? -28.946 -0.168 39.241 1.00 73.56 393 LYS A O 1
ATOM 3200 N N . ASN A 1 394 ? -28.454 -2.151 38.324 1.00 78.75 394 ASN A N 1
ATOM 3201 C CA . ASN A 1 394 ? -28.910 -2.957 39.460 1.00 78.75 394 ASN A CA 1
ATOM 3202 C C . ASN A 1 394 ? -27.793 -3.845 40.036 1.00 78.75 394 ASN A C 1
ATOM 3204 O O . ASN A 1 394 ? -27.232 -4.693 39.342 1.00 78.75 394 ASN A O 1
ATOM 3208 N N . LYS A 1 395 ? -27.538 -3.707 41.346 1.00 81.56 395 LYS A N 1
ATOM 3209 C CA . LYS A 1 395 ? -26.546 -4.500 42.092 1.00 81.56 395 LYS A CA 1
ATOM 3210 C C . LYS A 1 395 ? -26.785 -6.008 41.980 1.00 81.56 395 LYS A C 1
ATOM 3212 O O . LYS A 1 395 ? -25.823 -6.757 41.869 1.00 81.56 395 LYS A O 1
ATOM 3217 N N . SER A 1 396 ? -28.040 -6.467 41.991 1.00 79.44 396 SER A N 1
ATOM 3218 C CA . SER A 1 396 ? -28.338 -7.904 41.888 1.00 79.44 396 SER A CA 1
ATOM 3219 C C . SER A 1 396 ? -28.039 -8.477 40.500 1.00 79.44 396 SER A C 1
ATOM 3221 O O . SER A 1 396 ? -27.746 -9.664 40.384 1.00 79.44 396 SER A O 1
ATOM 3223 N N . LEU A 1 397 ? -28.075 -7.641 39.459 1.00 80.25 397 LEU A N 1
ATOM 3224 C CA . LEU A 1 397 ? -27.728 -8.029 38.094 1.00 80.25 397 LEU A CA 1
ATOM 3225 C C . LEU A 1 397 ? -26.205 -8.131 37.943 1.00 80.25 397 LEU A C 1
ATOM 3227 O O . LEU A 1 397 ? -25.717 -9.149 37.458 1.00 80.25 397 LEU A O 1
ATOM 3231 N N . PHE A 1 398 ? -25.463 -7.142 38.460 1.00 83.62 398 PHE A N 1
ATOM 3232 C CA . PHE A 1 398 ? -23.999 -7.193 38.548 1.00 83.62 398 PHE A CA 1
ATOM 3233 C C . PHE A 1 398 ? -23.507 -8.464 39.258 1.00 83.62 398 PHE A C 1
ATOM 3235 O O . PHE A 1 398 ? -22.669 -9.180 38.716 1.00 83.62 398 PHE A O 1
ATOM 3242 N N . ILE A 1 399 ? -24.062 -8.775 40.437 1.00 84.38 399 ILE A N 1
ATOM 3243 C CA . ILE A 1 399 ? -23.656 -9.952 41.219 1.00 84.38 399 ILE A CA 1
ATOM 3244 C C . ILE A 1 399 ? -23.912 -11.257 40.451 1.00 84.38 399 ILE A C 1
ATOM 3246 O O . ILE A 1 399 ? -23.011 -12.082 40.386 1.00 84.38 399 ILE A O 1
ATOM 3250 N N . ARG A 1 400 ? -25.063 -11.421 39.784 1.00 82.94 400 ARG A N 1
ATOM 3251 C CA . ARG A 1 400 ? -25.346 -12.634 38.988 1.00 82.94 400 ARG A CA 1
ATOM 3252 C C . ARG A 1 400 ? -24.392 -12.833 37.809 1.00 82.94 400 ARG A C 1
ATOM 3254 O O . ARG A 1 400 ? -24.027 -13.967 37.508 1.00 82.94 400 ARG A O 1
ATOM 3261 N N . LEU A 1 401 ? -24.007 -11.753 37.125 1.00 84.31 401 LEU A N 1
ATOM 3262 C CA . LEU A 1 401 ? -23.025 -11.838 36.040 1.00 84.31 401 LEU A CA 1
ATOM 3263 C C . LEU A 1 401 ? -21.628 -12.170 36.600 1.00 84.31 401 LEU A C 1
ATOM 3265 O O . LEU A 1 401 ? -20.953 -13.049 36.068 1.00 84.31 401 LEU A O 1
ATOM 3269 N N . LEU A 1 402 ? -21.236 -11.549 37.722 1.00 85.25 402 LEU A N 1
ATOM 3270 C CA . LEU A 1 402 ? -19.974 -11.833 38.412 1.00 85.25 402 LEU A CA 1
ATOM 3271 C C . LEU A 1 402 ? -19.896 -13.287 38.914 1.00 85.25 402 LEU A C 1
ATOM 3273 O O . LEU A 1 402 ? -18.870 -13.938 38.732 1.00 85.25 402 LEU A O 1
ATOM 3277 N N . GLU A 1 403 ? -20.969 -13.817 39.507 1.00 85.81 403 GLU A N 1
ATOM 3278 C CA . GLU A 1 403 ? -21.081 -15.215 39.951 1.00 85.81 403 GLU A CA 1
ATOM 3279 C C . GLU A 1 403 ? -20.904 -16.193 38.778 1.00 85.81 403 GLU A C 1
ATOM 3281 O O . GLU A 1 403 ? -20.149 -17.158 38.897 1.00 85.81 403 GLU A O 1
ATOM 3286 N N . ARG A 1 404 ? -21.526 -15.922 37.617 1.00 84.00 404 ARG A N 1
ATOM 3287 C CA . ARG A 1 404 ? -21.360 -16.748 36.406 1.00 84.00 404 ARG A CA 1
ATOM 3288 C C . ARG A 1 404 ? -19.914 -16.750 35.915 1.00 84.00 404 ARG A C 1
ATOM 3290 O O . ARG A 1 404 ? -19.378 -17.812 35.619 1.00 84.00 404 ARG A O 1
ATOM 3297 N N . GLU A 1 405 ? -19.289 -15.582 35.810 1.00 83.19 405 GLU A N 1
ATOM 3298 C CA . GLU A 1 405 ? -17.929 -15.464 35.273 1.00 83.19 405 GLU A CA 1
ATOM 3299 C C . GLU A 1 405 ? -16.882 -16.063 36.219 1.00 83.19 405 GLU A C 1
ATOM 3301 O O . GLU A 1 405 ? -15.966 -16.760 35.793 1.00 83.19 405 GLU A O 1
ATOM 3306 N N . THR A 1 406 ? -17.051 -15.870 37.526 1.00 85.81 406 THR A N 1
ATOM 3307 C CA . THR A 1 406 ? -16.135 -16.414 38.539 1.00 85.81 406 THR A CA 1
ATOM 3308 C C . THR A 1 406 ? -16.281 -17.927 38.718 1.00 85.81 406 THR A C 1
ATOM 3310 O O . THR A 1 406 ? -15.306 -18.582 39.087 1.00 85.81 406 THR A O 1
ATOM 3313 N N . ALA A 1 407 ? -17.434 -18.506 38.364 1.00 84.56 407 ALA A N 1
ATOM 3314 C CA . ALA A 1 407 ? -17.613 -19.955 38.249 1.00 84.56 407 ALA A CA 1
ATOM 3315 C C . ALA A 1 407 ? -16.839 -20.589 37.071 1.00 84.56 407 ALA A C 1
ATOM 3317 O O . ALA A 1 407 ? -16.591 -21.792 37.105 1.00 84.56 407 ALA A O 1
ATOM 3318 N N . LEU A 1 408 ? -16.426 -19.808 36.061 1.00 84.50 408 LEU A N 1
ATOM 3319 C CA . LEU A 1 408 ? -15.570 -20.273 34.954 1.00 84.50 408 LEU A CA 1
ATOM 3320 C C . LEU A 1 408 ? -14.068 -20.249 35.299 1.00 84.50 408 LEU A C 1
ATOM 3322 O O . LEU A 1 408 ? -13.261 -20.823 34.572 1.00 84.50 408 LEU A O 1
ATOM 3326 N N . ILE A 1 409 ? -13.676 -19.590 36.394 1.00 85.50 409 ILE A N 1
ATOM 3327 C CA . ILE A 1 409 ? -12.283 -19.521 36.851 1.00 85.50 409 ILE A CA 1
ATOM 3328 C C . ILE A 1 409 ? -12.040 -20.681 37.817 1.00 85.50 409 ILE A C 1
ATOM 3330 O O . ILE A 1 409 ? -12.585 -20.675 38.918 1.00 85.50 409 ILE A O 1
ATOM 3334 N N . GLU A 1 410 ? -11.227 -21.671 37.438 1.00 83.19 410 GLU A N 1
ATOM 3335 C CA . GLU A 1 410 ? -10.937 -22.843 38.284 1.00 83.19 410 GLU A CA 1
ATOM 3336 C C . GLU A 1 410 ? -10.061 -22.502 39.504 1.00 83.19 410 GLU A C 1
ATOM 3338 O O . GLU A 1 410 ? -10.375 -22.923 40.621 1.00 83.19 410 GLU A O 1
ATOM 3343 N N . ASP A 1 411 ? -9.000 -21.710 39.307 1.00 89.12 411 ASP A N 1
ATOM 3344 C CA . ASP A 1 411 ? -8.075 -21.300 40.372 1.00 89.12 411 ASP A CA 1
ATOM 3345 C C . ASP A 1 411 ? -8.742 -20.353 41.380 1.00 89.12 411 ASP A C 1
ATOM 3347 O O . ASP A 1 411 ? -9.304 -19.318 41.022 1.00 89.12 411 ASP A O 1
ATOM 3351 N N . VAL A 1 412 ? -8.631 -20.696 42.663 1.00 86.31 412 VAL A N 1
ATOM 3352 C CA . VAL A 1 412 ? -9.195 -19.931 43.779 1.00 86.31 412 VAL A CA 1
ATOM 3353 C C . VAL A 1 412 ? -8.531 -18.558 43.901 1.00 86.31 412 VAL A C 1
ATOM 3355 O O . VAL A 1 412 ? -9.240 -17.575 44.092 1.00 86.31 412 VAL A O 1
ATOM 3358 N N . VAL A 1 413 ? -7.208 -18.459 43.725 1.00 85.88 413 VAL A N 1
ATOM 3359 C CA . VAL A 1 413 ? -6.480 -17.189 43.905 1.00 85.88 413 VAL A CA 1
ATOM 3360 C C . VAL A 1 413 ? -6.801 -16.216 42.768 1.00 85.88 413 VAL A C 1
ATOM 3362 O O . VAL A 1 413 ? -7.118 -15.049 43.014 1.00 85.88 413 VAL A O 1
ATOM 3365 N N . ALA A 1 414 ? -6.807 -16.696 41.521 1.00 82.19 414 ALA A N 1
ATOM 3366 C CA . ALA A 1 414 ? -7.288 -15.923 40.382 1.00 82.19 414 ALA A CA 1
ATOM 3367 C C . ALA A 1 414 ? -8.766 -15.526 40.531 1.00 82.19 414 ALA A C 1
ATOM 3369 O O . ALA A 1 414 ? -9.118 -14.395 40.194 1.00 82.19 414 ALA A O 1
ATOM 3370 N N . ARG A 1 415 ? -9.631 -16.407 41.060 1.00 86.94 415 ARG A N 1
ATOM 3371 C CA . ARG A 1 415 ? -11.055 -16.110 41.287 1.00 86.94 415 ARG A CA 1
ATOM 3372 C C . ARG A 1 415 ? -11.244 -15.007 42.329 1.00 86.94 415 ARG A C 1
ATOM 3374 O O . ARG A 1 415 ? -11.989 -14.066 42.068 1.00 86.94 415 ARG A O 1
ATOM 3381 N N . GLU A 1 416 ? -10.548 -15.084 43.462 1.00 86.62 416 GLU A N 1
ATOM 3382 C CA . GLU A 1 416 ? -10.567 -14.056 44.513 1.00 86.62 416 GLU A CA 1
ATOM 3383 C C . GLU A 1 416 ? -10.081 -12.706 43.970 1.00 86.62 416 GLU A C 1
ATOM 3385 O O . GLU A 1 416 ? -10.823 -11.721 44.017 1.00 86.62 416 GLU A O 1
ATOM 3390 N N . SER A 1 417 ? -8.904 -12.676 43.333 1.00 86.25 417 SER A N 1
ATOM 3391 C CA . SER A 1 417 ? -8.362 -11.463 42.706 1.00 86.25 417 SER A CA 1
ATOM 3392 C C . SER A 1 417 ? -9.314 -10.874 41.656 1.00 86.25 417 SER A C 1
ATOM 3394 O O . SER A 1 417 ? -9.520 -9.660 41.614 1.00 86.25 417 SER A O 1
ATOM 3396 N N . HIS A 1 418 ? -9.967 -11.721 40.852 1.00 85.50 418 HIS A N 1
ATOM 3397 C CA . HIS A 1 418 ? -10.960 -11.288 39.872 1.00 85.50 418 HIS A CA 1
ATOM 3398 C C . HIS A 1 418 ? -12.211 -10.682 40.524 1.00 85.50 418 HIS A C 1
ATOM 3400 O O . HIS A 1 418 ? -12.680 -9.626 40.092 1.00 85.50 418 HIS A O 1
ATOM 3406 N N . THR A 1 419 ? -12.745 -11.316 41.578 1.00 86.19 419 THR A N 1
ATOM 3407 C CA . THR A 1 419 ? -13.895 -10.775 42.321 1.00 86.19 419 THR A CA 1
ATOM 3408 C C . THR A 1 419 ? -13.582 -9.416 42.930 1.00 86.19 419 THR A C 1
ATOM 3410 O O . THR A 1 419 ? -14.380 -8.493 42.774 1.00 86.19 419 THR A O 1
ATOM 3413 N N . GLU A 1 420 ? -12.415 -9.263 43.561 1.00 86.31 420 GLU A N 1
ATOM 3414 C CA . GLU A 1 420 ? -11.983 -8.007 44.173 1.00 86.31 420 GLU A CA 1
ATOM 3415 C C . GLU A 1 420 ? -11.800 -6.907 43.117 1.00 86.31 420 GLU A C 1
ATOM 3417 O O . GLU A 1 420 ? -12.322 -5.800 43.278 1.00 86.31 420 GLU A O 1
ATOM 3422 N N . GLU A 1 421 ? -11.144 -7.220 41.993 1.00 86.44 421 GLU A N 1
ATOM 3423 C CA . GLU A 1 421 ? -10.940 -6.282 40.887 1.00 86.44 421 GLU A CA 1
ATOM 3424 C C . GLU A 1 421 ? -12.284 -5.774 40.328 1.00 86.44 421 GLU A C 1
ATOM 3426 O O . GLU A 1 421 ? -12.446 -4.570 40.103 1.00 86.44 421 GLU A O 1
ATOM 3431 N N . MET A 1 422 ? -13.260 -6.664 40.106 1.00 86.06 422 MET A N 1
ATOM 3432 C CA . MET A 1 422 ? -14.560 -6.283 39.534 1.00 86.06 422 MET A CA 1
ATOM 3433 C C . MET A 1 422 ? -15.443 -5.543 40.542 1.00 86.06 422 MET A C 1
ATOM 3435 O O . MET A 1 422 ? -16.054 -4.533 40.188 1.00 86.06 422 MET A O 1
ATOM 3439 N N . LEU A 1 423 ? -15.480 -5.985 41.803 1.00 85.44 423 LEU A N 1
ATOM 3440 C CA . LEU A 1 423 ? -16.210 -5.298 42.873 1.00 85.44 423 LEU A CA 1
ATOM 3441 C C . LEU A 1 423 ? -15.653 -3.891 43.112 1.00 85.44 423 LEU A C 1
ATOM 3443 O O . LEU A 1 423 ? -16.427 -2.941 43.218 1.00 85.44 423 LEU A O 1
ATOM 3447 N N . SER A 1 424 ? -14.328 -3.729 43.131 1.00 84.12 424 SER A N 1
ATOM 3448 C CA . SER A 1 424 ? -13.671 -2.426 43.290 1.00 84.12 424 SER A CA 1
ATOM 3449 C C . SER A 1 424 ? -14.020 -1.458 42.150 1.00 84.12 424 SER A C 1
ATOM 3451 O O . SER A 1 424 ? -14.370 -0.296 42.392 1.00 84.12 424 SER A O 1
ATOM 3453 N N . LYS A 1 425 ? -14.037 -1.938 40.898 1.00 82.44 425 LYS A N 1
ATOM 3454 C CA . LYS A 1 425 ? -14.451 -1.133 39.735 1.00 82.44 425 LYS A CA 1
ATOM 3455 C C . LYS A 1 425 ? -15.936 -0.763 39.765 1.00 82.44 425 LYS A C 1
ATOM 3457 O O . LYS A 1 425 ? -16.263 0.400 39.549 1.00 82.44 425 LYS A O 1
ATOM 3462 N N . PHE A 1 426 ? -16.824 -1.700 40.094 1.00 80.75 426 PHE A N 1
ATOM 3463 C CA . PHE A 1 426 ? -18.261 -1.426 40.202 1.00 80.75 426 PHE A CA 1
ATOM 3464 C C . PHE A 1 426 ? -18.594 -0.474 41.366 1.00 80.75 426 PHE A C 1
ATOM 3466 O O . PHE A 1 426 ? -19.445 0.410 41.254 1.00 80.75 426 PHE A O 1
ATOM 3473 N N . LEU A 1 427 ? -17.906 -0.600 42.504 1.00 81.44 427 LEU A N 1
ATOM 3474 C CA . LEU A 1 427 ? -18.090 0.313 43.633 1.00 81.44 427 LEU A CA 1
ATOM 3475 C C . LEU A 1 427 ? -17.558 1.715 43.316 1.00 81.44 427 LEU A C 1
ATOM 3477 O O . LEU A 1 427 ? -18.251 2.694 43.581 1.00 81.44 427 LEU A O 1
ATOM 3481 N N . SER A 1 428 ? -16.384 1.841 42.692 1.00 78.56 428 SER A N 1
ATOM 3482 C CA . SER A 1 428 ? -15.848 3.151 42.289 1.00 78.56 428 SER A CA 1
ATOM 3483 C C . SER A 1 428 ? -16.687 3.836 41.197 1.00 78.56 428 SER A C 1
ATOM 3485 O O . SER A 1 428 ? -16.906 5.050 41.281 1.00 78.56 428 SER A O 1
ATOM 3487 N N . SER A 1 429 ? -17.251 3.086 40.241 1.00 69.94 429 SER A N 1
ATOM 3488 C CA . SER A 1 429 ? -18.185 3.626 39.238 1.00 69.94 429 SER A CA 1
ATOM 3489 C C . SER A 1 429 ? -19.544 4.029 39.822 1.00 69.94 429 SER A C 1
ATOM 3491 O O . SER A 1 429 ? -20.169 4.952 39.315 1.00 69.94 429 SER A O 1
ATOM 3493 N N . THR A 1 430 ? -20.014 3.380 40.895 1.00 65.75 430 THR A N 1
ATOM 3494 C CA . THR A 1 430 ? -21.298 3.725 41.542 1.00 65.75 430 THR A CA 1
ATOM 3495 C C . THR A 1 430 ? -21.173 4.806 42.623 1.00 65.75 430 THR A C 1
ATOM 3497 O O . THR A 1 430 ? -22.131 5.544 42.863 1.00 65.75 430 THR A O 1
ATOM 3500 N N . LEU A 1 431 ? -20.000 4.949 43.252 1.00 60.31 431 LEU A N 1
ATOM 3501 C CA . LEU A 1 431 ? -19.654 6.074 44.135 1.00 60.31 431 LEU A CA 1
ATOM 3502 C C . LEU A 1 431 ? -19.459 7.371 43.349 1.00 60.31 431 LEU A C 1
ATOM 3504 O O . LEU A 1 431 ? -19.900 8.436 43.786 1.00 60.31 431 LEU A O 1
ATOM 3508 N N . THR A 1 432 ? -18.854 7.285 42.163 1.00 54.00 432 THR A N 1
ATOM 3509 C CA . THR A 1 432 ? -18.852 8.395 41.213 1.00 54.00 432 THR A CA 1
ATOM 3510 C C . THR A 1 432 ? -20.222 8.506 40.545 1.00 54.00 432 THR A C 1
ATOM 3512 O O . THR A 1 432 ? -20.423 8.070 39.417 1.00 54.00 432 THR A O 1
ATOM 3515 N N . LYS A 1 433 ? -21.165 9.182 41.220 1.00 47.34 433 LYS A N 1
ATOM 3516 C CA . LYS A 1 433 ? -22.354 9.772 40.579 1.00 47.34 433 LYS A CA 1
ATOM 3517 C C . LYS A 1 433 ? -21.933 10.869 39.591 1.00 47.34 433 LYS A C 1
ATOM 3519 O O . LYS A 1 433 ? -22.233 12.046 39.786 1.00 47.34 433 LYS A O 1
ATOM 3524 N N . ARG A 1 434 ? -21.221 10.494 38.528 1.00 43.00 434 ARG A N 1
ATOM 3525 C CA . ARG A 1 434 ? -21.228 11.272 37.299 1.00 43.00 434 ARG A CA 1
ATOM 3526 C C . ARG A 1 434 ? -22.684 11.322 36.850 1.00 43.00 434 ARG A C 1
ATOM 3528 O O . ARG A 1 434 ? -23.375 10.302 36.862 1.00 43.00 434 ARG A O 1
ATOM 3535 N N . GLU A 1 435 ? -23.141 12.510 36.473 1.00 38.94 435 GLU A N 1
ATOM 3536 C CA . GLU A 1 435 ? -24.278 12.617 35.561 1.00 38.94 435 GLU A CA 1
ATOM 3537 C C . GLU A 1 435 ? -24.040 11.628 34.412 1.00 38.94 435 GLU A C 1
ATOM 3539 O O . GLU A 1 435 ? -22.872 11.461 34.037 1.00 38.94 435 GLU A O 1
ATOM 3544 N N . PRO A 1 436 ? -25.078 10.935 33.898 1.00 44.09 436 PRO A N 1
ATOM 3545 C CA . PRO A 1 436 ? -24.894 9.965 32.826 1.00 44.09 436 PRO A CA 1
ATOM 3546 C C . PRO A 1 436 ? -24.100 10.664 31.737 1.00 44.09 436 PRO A C 1
ATOM 3548 O O . PRO A 1 436 ? -24.561 11.675 31.200 1.00 44.09 436 PRO A O 1
ATOM 3551 N N . ALA A 1 437 ? -22.867 10.199 31.519 1.00 42.97 437 ALA A N 1
ATOM 3552 C CA . ALA A 1 437 ? -21.970 10.867 30.604 1.00 42.97 437 ALA A CA 1
ATOM 3553 C C . ALA A 1 437 ? -22.705 10.874 29.271 1.00 42.97 437 ALA A C 1
ATOM 3555 O O . ALA A 1 437 ? -23.023 9.810 28.745 1.00 42.97 437 ALA A O 1
ATOM 3556 N N . LYS A 1 438 ? -23.053 12.068 28.777 1.00 46.09 438 LYS A N 1
ATOM 3557 C CA . LYS A 1 438 ? -23.512 12.227 27.402 1.00 46.09 438 LYS A CA 1
ATOM 3558 C C . LYS A 1 438 ? -22.285 11.937 26.562 1.00 46.09 438 LYS A C 1
ATOM 3560 O O . LYS A 1 438 ? -21.441 12.799 26.341 1.00 46.09 438 LYS A O 1
ATOM 3565 N N . THR A 1 439 ? -22.131 10.660 26.275 1.00 50.66 439 THR A N 1
ATOM 3566 C CA . THR A 1 439 ? -21.042 10.047 25.550 1.00 50.66 439 THR A CA 1
ATOM 3567 C C . THR A 1 439 ? -21.216 10.477 24.111 1.00 50.66 439 THR A C 1
ATOM 3569 O O . THR A 1 439 ? -22.009 9.932 23.353 1.00 50.66 439 THR A O 1
ATOM 3572 N N . GLU A 1 440 ? -20.558 11.585 23.797 1.00 57.59 440 GLU A N 1
ATOM 3573 C CA . GLU A 1 440 ? -20.705 12.274 22.527 1.00 57.59 440 GLU A CA 1
ATOM 3574 C C . GLU A 1 440 ? -20.342 11.324 21.384 1.00 57.59 440 GLU A C 1
ATOM 3576 O O . GLU A 1 440 ? -19.223 10.817 21.308 1.00 57.59 440 GLU A O 1
ATOM 3581 N N . ASN A 1 441 ? -21.303 11.102 20.483 1.00 69.12 441 ASN A N 1
ATOM 3582 C CA . ASN A 1 441 ? -21.040 10.540 19.159 1.00 69.12 441 ASN A CA 1
ATOM 3583 C C . ASN A 1 441 ? -19.868 11.326 18.519 1.00 69.12 441 ASN A C 1
ATOM 3585 O O . ASN A 1 441 ? -19.795 12.536 18.749 1.00 69.12 441 ASN A O 1
ATOM 3589 N N . PRO A 1 442 ? -18.954 10.718 17.735 1.00 73.25 442 PRO A N 1
ATOM 3590 C CA . PRO A 1 442 ? -17.843 11.445 17.109 1.00 73.25 442 PRO A CA 1
ATOM 3591 C C . PRO A 1 442 ? -18.278 12.738 16.400 1.00 73.25 442 PRO A C 1
ATOM 3593 O O . PRO A 1 442 ? -17.579 13.744 16.516 1.00 73.25 442 PRO A O 1
ATOM 3596 N N . LEU A 1 443 ? -19.469 12.765 15.785 1.00 76.94 443 LEU A N 1
ATOM 3597 C CA . LEU A 1 443 ? -20.067 13.985 15.237 1.00 76.94 443 LEU A CA 1
ATOM 3598 C C . LEU A 1 443 ? -20.317 15.057 16.315 1.00 76.94 443 LEU A C 1
ATOM 3600 O O . LEU A 1 443 ? -19.847 16.184 16.190 1.00 76.94 443 LEU A O 1
ATOM 3604 N N . GLN A 1 444 ? -20.990 14.700 17.411 1.00 78.31 444 GLN A N 1
ATOM 3605 C CA . GLN A 1 444 ? -21.258 15.597 18.546 1.00 78.31 444 GLN A CA 1
ATOM 3606 C C . GLN A 1 444 ? -19.966 16.055 19.241 1.00 78.31 444 GLN A C 1
ATOM 3608 O O . GLN A 1 444 ? -19.890 17.172 19.755 1.00 78.31 444 GLN A O 1
ATOM 3613 N N . HIS A 1 445 ? -18.931 15.212 19.247 1.00 79.62 445 HIS A N 1
ATOM 3614 C CA . HIS A 1 445 ? -17.631 15.551 19.809 1.00 79.62 445 HIS A CA 1
ATOM 3615 C C . HIS A 1 445 ? -16.897 16.583 18.937 1.00 79.62 445 HIS A C 1
ATOM 3617 O O . HIS A 1 445 ? -16.388 17.577 19.458 1.00 79.62 445 HIS A O 1
ATOM 3623 N N . ILE A 1 446 ? -16.925 16.410 17.609 1.00 82.12 446 ILE A N 1
ATOM 3624 C CA . ILE A 1 446 ? -16.454 17.401 16.629 1.00 82.12 446 ILE A CA 1
ATOM 3625 C C . ILE A 1 446 ? -17.234 18.714 16.786 1.00 82.12 446 ILE A C 1
ATOM 3627 O O . ILE A 1 446 ? -16.629 19.766 16.979 1.00 82.12 446 ILE A O 1
ATOM 3631 N N . GLU A 1 447 ? -18.566 18.670 16.806 1.00 82.88 447 GLU A N 1
ATOM 3632 C CA . GLU A 1 447 ? -19.424 19.846 17.011 1.00 82.88 447 GLU A CA 1
ATOM 3633 C C . GLU A 1 447 ? -19.105 20.596 18.309 1.00 82.88 447 GLU A C 1
ATOM 3635 O O . GLU A 1 447 ? -19.070 21.828 18.327 1.00 82.88 447 GLU A O 1
ATOM 3640 N N . LYS A 1 448 ? -18.826 19.877 19.400 1.00 83.12 448 LYS A N 1
ATOM 3641 C CA . LYS A 1 448 ? -18.416 20.469 20.676 1.00 83.12 448 LYS A CA 1
ATOM 3642 C C . LYS A 1 448 ? -17.018 21.073 20.620 1.00 83.12 448 LYS A C 1
ATOM 3644 O O . LYS A 1 448 ? -16.823 22.144 21.188 1.00 83.12 448 LYS A O 1
ATOM 3649 N N . LEU A 1 449 ? -16.059 20.448 19.936 1.00 84.12 449 LEU A N 1
ATOM 3650 C CA . LEU A 1 449 ? -14.732 21.030 19.707 1.00 84.12 449 LEU A CA 1
ATOM 3651 C C . LEU A 1 449 ? -14.825 22.313 18.866 1.00 84.12 449 LEU A C 1
ATOM 3653 O O . LEU A 1 449 ? -14.154 23.297 19.173 1.00 84.12 449 LEU A O 1
ATOM 3657 N N . LEU A 1 450 ? -15.714 22.352 17.872 1.00 84.56 450 LEU A N 1
ATOM 3658 C CA . LEU A 1 450 ? -15.974 23.532 17.043 1.00 84.56 450 LEU A CA 1
ATOM 3659 C C . LEU A 1 450 ? -16.760 24.625 17.790 1.00 84.56 450 LEU A C 1
ATOM 3661 O O . LEU A 1 450 ? -16.469 25.815 17.632 1.00 84.56 450 LEU A O 1
ATOM 3665 N N . SER A 1 451 ? -17.682 24.241 18.676 1.00 84.62 451 SER A N 1
ATOM 3666 C CA . SER A 1 451 ? -18.358 25.145 19.620 1.00 84.62 451 SER A CA 1
ATOM 3667 C C . SER A 1 451 ? -17.359 25.744 20.616 1.00 84.62 451 SER A C 1
ATOM 3669 O O . SER A 1 451 ? -17.342 26.952 20.853 1.00 84.62 451 SER A O 1
ATOM 3671 N N . ALA A 1 452 ? -16.466 24.913 21.163 1.00 84.06 452 ALA A N 1
ATOM 3672 C CA . ALA A 1 452 ? -15.404 25.325 22.074 1.00 84.06 452 ALA A CA 1
ATOM 3673 C C . ALA A 1 452 ? -14.380 26.232 21.379 1.00 84.06 452 ALA A C 1
ATOM 3675 O O . ALA A 1 452 ? -13.986 27.238 21.959 1.00 84.06 452 ALA A O 1
ATOM 3676 N N . ALA A 1 453 ? -14.020 25.969 20.120 1.00 84.50 453 ALA A N 1
ATOM 3677 C CA . ALA A 1 453 ? -13.215 26.887 19.315 1.00 84.50 453 ALA A CA 1
ATOM 3678 C C . ALA A 1 453 ? -13.943 28.216 19.043 1.00 84.50 453 ALA A C 1
ATOM 3680 O O . ALA A 1 453 ? -13.345 29.298 19.084 1.00 84.50 453 ALA A O 1
ATOM 3681 N N . SER A 1 454 ? -15.260 28.155 18.841 1.00 83.19 454 SER A N 1
ATOM 3682 C CA . SER A 1 454 ? -16.105 29.340 18.697 1.00 83.19 454 SER A CA 1
ATOM 3683 C C . SER A 1 454 ? -16.199 30.155 19.996 1.00 83.19 454 SER A C 1
ATOM 3685 O O . SER A 1 454 ? -16.272 31.378 19.933 1.00 83.19 454 SER A O 1
ATOM 3687 N N . ALA A 1 455 ? -16.044 29.550 21.177 1.00 82.00 455 ALA A N 1
ATOM 3688 C CA . ALA A 1 455 ? -15.999 30.262 22.461 1.00 82.00 455 ALA A CA 1
ATOM 3689 C C . ALA A 1 455 ? -14.580 30.697 22.905 1.00 82.00 455 ALA A C 1
ATOM 3691 O O . ALA A 1 455 ? -14.406 31.807 23.404 1.00 82.00 455 ALA A O 1
ATOM 3692 N N . GLY A 1 456 ? -13.562 29.861 22.691 1.00 78.44 456 GLY A N 1
ATOM 3693 C CA . GLY A 1 456 ? -12.241 29.944 23.328 1.00 78.44 456 GLY A CA 1
ATOM 3694 C C . GLY A 1 456 ? -11.293 31.036 22.823 1.00 78.44 456 GLY A C 1
ATOM 3695 O O . GLY A 1 456 ? -11.578 31.762 21.860 1.00 78.44 456 GLY A O 1
ATOM 3696 N N . SER A 1 457 ? -10.135 31.136 23.488 1.00 79.06 457 SER A N 1
ATOM 3697 C CA . SER A 1 457 ? -9.032 32.024 23.095 1.00 79.06 457 SER A CA 1
ATOM 3698 C C . SER A 1 457 ? -8.379 31.574 21.779 1.00 79.06 457 SER A C 1
ATOM 3700 O O . SER A 1 457 ? -8.551 30.435 21.356 1.00 79.06 457 SER A O 1
ATOM 3702 N N . GLN A 1 458 ? -7.612 32.443 21.108 1.00 78.31 458 GLN A N 1
ATOM 3703 C CA . GLN A 1 458 ? -7.054 32.152 19.773 1.00 78.31 458 GLN A CA 1
ATOM 3704 C C . GLN A 1 458 ? -6.221 30.855 19.718 1.00 78.31 458 GLN A C 1
ATOM 3706 O O . GLN A 1 458 ? -6.321 30.106 18.748 1.00 78.31 458 GLN A O 1
ATOM 3711 N N . PHE A 1 459 ? -5.429 30.576 20.758 1.00 79.50 459 PHE A N 1
ATOM 3712 C CA . PHE A 1 459 ? -4.576 29.386 20.831 1.00 79.50 459 PHE A CA 1
ATOM 3713 C C . PHE A 1 459 ? -5.376 28.109 21.131 1.00 79.50 459 PHE A C 1
ATOM 3715 O O . PHE A 1 459 ? -5.193 27.087 20.471 1.00 79.50 459 PHE A O 1
ATOM 3722 N N . GLU A 1 460 ? -6.310 28.174 22.084 1.00 81.06 460 GLU A N 1
ATOM 3723 C CA . GLU A 1 460 ? -7.198 27.051 22.411 1.00 81.06 460 GLU A CA 1
ATOM 3724 C C . GLU A 1 460 ? -8.120 26.718 21.239 1.00 81.06 460 GLU A C 1
ATOM 3726 O O . GLU A 1 460 ? -8.275 25.552 20.895 1.00 81.06 460 GLU A O 1
ATOM 3731 N N . ALA A 1 461 ? -8.659 27.739 20.568 1.00 82.69 461 ALA A N 1
ATOM 3732 C CA . ALA A 1 461 ? -9.487 27.576 19.385 1.00 82.69 461 ALA A CA 1
ATOM 3733 C C . ALA A 1 461 ? -8.721 26.910 18.240 1.00 82.69 461 ALA A C 1
ATOM 3735 O O . ALA A 1 461 ? -9.261 26.008 17.609 1.00 82.69 461 ALA A O 1
ATOM 3736 N N . GLN A 1 462 ? -7.462 27.292 17.997 1.00 84.25 462 GLN A N 1
ATOM 3737 C CA . GLN A 1 462 ? -6.639 26.615 16.996 1.00 84.25 462 GLN A CA 1
ATOM 3738 C C . GLN A 1 462 ? -6.431 25.134 17.343 1.00 84.25 462 GLN A C 1
ATOM 3740 O O . GLN A 1 462 ? -6.698 24.281 16.499 1.00 84.25 462 GLN A O 1
ATOM 3745 N N . LYS A 1 463 ? -6.055 24.819 18.588 1.00 87.69 463 LYS A N 1
ATOM 3746 C CA . LYS A 1 463 ? -5.890 23.430 19.037 1.00 87.69 463 LYS A CA 1
ATOM 3747 C C . LYS A 1 463 ? -7.186 22.619 18.903 1.00 87.69 463 LYS A C 1
ATOM 3749 O O . LYS A 1 463 ? -7.146 21.484 18.440 1.00 87.69 463 LYS A O 1
ATOM 3754 N N . SER A 1 464 ? -8.331 23.185 19.287 1.00 85.69 464 SER A N 1
ATOM 3755 C CA . SER A 1 464 ? -9.633 22.517 19.176 1.00 85.69 464 SER A CA 1
ATOM 3756 C C . SER A 1 464 ? -10.068 22.304 17.722 1.00 85.69 464 SER A C 1
ATOM 3758 O O . SER A 1 464 ? -10.652 21.268 17.426 1.00 85.69 464 SER A O 1
ATOM 3760 N N . ILE A 1 465 ? -9.743 23.226 16.807 1.00 87.62 465 ILE A N 1
ATOM 3761 C CA . ILE A 1 465 ? -9.980 23.063 15.360 1.00 87.62 465 ILE A CA 1
ATOM 3762 C C . ILE A 1 465 ? -9.086 21.966 14.776 1.00 87.62 465 ILE A C 1
ATOM 3764 O O . ILE A 1 465 ? -9.576 21.112 14.049 1.00 87.62 465 ILE A O 1
ATOM 3768 N N . GLU A 1 466 ? -7.794 21.947 15.110 1.00 88.12 466 GLU A N 1
ATOM 3769 C CA . GLU A 1 466 ? -6.861 20.911 14.641 1.00 88.12 466 GLU A CA 1
ATOM 3770 C C . GLU A 1 466 ? -7.272 19.516 15.147 1.00 88.12 466 GLU A C 1
ATOM 3772 O O . GLU A 1 466 ? -7.248 18.544 14.392 1.00 88.12 466 GLU A O 1
ATOM 3777 N N . GLN A 1 467 ? -7.745 19.422 16.395 1.00 85.62 467 GLN A N 1
ATOM 3778 C CA . GLN A 1 467 ? -8.334 18.196 16.944 1.00 85.62 467 GLN A CA 1
ATOM 3779 C C . GLN A 1 467 ? -9.644 17.805 16.240 1.00 85.62 467 GLN A C 1
ATOM 3781 O O . GLN A 1 467 ? -9.838 16.626 15.949 1.00 85.62 467 GLN A O 1
ATOM 3786 N N . ALA A 1 468 ? -10.514 18.770 15.922 1.00 86.19 468 ALA A N 1
ATOM 3787 C CA . ALA A 1 468 ? -11.736 18.521 15.159 1.00 86.19 468 ALA A CA 1
ATOM 3788 C C . ALA A 1 468 ? -11.427 18.005 13.743 1.00 86.19 468 ALA A C 1
ATOM 3790 O O . ALA A 1 468 ? -11.987 16.991 13.345 1.00 86.19 468 ALA A O 1
ATOM 3791 N N . PHE A 1 469 ? -10.487 18.622 13.017 1.00 87.44 469 PHE A N 1
ATOM 3792 C CA . PHE A 1 469 ? -10.065 18.170 11.685 1.00 87.44 469 PHE A CA 1
ATOM 3793 C C . PHE A 1 469 ? -9.468 16.763 11.700 1.00 87.44 469 PHE A C 1
ATOM 3795 O O . PHE A 1 469 ? -9.793 15.958 10.830 1.00 87.44 469 PHE A O 1
ATOM 3802 N N . HIS A 1 470 ? -8.649 16.434 12.704 1.00 83.69 470 HIS A N 1
ATOM 3803 C CA . HIS A 1 470 ? -8.104 15.085 12.842 1.00 83.69 470 HIS A CA 1
ATOM 3804 C C . HIS A 1 470 ? -9.211 14.037 13.046 1.00 83.69 470 HIS A C 1
ATOM 3806 O O . HIS A 1 470 ? -9.178 12.976 12.430 1.00 83.69 470 HIS A O 1
ATOM 3812 N N . LEU A 1 471 ? -10.227 14.344 13.858 1.00 80.81 471 LEU A N 1
ATOM 3813 C CA . LEU A 1 471 ? -11.382 13.464 14.061 1.00 80.81 471 LEU A CA 1
ATOM 3814 C C . LEU A 1 471 ? -12.281 13.375 12.819 1.00 80.81 471 LEU A C 1
ATOM 3816 O O . LEU A 1 471 ? -12.715 12.281 12.468 1.00 80.81 471 LEU A O 1
ATOM 3820 N N . MET A 1 472 ? -12.524 14.494 12.130 1.00 82.94 472 MET A N 1
ATOM 3821 C CA . MET A 1 472 ? -13.261 14.528 10.861 1.00 82.94 472 MET A CA 1
ATOM 3822 C C . MET A 1 472 ? -12.588 13.651 9.801 1.00 82.94 472 MET A C 1
ATOM 3824 O O . MET A 1 472 ? -13.262 12.904 9.098 1.00 82.94 472 MET A O 1
ATOM 3828 N N . GLU A 1 473 ? -11.258 13.691 9.720 1.00 83.19 473 GLU A N 1
ATOM 3829 C CA . GLU A 1 473 ? -10.469 12.865 8.806 1.00 83.19 473 GLU A CA 1
ATOM 3830 C C . GLU A 1 473 ? -10.479 11.379 9.181 1.00 83.19 473 GLU A C 1
ATOM 3832 O O . GLU A 1 473 ? -10.715 10.539 8.316 1.00 83.19 473 GLU A O 1
ATOM 3837 N N . LEU A 1 474 ? -10.298 11.047 10.465 1.00 77.62 474 LEU A N 1
ATOM 3838 C CA . LEU A 1 474 ? -10.343 9.664 10.955 1.00 77.62 474 LEU A CA 1
ATOM 3839 C C . LEU A 1 474 ? -11.711 8.995 10.751 1.00 77.62 474 LEU A C 1
ATOM 3841 O O . LEU A 1 474 ? -11.767 7.799 10.467 1.00 77.62 474 LEU A O 1
ATOM 3845 N N . HIS A 1 475 ? -12.802 9.748 10.916 1.00 74.06 475 HIS A N 1
ATOM 3846 C CA . HIS A 1 475 ? -14.170 9.229 10.835 1.00 74.06 475 HIS A CA 1
ATOM 3847 C C . HIS A 1 475 ? -14.861 9.483 9.484 1.00 74.06 475 HIS A C 1
ATOM 3849 O O . HIS A 1 475 ? -15.967 8.991 9.274 1.00 74.06 475 HIS A O 1
ATOM 3855 N N . GLY A 1 476 ? -14.226 10.207 8.555 1.00 74.44 476 GLY A N 1
ATOM 3856 C CA . GLY A 1 476 ? -14.799 10.523 7.240 1.00 74.44 476 GLY A CA 1
ATOM 3857 C C . GLY A 1 476 ? -16.016 11.455 7.294 1.00 74.44 476 GLY A C 1
ATOM 3858 O O . GLY A 1 476 ? -16.928 11.303 6.486 1.00 74.44 476 GLY A O 1
ATOM 3859 N N . ILE A 1 477 ? -16.044 12.381 8.257 1.00 80.38 477 ILE A N 1
ATOM 3860 C CA . ILE A 1 477 ? -17.143 13.331 8.497 1.00 80.38 477 ILE A CA 1
ATOM 3861 C C . ILE A 1 477 ? -16.838 14.640 7.754 1.00 80.38 477 ILE A C 1
ATOM 3863 O O . ILE A 1 477 ? -15.813 15.274 8.020 1.00 80.38 477 ILE A O 1
ATOM 3867 N N . GLY A 1 478 ? -17.713 15.051 6.831 1.00 81.12 478 GLY A N 1
ATOM 3868 C CA . GLY A 1 478 ? -17.576 16.312 6.089 1.00 81.12 478 GLY A CA 1
ATOM 3869 C C . GLY A 1 478 ? -18.170 17.510 6.837 1.00 81.12 478 GLY A C 1
ATOM 3870 O O . GLY A 1 478 ? -18.917 17.352 7.801 1.00 81.12 478 GLY A O 1
ATOM 3871 N N . VAL A 1 479 ? -17.916 18.736 6.369 1.00 82.38 479 VAL A N 1
ATOM 3872 C CA . VAL A 1 479 ? -18.572 19.955 6.893 1.00 82.38 479 VAL A CA 1
ATOM 3873 C C . VAL A 1 479 ? -20.085 19.909 6.642 1.00 82.38 479 VAL A C 1
ATOM 3875 O O . VAL A 1 479 ? -20.848 20.460 7.427 1.00 82.38 479 VAL A O 1
ATOM 3878 N N . ARG A 1 480 ? -20.528 19.178 5.608 1.00 79.25 480 ARG A N 1
ATOM 3879 C CA . ARG A 1 480 ? -21.946 18.874 5.321 1.00 79.25 480 ARG A CA 1
ATOM 3880 C C . ARG A 1 480 ? -22.659 18.053 6.393 1.00 79.25 480 ARG A C 1
ATOM 3882 O O . ARG A 1 480 ? -23.882 18.096 6.461 1.00 79.25 480 ARG A O 1
ATOM 3889 N N . ASP A 1 481 ? -21.924 17.266 7.173 1.00 76.44 481 ASP A N 1
ATOM 3890 C CA . ASP A 1 481 ? -22.502 16.432 8.228 1.00 76.44 481 ASP A CA 1
ATOM 3891 C C . ASP A 1 481 ? -22.638 17.188 9.557 1.00 76.44 481 ASP A C 1
ATOM 3893 O O . ASP A 1 481 ? -23.343 16.725 10.450 1.00 76.44 481 ASP A O 1
ATOM 3897 N N . ILE A 1 482 ? -21.960 18.332 9.694 1.00 82.56 482 ILE A N 1
ATOM 3898 C CA . ILE A 1 482 ? -21.846 19.112 10.929 1.00 82.56 482 ILE A CA 1
ATOM 3899 C C . ILE A 1 482 ? -22.983 20.128 11.018 1.00 82.56 482 ILE A C 1
ATOM 3901 O O . ILE A 1 482 ? -23.228 20.887 10.081 1.00 82.56 482 ILE A O 1
ATOM 3905 N N . ASP A 1 483 ? -23.621 20.226 12.186 1.00 79.12 483 ASP A N 1
ATOM 3906 C CA . ASP A 1 483 ? -24.577 21.294 12.464 1.00 79.12 483 ASP A CA 1
ATOM 3907 C C . ASP A 1 483 ? -23.877 22.663 12.548 1.00 79.12 483 ASP A C 1
ATOM 3909 O O . ASP A 1 483 ? -23.369 23.098 13.589 1.00 79.12 483 ASP A O 1
ATOM 3913 N N . LEU A 1 484 ? -23.870 23.358 11.411 1.00 79.81 484 LEU A N 1
ATOM 3914 C CA . LEU A 1 484 ? -23.263 24.672 11.226 1.00 79.81 484 LEU A CA 1
ATOM 3915 C C . LEU A 1 484 ? -23.819 25.754 12.168 1.00 79.81 484 LEU A C 1
ATOM 3917 O O . LEU A 1 484 ? -23.127 26.748 12.398 1.00 79.81 484 LEU A O 1
ATOM 3921 N N . THR A 1 485 ? -25.003 25.570 12.770 1.00 75.94 485 THR A N 1
ATOM 3922 C CA . THR A 1 485 ? -25.554 26.521 13.758 1.00 75.94 485 THR A CA 1
ATOM 3923 C C . THR A 1 485 ? -24.679 26.644 15.010 1.00 75.94 485 THR A C 1
ATOM 3925 O O . THR A 1 485 ? -24.651 27.694 15.653 1.00 75.94 485 THR A O 1
ATOM 3928 N N . LYS A 1 486 ? -23.908 25.597 15.332 1.00 78.25 486 LYS A N 1
ATOM 3929 C CA . LYS A 1 486 ? -23.023 25.532 16.505 1.00 78.25 486 LYS A CA 1
ATOM 3930 C C . LYS A 1 486 ? -21.715 26.316 16.315 1.00 78.25 486 LYS A C 1
ATOM 3932 O O . LYS A 1 486 ? -21.001 26.580 17.285 1.00 78.25 486 LYS A O 1
ATOM 3937 N N . VAL A 1 487 ? -21.396 26.728 15.084 1.00 81.94 487 VAL A N 1
ATOM 3938 C CA . VAL A 1 487 ? -20.166 27.458 14.741 1.00 81.94 487 VAL A CA 1
ATOM 3939 C C . VAL A 1 487 ? -20.433 28.965 14.725 1.00 81.94 487 VAL A C 1
ATOM 3941 O O . VAL A 1 487 ? -20.719 29.552 13.690 1.00 81.94 487 VAL A O 1
ATOM 3944 N N . THR A 1 488 ? -20.330 29.626 15.880 1.00 80.62 488 THR A N 1
ATOM 3945 C CA . THR A 1 488 ? -20.695 31.053 16.009 1.00 80.62 488 THR A CA 1
ATOM 3946 C C . THR A 1 488 ? -19.604 32.039 15.570 1.00 80.62 488 THR A C 1
ATOM 3948 O O . THR A 1 488 ? -19.892 33.215 15.337 1.00 80.62 488 THR A O 1
ATOM 3951 N N . LYS A 1 489 ? -18.342 31.601 15.433 1.00 85.06 489 LYS A N 1
ATOM 3952 C CA . LYS A 1 489 ? -17.237 32.438 14.926 1.00 85.06 489 LYS A CA 1
ATOM 3953 C C . LYS A 1 489 ? -17.004 32.196 13.432 1.00 85.06 489 LYS A C 1
ATOM 3955 O O . LYS A 1 489 ? -16.519 31.136 13.042 1.00 85.06 489 LYS A O 1
ATOM 3960 N N . TYR A 1 490 ? -17.174 33.243 12.620 1.00 83.75 490 TYR A N 1
ATOM 3961 C CA . TYR A 1 490 ? -16.845 33.241 11.184 1.00 83.75 490 TYR A CA 1
ATOM 3962 C C . TYR A 1 490 ? -15.434 32.718 10.864 1.00 83.75 490 TYR A C 1
ATOM 3964 O O . TYR A 1 490 ? -15.247 32.027 9.870 1.00 83.75 490 TYR A O 1
ATOM 3972 N N . SER A 1 491 ? -14.433 33.002 11.705 1.00 83.75 491 SER A N 1
ATOM 3973 C CA . SER A 1 491 ? -13.059 32.515 11.505 1.00 83.75 491 SER A CA 1
ATOM 3974 C C . SER A 1 491 ? -12.908 30.999 11.672 1.00 83.75 491 SER A C 1
ATOM 3976 O O . SER A 1 491 ? -12.012 30.414 11.070 1.00 83.75 491 SER A O 1
ATOM 3978 N N . VAL A 1 492 ? -13.775 30.356 12.461 1.00 83.81 492 VAL A N 1
ATOM 3979 C CA . VAL A 1 492 ? -13.827 28.894 12.613 1.00 83.81 492 VAL A CA 1
ATOM 3980 C C . VAL A 1 492 ? -14.497 28.288 11.380 1.00 83.81 492 VAL A C 1
ATOM 3982 O O . VAL A 1 492 ? -13.934 27.394 10.753 1.00 83.81 492 VAL A O 1
ATOM 3985 N N . PHE A 1 493 ? -15.640 28.851 10.973 1.00 86.00 493 PHE A N 1
ATOM 3986 C CA . PHE A 1 493 ? -16.371 28.441 9.772 1.00 86.00 493 PHE A CA 1
ATOM 3987 C C . PHE A 1 493 ? -15.528 28.549 8.488 1.00 86.00 493 PHE A C 1
ATOM 3989 O O . PHE A 1 493 ? -15.459 27.597 7.717 1.00 86.00 493 PHE A O 1
ATOM 3996 N N . VAL A 1 494 ? -14.811 29.660 8.277 1.00 85.31 494 VAL A N 1
ATOM 3997 C CA . VAL A 1 494 ? -13.934 29.826 7.102 1.00 85.31 494 VAL A CA 1
ATOM 3998 C C . VAL A 1 494 ? -12.793 28.801 7.092 1.00 85.31 494 VAL A C 1
ATOM 4000 O O . VAL A 1 494 ? -12.430 28.316 6.024 1.00 85.31 494 VAL A O 1
ATOM 4003 N N . ARG A 1 495 ? -12.244 28.413 8.255 1.00 85.81 495 ARG A N 1
ATOM 4004 C CA . ARG A 1 495 ? -11.211 27.361 8.312 1.00 85.81 495 ARG A CA 1
ATOM 4005 C C . ARG A 1 495 ? -11.783 25.976 7.994 1.00 85.81 495 ARG A C 1
ATOM 4007 O O . ARG A 1 495 ? -11.129 25.248 7.260 1.00 85.81 495 ARG A O 1
ATOM 4014 N N . LEU A 1 496 ? -12.981 25.639 8.483 1.00 86.75 496 LEU A N 1
ATOM 4015 C CA . LEU A 1 496 ? -13.710 24.415 8.099 1.00 86.75 496 LEU A CA 1
ATOM 4016 C C . LEU A 1 496 ? -13.949 24.350 6.587 1.00 86.75 496 LEU A C 1
ATOM 4018 O O . LEU A 1 496 ? -13.595 23.368 5.939 1.00 86.75 496 LEU A O 1
ATOM 4022 N N . LEU A 1 497 ? -14.509 25.424 6.026 1.00 87.62 497 LEU A N 1
ATOM 4023 C CA . LEU A 1 497 ? -14.839 25.518 4.608 1.00 87.62 497 LEU A CA 1
ATOM 4024 C C . LEU A 1 497 ? -13.591 25.409 3.722 1.00 87.62 497 LEU A C 1
ATOM 4026 O O . LEU A 1 497 ? -13.618 24.678 2.736 1.00 87.62 497 LEU A O 1
ATOM 4030 N N . ASN A 1 498 ? -12.491 26.073 4.090 1.00 87.19 498 ASN A N 1
ATOM 4031 C CA . ASN A 1 498 ? -11.224 25.958 3.364 1.00 87.19 498 ASN A CA 1
ATOM 4032 C C . ASN A 1 498 ? -10.634 24.542 3.454 1.00 87.19 498 ASN A C 1
ATOM 4034 O O . ASN A 1 498 ? -10.202 24.016 2.434 1.00 87.19 498 ASN A O 1
ATOM 4038 N N . TRP A 1 499 ? -10.663 23.907 4.631 1.00 89.75 499 TRP A N 1
ATOM 4039 C CA . TRP A 1 499 ? -10.124 22.557 4.838 1.00 89.75 499 TRP A CA 1
ATOM 4040 C C . TRP A 1 499 ? -10.811 21.497 3.964 1.00 89.75 499 TRP A C 1
ATOM 4042 O O . TRP A 1 499 ? -10.132 20.642 3.399 1.00 89.75 499 TRP A O 1
ATOM 4052 N N . GLU A 1 500 ? -12.138 21.552 3.795 1.00 85.00 500 GLU A N 1
ATOM 4053 C CA . GLU A 1 500 ? -12.827 20.621 2.885 1.00 85.00 500 GLU A CA 1
ATOM 4054 C C . GLU A 1 500 ? -12.681 21.044 1.413 1.00 85.00 500 GLU A C 1
ATOM 4056 O O . GLU A 1 500 ? -12.486 20.198 0.542 1.00 85.00 500 GLU A O 1
ATOM 4061 N N . ALA A 1 501 ? -12.673 22.350 1.120 1.00 84.94 501 ALA A N 1
ATOM 4062 C CA . ALA A 1 501 ? -12.448 22.865 -0.232 1.00 84.94 501 ALA A CA 1
ATOM 4063 C C . ALA A 1 501 ? -11.053 22.516 -0.794 1.00 84.94 501 ALA A C 1
ATOM 4065 O O . ALA A 1 501 ? -10.922 22.282 -1.997 1.00 84.94 501 ALA A O 1
ATOM 4066 N N . GLU A 1 502 ? -10.021 22.450 0.053 1.00 85.62 502 GLU A N 1
ATOM 4067 C CA . GLU A 1 502 ? -8.660 22.028 -0.312 1.00 85.62 502 GLU A CA 1
ATOM 4068 C C . GLU A 1 502 ? -8.600 20.564 -0.779 1.00 85.62 502 GLU A C 1
ATOM 4070 O O . GLU A 1 502 ? -7.789 20.242 -1.647 1.00 85.62 502 GLU A O 1
ATOM 4075 N N . LYS A 1 503 ? -9.506 19.701 -0.294 1.00 82.56 503 LYS A N 1
ATOM 4076 C CA . LYS A 1 503 ? -9.618 18.291 -0.717 1.00 82.56 503 LYS A CA 1
ATOM 4077 C C . LYS A 1 503 ? -10.244 18.126 -2.110 1.00 82.56 503 LYS A C 1
ATOM 4079 O O . LYS A 1 503 ? -10.104 17.070 -2.721 1.00 82.56 503 LYS A O 1
ATOM 4084 N N . ILE A 1 504 ? -10.901 19.162 -2.639 1.00 83.75 504 ILE A N 1
ATOM 4085 C CA . ILE A 1 504 ? -11.519 19.158 -3.972 1.00 83.75 504 ILE A CA 1
ATOM 4086 C C . ILE A 1 504 ? -10.506 19.677 -4.999 1.00 83.75 504 ILE A C 1
ATOM 4088 O O . ILE A 1 504 ? -10.134 20.853 -4.977 1.00 83.75 504 ILE A O 1
ATOM 4092 N N . SER A 1 505 ? -10.073 18.819 -5.925 1.00 80.38 505 SER A N 1
ATOM 4093 C CA . SER A 1 505 ? -9.087 19.151 -6.968 1.00 80.38 505 SER A CA 1
ATOM 4094 C C . SER A 1 505 ? -9.653 20.013 -8.107 1.00 80.38 505 SER A C 1
ATOM 4096 O O . SER A 1 505 ? -8.929 20.821 -8.688 1.00 80.38 505 SER A O 1
ATOM 4098 N N . SER A 1 506 ? -10.947 19.882 -8.414 1.00 85.94 506 SER A N 1
ATOM 4099 C CA . SER A 1 506 ? -11.631 20.639 -9.469 1.00 85.94 506 SER A CA 1
ATOM 4100 C C . SER A 1 506 ? -12.098 22.015 -8.982 1.00 85.94 506 SER A C 1
ATOM 4102 O O . SER A 1 506 ? -12.887 22.124 -8.043 1.00 85.94 506 SER A O 1
ATOM 4104 N N . LEU A 1 507 ? -11.668 23.085 -9.661 1.00 84.12 507 LEU A N 1
ATOM 4105 C CA . LEU A 1 507 ? -12.028 24.463 -9.301 1.00 84.12 507 LEU A CA 1
ATOM 4106 C C . LEU A 1 507 ? -13.545 24.719 -9.382 1.00 84.12 507 LEU A C 1
ATOM 4108 O O . LEU A 1 507 ? -14.114 25.289 -8.457 1.00 84.12 507 LEU A O 1
ATOM 4112 N N . SER A 1 508 ? -14.222 24.233 -10.429 1.00 83.94 508 SER A N 1
ATOM 4113 C CA . SER A 1 508 ? -15.674 24.436 -10.589 1.00 83.94 508 SER A CA 1
ATOM 4114 C C . SER A 1 508 ? -16.500 23.663 -9.554 1.00 83.94 508 SER A C 1
ATOM 4116 O O . SER A 1 508 ? -17.572 24.110 -9.145 1.00 83.94 508 SER A O 1
ATOM 4118 N N . GLU A 1 509 ? -16.017 22.502 -9.106 1.00 82.56 509 GLU A N 1
ATOM 4119 C CA . GLU A 1 509 ? -16.661 21.745 -8.026 1.00 82.56 509 GLU A CA 1
ATOM 4120 C C . GLU A 1 509 ? -16.419 22.411 -6.675 1.00 82.56 509 GLU A C 1
ATOM 4122 O O . GLU A 1 509 ? -17.356 22.538 -5.889 1.00 82.56 509 GLU A O 1
ATOM 4127 N N . ARG A 1 510 ? -15.203 22.924 -6.447 1.00 87.75 510 ARG A N 1
ATOM 4128 C CA . ARG A 1 510 ? -14.852 23.711 -5.264 1.00 87.75 510 ARG A CA 1
ATOM 4129 C C . ARG A 1 510 ? -15.728 24.958 -5.142 1.00 87.75 510 ARG A C 1
ATOM 4131 O O . ARG A 1 510 ? -16.253 25.205 -4.065 1.00 87.75 510 ARG A O 1
ATOM 4138 N N . GLU A 1 511 ? -15.938 25.707 -6.224 1.00 85.44 511 GLU A N 1
ATOM 4139 C CA . GLU A 1 511 ? -16.820 26.886 -6.250 1.00 85.44 511 GLU A CA 1
ATOM 4140 C C . GLU A 1 511 ? -18.285 26.538 -5.946 1.00 85.44 511 GLU A C 1
ATOM 4142 O O . GLU A 1 511 ? -18.926 27.207 -5.138 1.00 85.44 511 GLU A O 1
ATOM 4147 N N . LYS A 1 512 ? -18.821 25.464 -6.545 1.00 85.25 512 LYS A N 1
ATOM 4148 C CA . LYS A 1 512 ? -20.190 24.994 -6.257 1.00 85.25 512 LYS A CA 1
ATOM 4149 C C . LYS A 1 512 ? -20.338 24.527 -4.811 1.00 85.25 512 LYS A C 1
ATOM 4151 O O . LYS A 1 512 ? -21.350 24.812 -4.174 1.00 85.25 512 LYS A O 1
ATOM 4156 N N . PHE A 1 513 ? -19.337 23.814 -4.297 1.00 87.38 513 PHE A N 1
ATOM 4157 C CA . PHE A 1 513 ? -19.294 23.362 -2.913 1.00 87.38 513 PHE A CA 1
ATOM 4158 C C . PHE A 1 513 ? -19.267 24.553 -1.948 1.00 87.38 513 PHE A C 1
ATOM 4160 O O . PHE A 1 513 ? -20.147 24.653 -1.096 1.00 87.38 513 PHE A O 1
ATOM 4167 N N . THR A 1 514 ? -18.324 25.488 -2.104 1.00 87.12 514 THR A N 1
ATOM 4168 C CA . THR A 1 514 ? -18.201 26.629 -1.186 1.00 87.12 514 THR A CA 1
ATOM 4169 C C . THR A 1 514 ? -19.424 27.535 -1.242 1.00 87.12 514 THR A C 1
ATOM 4171 O O . THR A 1 514 ? -19.901 27.932 -0.184 1.00 87.12 514 THR A O 1
ATOM 4174 N N . ALA A 1 515 ? -19.993 27.796 -2.425 1.00 84.75 515 ALA A N 1
ATOM 4175 C CA . ALA A 1 515 ? -21.237 28.554 -2.560 1.00 84.75 515 ALA A CA 1
ATOM 4176 C C . ALA A 1 515 ? -22.408 27.887 -1.814 1.00 84.75 515 ALA A C 1
ATOM 4178 O O . ALA A 1 515 ? -23.092 28.554 -1.041 1.00 84.75 515 ALA A O 1
ATOM 4179 N N . SER A 1 516 ? -22.590 26.571 -1.976 1.00 86.81 516 SER A N 1
ATOM 4180 C CA . SER A 1 516 ? -23.649 25.809 -1.298 1.00 86.81 516 SER A CA 1
ATOM 4181 C C . SER A 1 516 ? -23.513 25.835 0.229 1.00 86.81 516 SER A C 1
ATOM 4183 O O . SER A 1 516 ? -24.513 25.994 0.926 1.00 86.81 516 SER A O 1
ATOM 4185 N N . ILE A 1 517 ? -22.295 25.688 0.761 1.00 85.88 517 ILE A N 1
ATOM 4186 C CA . ILE A 1 517 ? -22.047 25.684 2.214 1.00 85.88 517 ILE A CA 1
ATOM 4187 C C . ILE A 1 517 ? -22.102 27.105 2.798 1.00 85.88 517 ILE A C 1
ATOM 4189 O O . ILE A 1 517 ? -22.559 27.292 3.924 1.00 85.88 517 ILE A O 1
ATOM 4193 N N . LEU A 1 518 ? -21.698 28.126 2.034 1.00 85.50 518 LEU A N 1
ATOM 4194 C CA . LEU A 1 518 ? -21.888 29.532 2.404 1.00 85.50 518 LEU A CA 1
ATOM 4195 C C . LEU A 1 518 ? -23.373 29.891 2.492 1.00 85.50 518 LEU A C 1
ATOM 4197 O O . LEU A 1 518 ? -23.779 30.531 3.458 1.00 85.50 518 LEU A O 1
ATOM 4201 N N . GLU A 1 519 ? -24.188 29.462 1.527 1.00 84.75 519 GLU A N 1
ATOM 4202 C CA . GLU A 1 519 ? -25.639 29.663 1.557 1.00 84.75 519 GLU A CA 1
ATOM 4203 C C . GLU A 1 519 ? -26.282 28.942 2.753 1.00 84.75 519 GLU A C 1
ATOM 4205 O O . GLU A 1 519 ? -27.095 29.535 3.467 1.00 84.75 519 GLU A O 1
ATOM 4210 N N . GLU A 1 520 ? -25.868 27.708 3.055 1.00 83.06 520 GLU A N 1
ATOM 4211 C CA . GLU A 1 520 ? -26.355 26.971 4.226 1.00 83.06 520 GLU A CA 1
ATOM 4212 C C . GLU A 1 520 ? -25.942 27.622 5.559 1.00 83.06 520 GLU A C 1
ATOM 4214 O O . GLU A 1 520 ? -26.772 27.762 6.461 1.00 83.06 520 GLU A O 1
ATOM 4219 N N . TYR A 1 521 ? -24.702 28.103 5.681 1.00 81.88 521 TYR A N 1
ATOM 4220 C CA . TYR A 1 521 ? -24.243 28.819 6.874 1.00 81.88 521 TYR A CA 1
ATOM 4221 C C . TYR A 1 521 ? -24.955 30.164 7.054 1.00 81.88 521 TYR A C 1
ATOM 4223 O O . TYR A 1 521 ? -25.413 30.482 8.149 1.00 81.88 521 TYR A O 1
ATOM 4231 N N . VAL A 1 522 ? -25.102 30.952 5.985 1.00 81.44 522 VAL A N 1
ATOM 4232 C CA . VAL A 1 522 ? -25.786 32.255 6.025 1.00 81.44 522 VAL A CA 1
ATOM 4233 C C . VAL A 1 522 ? -27.273 32.084 6.336 1.00 81.44 522 VAL A C 1
ATOM 4235 O O . VAL A 1 522 ? -27.804 32.800 7.185 1.00 81.44 522 VAL A O 1
ATOM 4238 N N . THR A 1 523 ? -27.952 31.110 5.722 1.00 77.81 523 THR A N 1
ATOM 4239 C CA . THR A 1 523 ? -29.363 30.829 6.035 1.00 77.81 523 THR A CA 1
ATOM 4240 C C . THR A 1 523 ? -29.541 30.378 7.484 1.00 77.81 523 THR A C 1
ATOM 4242 O O . THR A 1 523 ? -30.433 30.899 8.157 1.00 77.81 523 THR A O 1
ATOM 4245 N N . SER A 1 524 ? -28.661 29.508 7.990 1.00 73.06 524 SER A N 1
ATOM 4246 C CA . SER A 1 524 ? -28.687 28.999 9.370 1.00 73.06 524 SER A CA 1
ATOM 4247 C C . SER A 1 524 ? -28.313 30.057 10.419 1.00 73.06 524 SER A C 1
ATOM 4249 O O . SER A 1 524 ? -28.907 30.095 11.493 1.00 73.06 524 SER A O 1
ATOM 4251 N N . SER A 1 525 ? -27.374 30.956 10.104 1.00 68.12 525 SER A N 1
ATOM 4252 C CA . SER A 1 525 ? -26.930 32.042 10.990 1.00 68.12 525 SER A CA 1
ATOM 4253 C C . SER A 1 525 ? -27.943 33.195 11.074 1.00 68.12 525 SER A C 1
ATOM 4255 O O . SER A 1 525 ? -28.086 33.810 12.129 1.00 68.12 525 SER A O 1
ATOM 4257 N N . ILE A 1 526 ? -28.686 33.472 9.992 1.00 58.06 526 ILE A N 1
ATOM 4258 C CA . ILE A 1 526 ? -29.708 34.534 9.953 1.00 58.06 526 ILE A CA 1
ATOM 4259 C C . ILE A 1 526 ? -31.060 34.074 10.535 1.00 58.06 526 ILE A C 1
ATOM 4261 O O . ILE A 1 526 ? -31.742 34.873 11.174 1.00 58.06 526 ILE A O 1
ATOM 4265 N N . HIS A 1 527 ? -31.463 32.810 10.350 1.00 50.97 527 HIS A N 1
ATOM 4266 C CA . HIS A 1 527 ? -32.797 32.303 10.732 1.00 50.97 527 HIS A CA 1
ATOM 4267 C C . HIS A 1 527 ? -32.818 31.512 12.052 1.00 50.97 527 HIS A C 1
ATOM 4269 O O . HIS A 1 527 ? -33.516 30.497 12.146 1.00 50.97 527 HIS A O 1
ATOM 4275 N N . GLY A 1 528 ? -32.053 31.963 13.053 1.00 48.34 528 GLY A N 1
ATOM 4276 C CA . GLY A 1 528 ? -31.876 31.274 14.337 1.00 48.34 528 GLY A CA 1
ATOM 4277 C C . GLY A 1 528 ? -33.166 30.650 14.896 1.00 48.34 528 GLY A C 1
ATOM 4278 O O . GLY A 1 528 ? -34.160 31.342 15.102 1.00 48.34 528 GLY A O 1
ATOM 4279 N N . ASP A 1 529 ? -33.125 29.333 15.113 1.00 45.50 529 ASP A N 1
ATOM 4280 C CA . ASP A 1 529 ? -34.168 28.473 15.703 1.00 45.50 529 ASP A CA 1
ATOM 4281 C C . ASP A 1 529 ? -35.545 28.349 15.006 1.00 45.50 529 ASP A C 1
ATOM 4283 O O . ASP A 1 529 ? -36.405 27.626 15.512 1.00 45.50 529 ASP A O 1
ATOM 4287 N N . VAL A 1 530 ? -35.794 28.951 13.832 1.00 40.47 530 VAL A N 1
ATOM 4288 C CA . VAL A 1 530 ? -37.145 28.886 13.208 1.00 40.47 530 VAL A CA 1
ATOM 4289 C C . VAL A 1 530 ? -37.299 27.804 12.121 1.00 40.47 530 VAL A C 1
ATOM 4291 O O . VAL A 1 530 ? -38.397 27.286 11.927 1.00 40.47 530 VAL A O 1
ATOM 4294 N N . SER A 1 531 ? -36.233 27.426 11.402 1.00 40.41 531 SER A N 1
ATOM 4295 C CA . SER A 1 531 ? -36.361 26.664 10.134 1.00 40.41 531 SER A CA 1
ATOM 4296 C C . SER A 1 531 ? -36.233 25.129 10.242 1.00 40.41 531 SER A C 1
ATOM 4298 O O . SER A 1 531 ? -36.549 24.403 9.296 1.00 40.41 531 SER A O 1
ATOM 4300 N N . SER A 1 532 ? -35.829 24.590 11.397 1.00 39.59 532 SER A N 1
ATOM 4301 C CA . SER A 1 532 ? -35.621 23.141 11.599 1.00 39.59 532 SER A CA 1
ATOM 4302 C C . SER A 1 532 ? -36.901 22.293 11.494 1.00 39.59 532 SER A C 1
ATOM 4304 O O . SER A 1 532 ? -36.820 21.070 11.397 1.00 39.59 532 SER A O 1
ATOM 4306 N N . ARG A 1 533 ? -38.087 22.919 11.456 1.00 38.09 533 ARG A N 1
ATOM 4307 C CA . ARG A 1 533 ? -39.383 22.226 11.375 1.00 38.09 533 ARG A CA 1
ATOM 4308 C C . ARG A 1 533 ? -39.900 21.972 9.949 1.00 38.09 533 ARG A C 1
ATOM 4310 O O . ARG A 1 533 ? -40.742 21.094 9.785 1.00 38.09 533 ARG A O 1
ATOM 4317 N N . ASP A 1 534 ? -39.379 22.668 8.933 1.00 38.41 534 ASP A N 1
ATOM 4318 C CA . ASP A 1 534 ? -39.935 22.637 7.563 1.00 38.41 534 ASP A CA 1
ATOM 4319 C C . ASP A 1 534 ? -39.099 21.845 6.533 1.00 38.41 534 ASP A C 1
ATOM 4321 O O . ASP A 1 534 ? -39.613 21.483 5.469 1.00 38.41 534 ASP A O 1
ATOM 4325 N N . LYS A 1 535 ? -37.831 21.503 6.821 1.00 43.28 535 LYS A N 1
ATOM 4326 C CA . LYS A 1 535 ? -36.986 20.729 5.880 1.00 43.28 535 LYS A CA 1
ATOM 4327 C C . LYS A 1 535 ? -37.443 19.266 5.691 1.00 43.28 535 LYS A C 1
ATOM 4329 O O . LYS A 1 535 ? -37.161 18.682 4.647 1.00 43.28 535 LYS A O 1
ATOM 4334 N N . ALA A 1 536 ? -38.228 18.697 6.612 1.00 37.00 536 ALA A N 1
ATOM 4335 C CA . ALA A 1 536 ? -38.766 17.332 6.493 1.00 37.00 536 ALA A CA 1
ATOM 4336 C C . ALA A 1 536 ? -39.803 17.149 5.356 1.00 37.00 536 ALA A C 1
ATOM 4338 O O . ALA A 1 536 ? -40.131 16.020 4.997 1.00 37.00 536 ALA A O 1
ATOM 4339 N N . GLY A 1 537 ? -40.333 18.241 4.785 1.00 34.81 537 GLY A N 1
ATOM 4340 C CA . GLY A 1 537 ? -41.431 18.197 3.811 1.00 34.81 537 GLY A CA 1
ATOM 4341 C C . GLY A 1 537 ? -41.050 18.268 2.327 1.00 34.81 537 GLY A C 1
ATOM 4342 O O . GLY A 1 537 ? -41.944 18.140 1.495 1.00 34.81 537 GLY A O 1
ATOM 4343 N N . LYS A 1 538 ? -39.778 18.511 1.964 1.00 36.84 538 LYS A N 1
ATOM 4344 C CA . LYS A 1 538 ? -39.402 18.865 0.572 1.00 36.84 538 LYS A CA 1
ATOM 4345 C C . LYS A 1 538 ? -38.529 17.865 -0.192 1.00 36.84 538 LYS A C 1
ATOM 4347 O O . LYS A 1 538 ? -38.449 17.985 -1.408 1.00 36.84 538 LYS A O 1
ATOM 4352 N N . ASN A 1 539 ? -37.988 16.830 0.450 1.00 33.38 539 ASN A N 1
ATOM 4353 C CA . ASN A 1 539 ? -37.185 15.796 -0.229 1.00 33.38 539 ASN A CA 1
ATOM 4354 C C . ASN A 1 539 ? -38.030 14.597 -0.721 1.00 33.38 539 ASN A C 1
ATOM 4356 O O . ASN A 1 539 ? -37.609 13.444 -0.640 1.00 33.38 539 ASN A O 1
ATOM 4360 N N . LYS A 1 540 ? -39.241 14.873 -1.223 1.00 36.28 540 LYS A N 1
ATOM 4361 C CA . LYS A 1 540 ? -40.070 13.938 -2.007 1.00 36.28 540 LYS A CA 1
ATOM 4362 C C . LYS A 1 540 ? -40.697 14.662 -3.204 1.00 36.28 540 LYS A C 1
ATOM 4364 O O . LYS A 1 540 ? -41.891 14.961 -3.200 1.00 36.28 540 LYS A O 1
ATOM 4369 N N . ALA A 1 541 ? -39.865 14.923 -4.207 1.00 29.20 541 ALA A N 1
ATOM 4370 C CA . ALA A 1 541 ? -40.236 15.211 -5.591 1.00 29.20 541 ALA A CA 1
ATOM 4371 C C . ALA A 1 541 ? -39.088 14.733 -6.491 1.00 29.20 541 ALA A C 1
ATOM 4373 O O . ALA A 1 541 ? -37.941 15.125 -6.187 1.00 29.20 541 ALA A O 1
#